Protein AF-A0A4D9CY10-F1 (afdb_monomer_lite)

Structure (mmCIF, N/CA/C/O backbone):
data_AF-A0A4D9CY10-F1
#
_entry.id   AF-A0A4D9CY10-F1
#
loop_
_atom_site.group_PDB
_atom_site.id
_atom_site.type_symbol
_atom_site.label_atom_id
_atom_site.label_alt_id
_atom_site.label_comp_id
_atom_site.label_asym_id
_atom_site.label_entity_id
_atom_site.label_seq_id
_atom_site.pdbx_PDB_ins_code
_atom_site.Cartn_x
_atom_site.Cartn_y
_atom_site.Cartn_z
_atom_site.occupancy
_atom_site.B_iso_or_equiv
_atom_site.auth_seq_id
_atom_site.auth_comp_id
_atom_site.auth_asym_id
_atom_site.auth_atom_id
_atom_site.pdbx_PDB_model_num
ATOM 1 N N . MET A 1 1 ? 20.789 26.738 68.091 1.00 42.75 1 MET A N 1
ATOM 2 C CA . MET A 1 1 ? 20.085 25.548 67.556 1.00 42.75 1 MET A CA 1
ATOM 3 C C . MET A 1 1 ? 20.517 25.385 66.103 1.00 42.75 1 MET A C 1
ATOM 5 O O . MET A 1 1 ? 20.319 26.319 65.353 1.00 42.75 1 MET A O 1
ATOM 9 N N . GLY A 1 2 ? 21.185 24.369 65.575 1.00 40.34 2 GLY A N 1
ATOM 10 C CA . GLY A 1 2 ? 21.736 23.102 66.038 1.00 40.34 2 GLY A CA 1
ATOM 11 C C . GLY A 1 2 ? 22.153 22.376 64.749 1.00 40.34 2 GLY A C 1
ATOM 12 O O . GLY A 1 2 ? 21.320 21.742 64.118 1.00 40.34 2 GLY A O 1
ATOM 13 N N . ARG A 1 3 ? 23.401 22.552 64.287 1.00 39.97 3 ARG A N 1
ATOM 14 C CA . ARG A 1 3 ? 23.963 21.806 63.144 1.00 39.97 3 ARG A CA 1
ATOM 15 C C . ARG A 1 3 ? 24.722 20.595 63.682 1.00 39.97 3 ARG A C 1
ATOM 17 O O . ARG A 1 3 ? 25.719 20.787 64.372 1.00 39.97 3 ARG A O 1
ATOM 24 N N . ARG A 1 4 ? 24.309 19.376 63.319 1.00 35.75 4 ARG A N 1
ATOM 25 C CA . ARG A 1 4 ? 25.170 18.179 63.303 1.00 35.75 4 ARG A CA 1
ATOM 26 C C . ARG A 1 4 ? 24.790 17.271 62.132 1.00 35.75 4 ARG A C 1
ATOM 28 O O . ARG A 1 4 ? 23.639 16.879 61.997 1.00 35.75 4 ARG A O 1
ATOM 35 N N . ARG A 1 5 ? 25.795 16.959 61.307 1.00 41.25 5 ARG A N 1
ATOM 36 C CA . ARG A 1 5 ? 25.872 15.765 60.451 1.00 41.25 5 ARG A CA 1
ATOM 37 C C . ARG A 1 5 ? 26.184 14.555 61.325 1.00 41.25 5 ARG A C 1
ATOM 39 O O . ARG A 1 5 ? 27.048 14.701 62.182 1.00 41.25 5 ARG A O 1
ATOM 46 N N . VAL A 1 6 ? 25.620 13.394 60.998 1.00 37.75 6 VAL A N 1
ATOM 47 C CA . VAL A 1 6 ? 26.177 12.036 61.200 1.00 37.75 6 VAL A CA 1
ATOM 48 C C . VAL A 1 6 ? 25.361 11.092 60.289 1.00 37.75 6 VAL A C 1
ATOM 50 O O . VAL A 1 6 ? 24.210 11.409 60.012 1.00 37.75 6 VAL A O 1
ATOM 53 N N . SER A 1 7 ? 25.764 9.886 59.906 1.00 30.69 7 SER A N 1
ATOM 54 C CA . SER A 1 7 ? 26.859 9.371 59.070 1.00 30.69 7 SER A CA 1
ATOM 55 C C . SER A 1 7 ? 26.428 7.948 58.653 1.00 30.69 7 SER A C 1
ATOM 57 O O . SER A 1 7 ? 25.545 7.396 59.303 1.00 30.69 7 SER A O 1
ATOM 59 N N . THR A 1 8 ? 27.130 7.336 57.681 1.00 34.03 8 THR A N 1
ATOM 60 C CA . THR A 1 8 ? 27.323 5.863 57.507 1.00 34.03 8 THR A CA 1
ATOM 61 C C . THR A 1 8 ? 26.074 5.016 57.168 1.00 34.03 8 THR A C 1
ATOM 63 O O . THR A 1 8 ? 24.975 5.336 57.577 1.00 34.03 8 THR A O 1
ATOM 66 N N . SER A 1 9 ? 26.100 3.915 56.414 1.00 33.12 9 SER A N 1
ATOM 67 C CA . SER A 1 9 ? 27.156 3.050 55.869 1.00 33.12 9 SER A CA 1
ATOM 68 C C . SER A 1 9 ? 26.523 2.089 54.849 1.00 33.12 9 SER A C 1
ATOM 70 O O . SER A 1 9 ? 25.342 1.764 54.936 1.00 33.12 9 SER A O 1
ATOM 72 N N . ALA A 1 10 ? 27.349 1.617 53.915 1.00 34.88 10 ALA A N 1
ATOM 73 C CA . ALA A 1 10 ? 27.102 0.500 53.008 1.00 34.88 10 ALA A CA 1
ATOM 74 C C . ALA A 1 10 ? 26.686 -0.795 53.735 1.00 34.88 10 ALA A C 1
ATOM 76 O O . ALA A 1 10 ? 27.009 -0.955 54.909 1.00 34.88 10 ALA A O 1
ATOM 77 N N . THR A 1 11 ? 26.083 -1.754 53.018 1.00 34.56 11 THR A N 1
ATOM 78 C CA . THR A 1 11 ? 26.665 -3.098 52.789 1.00 34.56 11 THR A CA 1
ATOM 79 C C . THR A 1 11 ? 25.801 -3.904 51.810 1.00 34.56 11 THR A C 1
ATOM 81 O O . THR A 1 11 ? 24.587 -4.007 51.945 1.00 34.56 11 THR A O 1
ATOM 84 N N . SER A 1 12 ? 26.488 -4.450 50.810 1.00 33.94 12 SER A N 1
ATOM 85 C CA . SER A 1 12 ? 26.058 -5.412 49.795 1.00 33.94 12 SER A CA 1
ATOM 86 C C . SER A 1 12 ? 26.119 -6.841 50.349 1.00 33.94 12 SER A C 1
ATOM 88 O O . SER A 1 12 ? 27.122 -7.187 50.969 1.00 33.94 12 SER A O 1
ATOM 90 N N . VAL A 1 13 ? 25.105 -7.677 50.093 1.00 38.88 13 VAL A N 1
ATOM 91 C CA . VAL A 1 13 ? 25.141 -9.147 50.282 1.00 38.88 13 VAL A CA 1
ATOM 92 C C . VAL A 1 13 ? 24.213 -9.762 49.215 1.00 38.88 13 VAL A C 1
ATOM 94 O O . VAL A 1 13 ? 23.016 -9.509 49.239 1.00 38.88 13 VAL A O 1
ATOM 97 N N . LYS A 1 14 ? 24.747 -10.216 48.073 1.00 35.12 14 LYS A N 1
ATOM 98 C CA . LYS A 1 14 ? 25.188 -11.586 47.706 1.00 35.12 14 LYS A CA 1
ATOM 99 C C . LYS A 1 14 ? 24.066 -12.630 47.539 1.00 35.12 14 LYS A C 1
ATOM 101 O O . LYS A 1 14 ? 23.420 -13.027 48.499 1.00 35.12 14 LYS A O 1
ATOM 106 N N . CYS A 1 15 ? 23.943 -13.099 46.293 1.00 31.30 15 CYS A N 1
ATOM 107 C CA . CYS A 1 15 ? 23.364 -14.374 45.861 1.00 31.30 15 CYS A CA 1
ATOM 108 C C . CYS A 1 15 ? 24.142 -15.580 46.419 1.00 31.30 15 CYS A C 1
ATOM 110 O O . CYS A 1 15 ? 25.361 -15.458 46.528 1.00 31.30 15 CYS A O 1
ATOM 112 N N . THR A 1 16 ? 23.445 -16.704 46.674 1.00 35.47 16 THR A N 1
ATOM 113 C CA . THR A 1 16 ? 23.597 -18.070 46.078 1.00 35.47 16 THR A CA 1
ATOM 114 C C . THR A 1 16 ? 23.129 -19.183 47.038 1.00 35.47 16 THR A C 1
ATOM 116 O O . THR A 1 16 ? 23.592 -19.187 48.172 1.00 35.47 16 THR A O 1
ATOM 119 N N . GLU A 1 17 ? 22.324 -20.131 46.507 1.00 37.41 17 GLU A N 1
ATOM 120 C CA . GLU A 1 17 ? 22.298 -21.600 46.793 1.00 37.41 17 GLU A CA 1
ATOM 121 C C . GLU A 1 17 ? 21.908 -22.077 48.224 1.00 37.41 17 GLU A C 1
ATOM 123 O O . GLU A 1 17 ? 22.102 -21.348 49.183 1.00 37.41 17 GLU A O 1
ATOM 128 N N . ILE A 1 18 ? 21.357 -23.262 48.545 1.00 35.38 18 ILE A N 1
ATOM 129 C CA . ILE A 1 18 ? 20.943 -24.536 47.905 1.00 35.38 18 ILE A CA 1
ATOM 130 C C . ILE A 1 18 ? 20.256 -25.378 49.024 1.00 35.38 18 ILE A C 1
ATOM 132 O O . ILE A 1 18 ? 20.633 -25.182 50.174 1.00 35.38 18 ILE A O 1
ATOM 136 N N . GLU A 1 19 ? 19.300 -26.264 48.664 1.00 34.09 19 GLU A N 1
ATOM 137 C CA . GLU A 1 19 ? 18.861 -27.566 49.282 1.00 34.09 19 GLU A CA 1
ATOM 138 C C . GLU A 1 19 ? 18.713 -27.693 50.826 1.00 34.09 19 GLU A C 1
ATOM 140 O O . GLU A 1 19 ? 19.347 -27.013 51.612 1.00 34.09 19 GLU A O 1
ATOM 145 N N . GLU A 1 20 ? 17.956 -28.572 51.482 1.00 36.62 20 GLU A N 1
ATOM 146 C CA . GLU A 1 20 ? 17.003 -29.671 51.283 1.00 36.62 20 GLU A CA 1
ATOM 147 C C . GLU A 1 20 ? 16.544 -30.014 52.728 1.00 36.62 20 GLU A C 1
ATOM 149 O O . GLU A 1 20 ? 17.337 -29.851 53.660 1.00 36.62 20 GLU A O 1
ATOM 154 N N . LYS A 1 21 ? 15.314 -30.520 52.942 1.00 34.19 21 LYS A N 1
ATOM 155 C CA . LYS A 1 21 ? 14.953 -31.455 54.045 1.00 34.19 21 LYS A CA 1
ATOM 156 C C . LYS A 1 21 ? 13.471 -31.904 53.970 1.00 34.19 21 LYS A C 1
ATOM 158 O O . LYS A 1 21 ? 12.582 -31.148 54.342 1.00 34.19 21 LYS A O 1
ATOM 163 N N . THR A 1 22 ? 13.201 -33.108 53.436 1.00 33.28 22 THR A N 1
ATOM 164 C CA . THR A 1 22 ? 12.957 -34.377 54.187 1.00 33.28 22 THR A CA 1
ATOM 165 C C . THR A 1 22 ? 12.262 -34.230 55.568 1.00 33.28 22 THR A C 1
ATOM 167 O O . THR A 1 22 ? 12.743 -33.445 56.374 1.00 33.28 22 THR A O 1
ATOM 170 N N . VAL A 1 23 ? 11.212 -34.962 56.006 1.00 35.31 23 VAL A N 1
ATOM 171 C CA . VAL A 1 23 ? 10.626 -36.263 55.601 1.00 35.31 23 VAL A CA 1
ATOM 172 C C . VAL A 1 23 ? 9.320 -36.589 56.382 1.00 35.31 23 VAL A C 1
ATOM 174 O O . VAL A 1 23 ? 9.163 -36.166 57.521 1.00 35.31 23 VAL A O 1
ATOM 177 N N . MET A 1 24 ? 8.449 -37.377 55.728 1.00 27.86 24 MET A N 1
ATOM 178 C CA . MET A 1 24 ? 7.503 -38.444 56.157 1.00 27.86 24 MET A CA 1
ATOM 179 C C . MET A 1 24 ? 6.609 -38.366 57.411 1.00 27.86 24 MET A C 1
ATOM 181 O O . MET A 1 24 ? 7.083 -38.277 58.537 1.00 27.86 24 MET A O 1
ATOM 185 N N . ILE A 1 25 ? 5.339 -38.751 57.190 1.00 31.33 25 ILE A N 1
ATOM 186 C CA . ILE A 1 25 ? 4.685 -39.861 57.911 1.00 31.33 25 ILE A CA 1
ATOM 187 C C . ILE A 1 25 ? 4.055 -40.813 56.869 1.00 31.33 25 ILE A C 1
ATOM 189 O O . ILE A 1 25 ? 3.282 -40.382 56.016 1.00 31.33 25 ILE A O 1
ATOM 193 N N . ALA A 1 26 ? 4.460 -42.085 56.941 1.00 30.08 26 ALA A N 1
ATOM 194 C CA . ALA A 1 26 ? 3.972 -43.264 56.212 1.00 30.08 26 ALA A CA 1
ATOM 195 C C . ALA A 1 26 ? 2.747 -43.886 56.943 1.00 30.08 26 ALA A C 1
ATOM 197 O O . ALA A 1 26 ? 2.405 -43.430 58.030 1.00 30.08 26 ALA A O 1
ATOM 198 N N . VAL A 1 27 ? 1.971 -44.850 56.434 1.00 35.34 27 VAL A N 1
ATOM 199 C CA . VAL A 1 27 ? 2.244 -46.304 56.280 1.00 35.34 27 VAL A CA 1
ATOM 200 C C . VAL A 1 27 ? 0.866 -46.907 55.906 1.00 35.34 27 VAL A C 1
ATOM 202 O O . VAL A 1 27 ? -0.117 -46.618 56.586 1.00 35.34 27 VAL A O 1
ATOM 205 N N . ASP A 1 28 ? 0.677 -47.426 54.693 1.00 29.12 28 ASP A N 1
ATOM 206 C CA . ASP A 1 28 ? 0.695 -48.846 54.266 1.00 29.12 28 ASP A CA 1
ATOM 207 C C . ASP A 1 28 ? -0.574 -49.679 54.522 1.00 29.12 28 ASP A C 1
ATOM 209 O O . ASP A 1 28 ? -1.007 -49.888 55.653 1.00 29.12 28 ASP A O 1
ATOM 213 N N . ASN A 1 29 ? -1.107 -50.234 53.428 1.00 32.16 29 ASN A N 1
ATOM 214 C CA . ASN A 1 29 ? -1.344 -51.673 53.217 1.00 32.16 29 ASN A CA 1
ATOM 215 C C . ASN A 1 29 ? -2.069 -51.858 51.870 1.00 32.16 29 ASN A C 1
ATOM 217 O O . ASN A 1 29 ? -2.998 -51.116 51.575 1.00 32.16 29 ASN A O 1
ATOM 221 N N . ALA A 1 30 ? -1.841 -52.860 51.029 1.00 30.44 30 ALA A N 1
ATOM 222 C CA . ALA A 1 30 ? -0.774 -53.827 50.791 1.00 30.44 30 ALA A CA 1
ATOM 223 C C . ALA A 1 30 ? -1.293 -54.692 49.627 1.00 30.44 30 ALA A C 1
ATOM 225 O O . ALA A 1 30 ? -2.455 -55.089 49.665 1.00 30.44 30 ALA A O 1
ATOM 226 N N . ALA A 1 31 ? -0.450 -54.976 48.628 1.00 30.80 31 ALA A N 1
ATOM 227 C CA . ALA A 1 31 ? -0.338 -56.270 47.929 1.00 30.80 31 ALA A CA 1
ATOM 228 C C . ALA A 1 31 ? 0.479 -56.111 46.629 1.00 30.80 31 ALA A C 1
ATOM 230 O O . ALA A 1 31 ? -0.068 -55.836 45.569 1.00 30.80 31 ALA A O 1
ATOM 231 N N . ALA A 1 32 ? 1.803 -56.202 46.794 1.00 38.44 32 ALA A N 1
ATOM 232 C CA . ALA A 1 32 ? 2.756 -57.126 46.156 1.00 38.44 32 ALA A CA 1
ATOM 233 C C . ALA A 1 32 ? 2.652 -57.532 44.654 1.00 38.44 32 ALA A C 1
ATOM 235 O O . ALA A 1 32 ? 1.577 -57.578 44.068 1.00 38.44 32 ALA A O 1
ATOM 236 N N . PRO A 1 33 ? 3.801 -57.886 44.034 1.00 39.94 33 PRO A N 1
ATOM 237 C CA . PRO A 1 33 ? 4.185 -57.419 42.704 1.00 39.94 33 PRO A CA 1
ATOM 238 C C . PRO A 1 33 ? 4.276 -58.532 41.649 1.00 39.94 33 PRO A C 1
ATOM 240 O O . PRO A 1 33 ? 4.471 -59.702 41.974 1.00 39.94 33 PRO A O 1
ATOM 243 N N . VAL A 1 34 ? 4.255 -58.144 40.371 1.00 35.81 34 VAL A N 1
ATOM 244 C CA . VAL A 1 34 ? 4.784 -58.972 39.278 1.00 35.81 34 VAL A CA 1
ATOM 245 C C . VAL A 1 34 ? 5.639 -58.086 38.369 1.00 35.81 34 VAL A C 1
ATOM 247 O O . VAL A 1 34 ? 5.188 -57.047 37.891 1.00 35.81 34 VAL A O 1
ATOM 250 N N . GLU A 1 35 ? 6.898 -58.487 38.210 1.00 36.53 35 GLU A N 1
ATOM 251 C CA . GLU A 1 35 ? 7.931 -57.878 37.367 1.00 36.53 35 GLU A CA 1
ATOM 252 C C . GLU A 1 35 ? 7.629 -57.978 35.852 1.00 36.53 35 GLU A C 1
ATOM 254 O O . GLU A 1 35 ? 6.734 -58.722 35.439 1.00 36.53 35 GLU A O 1
ATOM 259 N N . PRO A 1 36 ? 8.356 -57.218 35.004 1.00 44.72 36 PRO A N 1
ATOM 260 C CA . PRO A 1 36 ? 7.924 -56.869 33.659 1.00 44.72 36 PRO A CA 1
ATOM 261 C C . PRO A 1 36 ? 8.254 -57.965 32.642 1.00 44.72 36 PRO A C 1
ATOM 263 O O . PRO A 1 36 ? 9.391 -58.116 32.193 1.00 44.72 36 PRO A O 1
ATOM 266 N N . ALA A 1 37 ? 7.223 -58.680 32.199 1.00 30.73 37 ALA A N 1
ATOM 267 C CA . ALA A 1 37 ? 7.285 -59.432 30.957 1.00 30.73 37 ALA A CA 1
ATOM 268 C C . ALA A 1 37 ? 7.166 -58.451 29.779 1.00 30.73 37 ALA A C 1
ATOM 270 O O . ALA A 1 37 ? 6.090 -57.943 29.465 1.00 30.73 37 ALA A O 1
ATOM 271 N N . ALA A 1 38 ? 8.294 -58.184 29.123 1.00 42.47 38 ALA A N 1
ATOM 272 C CA . ALA A 1 38 ? 8.295 -57.797 27.721 1.00 42.47 38 ALA A CA 1
ATOM 273 C C . ALA A 1 38 ? 7.455 -58.814 26.934 1.00 42.47 38 ALA A C 1
ATOM 275 O O . ALA A 1 38 ? 7.676 -60.004 27.130 1.00 42.47 38 ALA A O 1
ATOM 276 N N . LEU A 1 39 ? 6.513 -58.348 26.101 1.00 33.81 39 LEU A N 1
ATOM 277 C CA . LEU A 1 39 ? 6.039 -58.969 24.852 1.00 33.81 39 LEU A CA 1
ATOM 278 C C . LEU A 1 39 ? 4.953 -58.075 24.197 1.00 33.81 39 LEU A C 1
ATOM 280 O O . LEU A 1 39 ? 3.841 -57.939 24.696 1.00 33.81 39 LEU A O 1
ATOM 284 N N . ASP A 1 40 ? 5.353 -57.459 23.081 1.00 29.09 40 ASP A N 1
ATOM 285 C CA . ASP A 1 40 ? 4.590 -56.913 21.946 1.00 29.09 40 ASP A CA 1
ATOM 286 C C . ASP A 1 40 ? 3.433 -55.912 22.144 1.00 29.09 40 ASP A C 1
ATOM 288 O O . ASP A 1 40 ? 2.249 -56.246 22.129 1.00 29.09 40 ASP A O 1
ATOM 292 N N . VAL A 1 41 ? 3.781 -54.621 22.058 1.00 38.19 41 VAL A N 1
ATOM 293 C CA . VAL A 1 41 ? 2.920 -53.622 21.402 1.00 38.19 41 VAL A CA 1
ATOM 294 C C . VAL A 1 41 ? 3.047 -53.826 19.889 1.00 38.19 41 VAL A C 1
ATOM 296 O O . VAL A 1 41 ? 3.784 -53.118 19.204 1.00 38.19 41 VAL A O 1
ATOM 299 N N . THR A 1 42 ? 2.336 -54.814 19.347 1.00 31.92 42 THR A N 1
ATOM 300 C CA . THR A 1 42 ? 2.064 -54.849 17.908 1.00 31.92 42 THR A CA 1
ATOM 301 C C . THR A 1 42 ? 0.892 -53.914 17.642 1.00 31.92 42 THR A C 1
ATOM 303 O O . THR A 1 42 ? -0.266 -54.199 17.943 1.00 31.92 42 THR A O 1
ATOM 306 N N . GLY A 1 43 ? 1.205 -52.731 17.112 1.00 34.97 43 GLY A N 1
ATOM 307 C CA . GLY A 1 43 ? 0.201 -51.860 16.524 1.00 34.97 43 GLY A CA 1
ATOM 308 C C . GLY A 1 43 ? -0.556 -52.650 15.464 1.00 34.97 43 GLY A C 1
ATOM 309 O O . GLY A 1 43 ? 0.023 -53.043 14.456 1.00 34.97 43 GLY A O 1
ATOM 310 N N . SER A 1 44 ? -1.843 -52.901 15.703 1.00 38.44 44 SER A N 1
ATOM 311 C CA . SER A 1 44 ? -2.751 -53.431 14.691 1.00 38.44 44 SER A CA 1
ATOM 312 C C . SER A 1 44 ? -2.866 -52.388 13.577 1.00 38.44 44 SER A C 1
ATOM 314 O O . SER A 1 44 ? -3.750 -51.532 13.602 1.00 38.44 44 SER A O 1
ATOM 316 N N . THR A 1 45 ? -1.946 -52.425 12.616 1.00 54.91 45 THR A N 1
ATOM 317 C CA . THR A 1 45 ? -1.990 -51.642 11.385 1.00 54.91 45 THR A CA 1
ATOM 318 C C . THR A 1 45 ? -3.219 -52.085 10.603 1.00 54.91 45 THR A C 1
ATOM 320 O O . THR A 1 45 ? -3.225 -53.111 9.929 1.00 54.91 45 THR A O 1
ATOM 323 N N . LYS A 1 46 ? -4.316 -51.336 10.740 1.00 69.44 46 LYS A N 1
ATOM 324 C CA . LYS A 1 46 ? -5.524 -51.575 9.949 1.00 69.44 46 LYS A CA 1
ATOM 325 C C . LYS A 1 46 ? -5.173 -51.327 8.481 1.00 69.44 46 LYS A C 1
ATOM 327 O O . LYS A 1 46 ? -4.769 -50.226 8.111 1.00 69.44 46 LYS A O 1
ATOM 332 N N . THR A 1 47 ? -5.257 -52.375 7.671 1.00 77.62 47 THR A N 1
ATOM 333 C CA . THR A 1 47 ? -5.025 -52.316 6.226 1.00 77.62 47 THR A CA 1
ATOM 334 C C . THR A 1 47 ? -6.338 -52.069 5.503 1.00 77.62 47 THR A C 1
ATOM 336 O O . THR A 1 47 ? -7.317 -52.760 5.781 1.00 77.62 47 THR A O 1
ATOM 339 N N . PHE A 1 48 ? -6.345 -51.135 4.558 1.00 84.19 48 PHE A N 1
ATOM 340 C CA . PHE A 1 48 ? -7.542 -50.756 3.807 1.00 84.19 48 PHE A CA 1
ATOM 341 C C . PHE A 1 48 ? -7.389 -51.062 2.314 1.00 84.19 48 PHE A C 1
ATOM 343 O O . PHE A 1 48 ? -6.273 -51.078 1.791 1.00 84.19 48 PHE A O 1
ATOM 350 N N . LYS A 1 49 ? -8.499 -51.308 1.613 1.00 84.50 49 LYS A N 1
ATOM 351 C CA . LYS A 1 49 ? -8.490 -51.656 0.183 1.00 84.50 49 LYS A CA 1
ATOM 352 C C . LYS A 1 49 ? -8.789 -50.454 -0.711 1.00 84.50 49 LYS A C 1
ATOM 354 O O . LYS A 1 49 ? -9.425 -49.481 -0.307 1.00 84.50 49 LYS A O 1
ATOM 359 N N . GLU A 1 50 ? -8.361 -50.541 -1.969 1.00 83.50 50 GLU A N 1
ATOM 360 C CA . GLU A 1 50 ? -8.763 -49.576 -2.994 1.00 83.50 50 GLU A CA 1
ATOM 361 C C . GLU A 1 50 ? -10.290 -49.551 -3.147 1.00 83.50 50 GLU A C 1
ATOM 363 O O . GLU A 1 50 ? -10.961 -50.579 -3.088 1.00 83.50 50 GLU A O 1
ATOM 368 N N . GLN A 1 51 ? -10.836 -48.353 -3.345 1.00 83.50 51 GLN A N 1
ATOM 369 C CA . GLN A 1 51 ? -12.264 -48.035 -3.426 1.00 83.50 51 GLN A CA 1
ATOM 370 C C . GLN A 1 51 ? -13.081 -48.199 -2.133 1.00 83.50 51 GLN A C 1
ATOM 372 O O . GLN A 1 51 ? -14.288 -47.940 -2.161 1.00 83.50 51 GLN A O 1
ATOM 377 N N . GLU A 1 52 ? -12.457 -48.540 -1.005 1.00 89.31 52 GLU A N 1
ATOM 378 C CA . GLU A 1 52 ? -13.120 -48.612 0.299 1.00 89.31 52 GLU A CA 1
ATOM 379 C C . GLU A 1 52 ? -13.446 -47.212 0.851 1.00 89.31 52 GLU A C 1
ATOM 381 O O . GLU A 1 52 ? -12.694 -46.251 0.650 1.00 89.31 52 GLU A O 1
ATOM 386 N N . VAL A 1 53 ? -14.594 -47.086 1.528 1.00 87.69 53 VAL A N 1
ATOM 387 C CA . VAL A 1 53 ? -15.020 -45.841 2.183 1.00 87.69 53 VAL A CA 1
ATOM 388 C C . VAL A 1 53 ? -14.617 -45.886 3.652 1.00 87.69 53 VAL A C 1
ATOM 390 O O . VAL A 1 53 ? -15.074 -46.739 4.409 1.00 87.69 53 VAL A O 1
ATOM 393 N N . VAL A 1 54 ? -13.792 -44.927 4.050 1.00 92.00 54 VAL A N 1
ATOM 394 C CA . VAL A 1 54 ? -13.185 -44.808 5.376 1.00 92.00 54 VAL A CA 1
ATOM 395 C C . VAL A 1 54 ? -13.462 -43.427 5.966 1.00 92.00 54 VAL A C 1
ATOM 397 O O . VAL A 1 54 ? -13.878 -42.501 5.269 1.00 92.00 54 VAL A O 1
ATOM 400 N N . LEU A 1 55 ? -13.247 -43.274 7.268 1.00 90.06 55 LEU A N 1
ATOM 401 C CA . LEU A 1 55 ? -13.284 -41.991 7.958 1.00 90.06 55 LEU A CA 1
ATOM 402 C C . LEU A 1 55 ? -11.856 -41.474 8.129 1.00 90.06 55 LEU A C 1
ATOM 404 O O . LEU A 1 55 ? -11.085 -42.013 8.918 1.00 90.06 55 LEU A O 1
ATOM 408 N N . ALA A 1 56 ? -11.509 -40.425 7.391 1.00 91.19 56 ALA A N 1
ATOM 409 C CA . ALA A 1 56 ? -10.209 -39.778 7.456 1.00 91.19 56 ALA A CA 1
ATOM 410 C C . ALA A 1 56 ? -10.209 -38.644 8.486 1.00 91.19 56 ALA A C 1
ATOM 412 O O . ALA A 1 56 ? -11.106 -37.794 8.506 1.00 91.19 56 ALA A O 1
ATOM 413 N N . LYS A 1 57 ? -9.189 -38.618 9.340 1.00 88.81 57 LYS A N 1
ATOM 414 C CA . LYS A 1 57 ? -8.964 -37.561 10.320 1.00 88.81 57 LYS A CA 1
ATOM 415 C C . LYS A 1 57 ? -8.325 -36.355 9.639 1.00 88.81 57 LYS A C 1
ATOM 417 O O . LYS A 1 57 ? -7.230 -36.436 9.092 1.00 88.81 57 LYS A O 1
ATOM 422 N N . ASP A 1 58 ? -8.996 -35.212 9.710 1.00 85.56 58 ASP A N 1
ATOM 423 C CA . ASP A 1 58 ? -8.440 -33.940 9.264 1.00 85.56 58 ASP A CA 1
ATOM 424 C C . ASP A 1 58 ? -8.812 -32.807 10.222 1.00 85.56 58 ASP A C 1
ATOM 426 O O . ASP A 1 58 ? -9.962 -32.662 10.636 1.00 85.56 58 ASP A O 1
ATOM 430 N N . SER A 1 59 ? -7.820 -31.999 10.608 1.00 79.38 59 SER A N 1
ATOM 431 C CA . SER A 1 59 ? -8.023 -30.779 11.403 1.00 79.38 59 SER A CA 1
ATOM 432 C C . SER A 1 59 ? -8.811 -30.966 12.717 1.00 79.38 59 SER A C 1
ATOM 434 O O . SER A 1 59 ? -9.454 -30.025 13.195 1.00 79.38 59 SER A O 1
ATOM 436 N N . GLY A 1 60 ? -8.753 -32.168 13.308 1.00 80.81 60 GLY A N 1
ATOM 437 C CA . GLY A 1 60 ? -9.468 -32.538 14.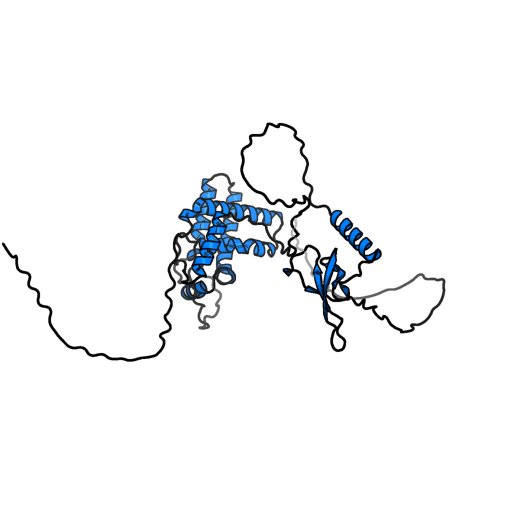538 1.00 80.81 60 GLY A CA 1
ATOM 438 C C . GLY A 1 60 ? -10.905 -33.037 14.332 1.00 80.81 60 GLY A C 1
ATOM 439 O O . GLY A 1 60 ? -11.623 -33.220 15.312 1.00 80.81 60 GLY A O 1
ATOM 440 N N . GLN A 1 61 ? -11.330 -33.258 13.087 1.00 86.38 61 GLN A N 1
ATOM 441 C CA . GLN A 1 61 ? -12.619 -33.848 12.723 1.00 86.38 61 GLN A CA 1
ATOM 442 C C . GLN A 1 61 ? -12.414 -35.111 11.878 1.00 86.38 61 GLN A C 1
ATOM 444 O O . GLN A 1 61 ? -11.328 -35.352 11.356 1.00 86.38 61 GLN A O 1
ATOM 449 N N . LEU A 1 62 ? -13.458 -35.933 11.780 1.00 90.00 62 LEU A N 1
ATOM 450 C CA . LEU A 1 62 ? -13.482 -37.131 10.944 1.00 90.00 62 LEU A CA 1
ATOM 451 C C . LEU A 1 62 ? -14.385 -36.874 9.738 1.00 90.00 62 LEU A C 1
ATOM 453 O O . LEU A 1 62 ? -15.539 -36.473 9.911 1.00 90.00 62 LEU A O 1
ATOM 457 N N . TYR A 1 63 ? -13.884 -37.129 8.535 1.00 90.38 63 TYR A N 1
ATOM 458 C CA . TYR A 1 63 ? -14.602 -36.936 7.277 1.00 90.38 63 TYR A CA 1
ATOM 459 C C . TYR A 1 63 ? -14.688 -38.241 6.502 1.00 90.38 63 TYR A C 1
ATOM 461 O O . TYR A 1 63 ? -13.752 -39.034 6.512 1.00 90.38 63 TYR A O 1
ATOM 469 N N . GLU A 1 64 ? -15.796 -38.462 5.801 1.00 91.00 64 GLU A N 1
ATOM 470 C CA . GLU A 1 64 ? -15.902 -39.611 4.905 1.00 91.00 64 GLU A CA 1
ATOM 471 C C . GLU A 1 64 ? -14.983 -39.414 3.696 1.00 91.00 64 GLU A C 1
ATOM 473 O O . GLU A 1 64 ? -15.032 -38.386 3.019 1.00 91.00 64 GLU A O 1
ATOM 478 N N . ALA A 1 65 ? -14.145 -40.405 3.419 1.00 92.94 65 ALA A N 1
ATOM 479 C CA . ALA A 1 65 ? -13.216 -40.406 2.306 1.00 92.94 65 ALA A CA 1
ATOM 480 C C . ALA A 1 65 ? -13.217 -41.770 1.611 1.00 92.94 65 ALA A C 1
ATOM 482 O O . ALA A 1 65 ? -13.459 -42.803 2.229 1.00 92.94 65 ALA A O 1
ATOM 483 N N . LYS A 1 66 ? -12.952 -41.775 0.307 1.00 92.00 66 LYS A N 1
ATOM 484 C CA . LYS A 1 66 ? -12.779 -42.987 -0.492 1.00 92.00 66 LYS A CA 1
ATOM 485 C C . LYS A 1 66 ? -11.301 -43.178 -0.800 1.00 92.00 66 LYS A C 1
ATOM 487 O O . LYS A 1 66 ? -10.649 -42.246 -1.274 1.00 92.00 66 LYS A O 1
ATOM 492 N N . ILE A 1 67 ? -10.785 -44.378 -0.569 1.00 91.69 67 ILE A N 1
ATOM 493 C CA . ILE A 1 67 ? -9.411 -44.724 -0.937 1.00 91.69 67 ILE A CA 1
ATOM 494 C C . ILE A 1 67 ? -9.358 -44.898 -2.449 1.00 91.69 67 ILE A C 1
ATOM 496 O O . ILE A 1 67 ? -10.063 -45.723 -3.023 1.00 91.69 67 ILE A O 1
ATOM 500 N N . GLN A 1 68 ? -8.538 -44.096 -3.112 1.00 89.00 68 GLN A N 1
ATOM 501 C CA . GLN A 1 68 ? -8.323 -44.180 -4.550 1.00 89.00 68 GLN A CA 1
ATOM 502 C C . GLN A 1 68 ? -7.127 -45.065 -4.901 1.00 89.00 68 GLN A C 1
ATOM 504 O O . GLN A 1 68 ? -7.192 -45.763 -5.907 1.00 89.00 68 GLN A O 1
ATOM 509 N N . LYS A 1 69 ? -6.046 -45.026 -4.111 1.00 87.25 69 LYS A N 1
ATOM 510 C CA . LYS A 1 69 ? -4.828 -45.819 -4.349 1.00 87.25 69 LYS A CA 1
ATOM 511 C C . LYS A 1 69 ? -4.224 -46.291 -3.036 1.00 87.25 69 LYS A C 1
ATOM 513 O O . LYS A 1 69 ? -4.238 -45.541 -2.059 1.00 87.25 69 LYS A O 1
ATOM 518 N N . VAL A 1 70 ? -3.655 -47.491 -3.035 1.00 88.56 70 VAL A N 1
ATOM 519 C CA . VAL A 1 70 ? -2.904 -48.035 -1.895 1.00 88.56 70 VAL A CA 1
ATOM 520 C C . VAL A 1 70 ? -1.438 -48.182 -2.293 1.00 88.56 70 VAL A C 1
ATOM 522 O O . VAL A 1 70 ? -1.120 -48.762 -3.328 1.00 88.56 70 VAL A O 1
ATOM 525 N N . GLN A 1 71 ? -0.533 -47.645 -1.480 1.00 84.62 71 GLN A N 1
ATOM 526 C CA . GLN A 1 71 ? 0.906 -47.781 -1.657 1.00 84.62 71 GLN A CA 1
ATOM 527 C C . GLN A 1 71 ? 1.494 -48.544 -0.471 1.00 84.62 71 GLN A C 1
ATOM 529 O O . GLN A 1 71 ? 1.659 -48.008 0.625 1.00 84.62 71 GLN A O 1
ATOM 534 N N . GLU A 1 72 ? 1.841 -49.806 -0.706 1.00 79.44 72 GLU A N 1
ATOM 535 C CA . GLU A 1 72 ? 2.567 -50.622 0.264 1.00 79.44 72 GLU A CA 1
ATOM 536 C C . GLU A 1 72 ? 4.026 -50.146 0.351 1.00 79.44 72 GLU A C 1
ATOM 538 O O . GLU A 1 72 ? 4.725 -50.002 -0.660 1.00 79.44 72 GLU A O 1
ATOM 543 N N . GLY A 1 73 ? 4.494 -49.849 1.563 1.00 70.25 73 GLY A N 1
ATOM 544 C CA . GLY A 1 73 ? 5.860 -49.384 1.785 1.00 70.25 73 GLY A CA 1
ATOM 545 C C . GLY A 1 73 ? 6.891 -50.481 1.493 1.00 70.25 73 GLY A C 1
ATOM 546 O O . GLY A 1 73 ? 6.751 -51.622 1.927 1.00 70.25 73 GLY A O 1
ATOM 547 N N . LYS A 1 74 ? 7.980 -50.152 0.787 1.00 64.88 74 LYS A N 1
ATOM 548 C CA . LYS A 1 74 ? 9.126 -51.069 0.627 1.00 64.88 74 LYS A CA 1
ATOM 549 C C . LYS A 1 74 ? 9.975 -51.075 1.906 1.00 64.88 74 LYS A C 1
ATOM 551 O O . LYS A 1 74 ? 10.293 -50.008 2.418 1.00 64.88 74 LYS A O 1
ATOM 556 N N . LYS A 1 75 ? 10.360 -52.272 2.382 1.00 54.88 75 LYS A N 1
ATOM 557 C CA . LYS A 1 75 ? 11.258 -52.545 3.534 1.00 54.88 75 LYS A CA 1
ATOM 558 C C . LYS A 1 75 ? 11.052 -51.603 4.742 1.00 54.88 75 LYS A C 1
ATOM 560 O O . LYS A 1 75 ? 11.878 -50.737 5.003 1.00 54.88 75 LYS A O 1
ATOM 565 N N . GLY A 1 76 ? 9.976 -51.826 5.503 1.00 60.47 76 GLY A N 1
ATOM 566 C CA . GLY A 1 76 ? 9.790 -51.253 6.849 1.00 60.47 76 GLY A CA 1
ATOM 567 C C . GLY A 1 76 ? 9.061 -49.906 6.927 1.00 60.47 76 GLY A C 1
ATOM 568 O O . GLY A 1 76 ? 8.916 -49.371 8.021 1.00 60.47 76 GLY A O 1
ATOM 569 N N . SER A 1 77 ? 8.584 -49.358 5.805 1.00 70.94 77 SER A N 1
ATOM 570 C CA . SER A 1 77 ? 7.741 -48.153 5.796 1.00 70.94 77 SER A CA 1
ATOM 571 C C . SER A 1 77 ? 6.253 -48.513 5.909 1.00 70.94 77 SER A C 1
ATOM 573 O O . SER A 1 77 ? 5.808 -49.483 5.293 1.00 70.94 77 SER A O 1
ATOM 575 N N . ALA A 1 78 ? 5.491 -47.748 6.69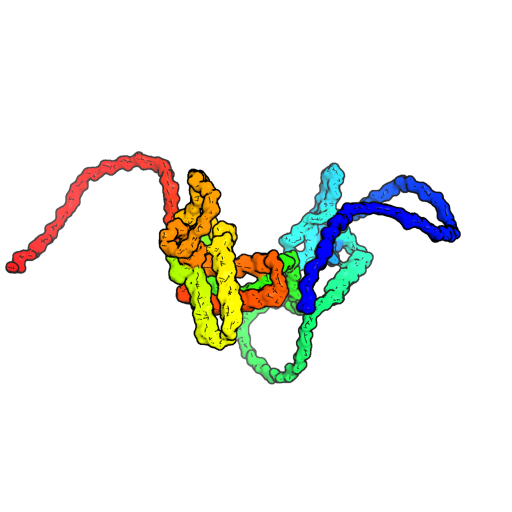8 1.00 75.50 78 ALA A N 1
ATOM 576 C CA . ALA A 1 78 ? 4.049 -47.938 6.863 1.00 75.50 78 ALA A CA 1
ATOM 577 C C . ALA A 1 78 ? 3.295 -47.714 5.532 1.00 75.50 78 ALA A C 1
ATOM 579 O O . ALA A 1 78 ? 3.713 -46.870 4.733 1.00 75.50 78 ALA A O 1
ATOM 580 N N . PRO A 1 79 ? 2.200 -48.453 5.269 1.00 82.56 79 PRO A N 1
ATOM 581 C CA . PRO A 1 79 ? 1.418 -48.284 4.048 1.00 82.56 79 PRO A CA 1
ATOM 582 C C . PRO A 1 79 ? 0.791 -46.887 3.990 1.00 82.56 79 PRO A C 1
ATOM 584 O O . PRO A 1 79 ? 0.267 -46.389 4.989 1.00 82.56 79 PRO A O 1
ATOM 587 N N . GLN A 1 80 ? 0.832 -46.272 2.809 1.00 89.38 80 GLN A N 1
ATOM 588 C CA . GLN A 1 80 ? 0.195 -44.986 2.531 1.00 89.38 80 GLN A CA 1
ATOM 589 C C . GLN A 1 80 ? -1.021 -45.176 1.628 1.00 89.38 80 GLN A C 1
ATOM 591 O O . GLN A 1 80 ? -1.041 -46.025 0.738 1.00 89.38 80 GLN A O 1
ATOM 596 N N . TYR A 1 81 ? -2.029 -44.340 1.833 1.00 91.62 81 TYR A N 1
ATOM 597 C CA . TYR A 1 81 ? -3.311 -44.402 1.147 1.00 91.62 81 TYR A CA 1
ATOM 598 C C . TYR A 1 81 ? -3.603 -43.054 0.503 1.00 91.62 81 TYR A C 1
ATOM 600 O O . TYR A 1 81 ? -3.575 -42.024 1.171 1.00 91.62 81 TYR A O 1
ATOM 608 N N . PHE A 1 82 ? -3.899 -43.042 -0.792 1.00 91.94 82 PHE A N 1
ATOM 609 C CA . PHE A 1 82 ? -4.368 -41.843 -1.475 1.00 91.94 82 PHE A CA 1
ATOM 610 C C . PHE A 1 82 ? -5.879 -41.748 -1.303 1.00 91.94 82 PHE A C 1
ATOM 612 O O . PHE A 1 82 ? -6.608 -42.614 -1.793 1.00 91.94 82 PHE A O 1
ATOM 619 N N . ILE A 1 83 ? -6.350 -40.722 -0.600 1.00 93.19 83 ILE A N 1
ATOM 620 C CA . ILE A 1 83 ? -7.766 -40.561 -0.267 1.00 93.19 83 ILE A CA 1
ATOM 621 C C . ILE A 1 83 ? -8.397 -39.368 -0.975 1.00 93.19 83 ILE A C 1
ATOM 623 O O . ILE A 1 83 ? -7.760 -38.336 -1.174 1.00 93.19 83 ILE A O 1
ATOM 627 N N . HIS A 1 84 ? -9.681 -39.515 -1.292 1.00 92.81 84 HIS A N 1
ATOM 628 C CA . HIS A 1 84 ? -10.549 -38.457 -1.794 1.00 92.81 84 HIS A CA 1
ATOM 629 C C . HIS A 1 84 ? -11.716 -38.243 -0.838 1.00 92.81 84 HIS A C 1
ATOM 631 O O . HIS A 1 84 ? -12.487 -39.170 -0.581 1.00 92.81 84 HIS A O 1
ATOM 637 N N . TYR A 1 85 ? -11.856 -37.030 -0.314 1.00 90.56 85 TYR A N 1
ATOM 638 C CA . TYR A 1 85 ? -12.936 -36.692 0.609 1.00 90.56 85 TYR A CA 1
ATOM 639 C C . TYR A 1 85 ? -14.275 -36.594 -0.126 1.00 90.56 85 TYR A C 1
ATOM 641 O O . TYR A 1 85 ? -14.401 -35.900 -1.136 1.00 90.56 85 TYR A O 1
ATOM 649 N N . GLN A 1 86 ? -15.298 -37.263 0.404 1.00 86.81 86 GLN A N 1
ATOM 650 C CA . GLN A 1 86 ? -16.633 -37.257 -0.184 1.00 86.81 86 GLN A CA 1
ATOM 651 C C . GLN A 1 86 ? -17.241 -35.851 -0.121 1.00 86.81 86 GLN A C 1
ATOM 653 O O . GLN A 1 86 ? -17.382 -35.270 0.954 1.00 86.81 86 GLN A O 1
ATOM 658 N N . GLY A 1 87 ? -17.594 -35.303 -1.287 1.00 84.00 87 GLY A N 1
ATOM 659 C CA . GLY A 1 87 ? -18.145 -33.949 -1.428 1.00 84.00 87 GLY A CA 1
ATOM 660 C C . GLY A 1 87 ? -17.100 -32.831 -1.542 1.00 84.00 87 GLY A C 1
ATOM 661 O O . GLY A 1 87 ? -17.470 -31.659 -1.584 1.00 84.00 87 GLY A O 1
ATOM 662 N N . TRP A 1 88 ? -15.806 -33.159 -1.609 1.00 84.00 88 TRP A N 1
ATOM 663 C CA . TRP A 1 88 ? -14.729 -32.176 -1.742 1.00 84.00 88 TRP A CA 1
ATOM 664 C C . TRP A 1 88 ? -14.172 -32.166 -3.171 1.00 84.00 88 TRP A C 1
ATOM 666 O O . TRP A 1 88 ? -14.269 -33.135 -3.918 1.00 84.00 88 TRP A O 1
ATOM 676 N N . LYS A 1 89 ? -13.566 -31.044 -3.581 1.00 75.25 89 LYS A N 1
ATOM 677 C CA . LYS A 1 89 ? -12.865 -30.953 -4.875 1.00 75.25 89 LYS A CA 1
ATOM 678 C C . LYS A 1 89 ? -11.589 -31.805 -4.846 1.00 75.25 89 LYS A C 1
ATOM 680 O O . LYS A 1 89 ? -10.859 -31.731 -3.863 1.00 75.25 89 LYS A O 1
ATOM 685 N N . SER A 1 90 ? -11.240 -32.454 -5.961 1.00 84.62 90 SER A N 1
ATOM 686 C CA . SER A 1 90 ? -10.049 -33.323 -6.087 1.00 84.62 90 SER A CA 1
ATOM 687 C C . SER A 1 90 ? -8.704 -32.655 -5.768 1.00 84.62 90 SER A C 1
ATOM 689 O O . SER A 1 90 ? -7.708 -33.328 -5.543 1.00 84.62 90 SER A O 1
ATOM 691 N N . LYS A 1 91 ? -8.649 -31.316 -5.703 1.00 86.81 91 LYS A N 1
ATOM 692 C CA . LYS A 1 91 ? -7.459 -30.583 -5.237 1.00 86.81 91 LYS A CA 1
ATOM 693 C C . LYS A 1 91 ? -7.079 -30.878 -3.775 1.00 86.81 91 LYS A C 1
ATOM 695 O O . LYS A 1 91 ? -6.004 -30.474 -3.352 1.00 86.81 91 LYS A O 1
ATOM 700 N N . TRP A 1 92 ? -7.983 -31.485 -3.005 1.00 84.44 92 TRP A N 1
ATOM 701 C CA . TRP A 1 92 ? -7.783 -31.851 -1.600 1.00 84.44 92 TRP A CA 1
ATOM 702 C C . TRP A 1 92 ? -7.383 -33.318 -1.412 1.00 84.44 92 TRP A C 1
ATOM 704 O O . TRP A 1 92 ? -7.225 -33.765 -0.276 1.00 84.44 92 TRP A O 1
ATOM 714 N N . ASP A 1 93 ? -7.221 -34.057 -2.508 1.00 90.12 93 ASP A N 1
ATOM 715 C CA . ASP A 1 93 ? -6.820 -35.456 -2.473 1.00 90.12 93 ASP A CA 1
ATOM 716 C C . ASP A 1 93 ? -5.356 -35.536 -2.040 1.00 90.12 93 ASP A C 1
ATOM 718 O O . ASP A 1 93 ? -4.499 -34.794 -2.532 1.00 90.12 93 ASP A O 1
ATOM 722 N N . ARG A 1 94 ? -5.059 -36.409 -1.077 1.00 91.25 94 ARG A N 1
ATOM 723 C CA . ARG A 1 94 ? -3.722 -36.503 -0.481 1.00 91.25 94 ARG A CA 1
ATOM 724 C C . ARG A 1 94 ? -3.378 -37.926 -0.070 1.00 91.25 94 ARG A C 1
ATOM 726 O O . ARG A 1 94 ? -4.264 -38.751 0.147 1.00 91.25 94 ARG A O 1
ATOM 733 N N . TRP A 1 95 ? -2.082 -38.178 0.078 1.00 91.81 95 TRP A N 1
ATOM 734 C CA . TRP A 1 95 ? -1.561 -39.386 0.712 1.00 91.81 95 TRP A CA 1
ATOM 735 C C . TRP A 1 95 ? -1.641 -39.252 2.234 1.00 91.81 95 TRP A C 1
ATOM 737 O O . TRP A 1 95 ? -1.220 -38.235 2.785 1.00 91.81 95 TRP A O 1
ATOM 747 N N . VAL A 1 96 ? -2.192 -40.262 2.901 1.00 89.31 96 VAL A N 1
ATOM 748 C CA . VAL A 1 96 ? -2.289 -40.363 4.364 1.00 89.31 96 VAL A CA 1
ATOM 749 C C . VAL A 1 96 ? -1.786 -41.721 4.843 1.00 89.31 96 VAL A C 1
ATOM 751 O O . VAL A 1 96 ? -1.876 -42.710 4.114 1.00 89.31 96 VAL A O 1
ATOM 754 N N . GLY A 1 97 ? -1.250 -41.770 6.060 1.00 87.19 97 GLY A N 1
ATOM 755 C CA . GLY A 1 97 ? -0.900 -43.025 6.722 1.00 87.19 97 GLY A CA 1
ATOM 756 C C . GLY A 1 97 ? -2.128 -43.747 7.287 1.00 87.19 97 GLY A C 1
ATOM 757 O O . GLY A 1 97 ? -3.230 -43.195 7.338 1.00 87.19 97 GLY A O 1
ATOM 758 N N . ALA A 1 98 ? -1.944 -44.996 7.720 1.00 85.00 98 ALA A N 1
ATOM 759 C CA . ALA A 1 98 ? -3.006 -45.794 8.343 1.00 85.00 98 ALA A CA 1
ATOM 760 C C . ALA A 1 98 ? -3.528 -45.173 9.657 1.00 85.00 98 ALA A C 1
ATOM 762 O O . ALA A 1 98 ? -4.669 -45.407 10.039 1.00 85.00 98 ALA A O 1
ATOM 763 N N . GLU A 1 99 ? -2.703 -44.380 10.342 1.00 84.62 99 GLU A N 1
ATOM 764 C CA . GLU A 1 99 ? -2.999 -43.712 11.613 1.00 84.62 99 GLU A CA 1
ATOM 765 C C . GLU A 1 99 ? -4.087 -42.634 11.514 1.00 84.62 99 GLU A C 1
ATOM 767 O O . GLU A 1 99 ? -4.801 -42.380 12.487 1.00 84.62 99 GLU A O 1
ATOM 772 N N . ASP A 1 100 ? -4.242 -42.032 10.334 1.00 86.69 100 ASP A N 1
ATOM 773 C CA . ASP A 1 100 ? -5.242 -40.997 10.069 1.00 86.69 100 ASP A CA 1
ATOM 774 C C . ASP A 1 100 ? -6.529 -41.570 9.463 1.00 86.69 100 ASP A C 1
ATOM 776 O O . ASP A 1 100 ? -7.459 -40.819 9.161 1.00 86.69 100 ASP A O 1
ATOM 780 N N . LEU A 1 101 ? -6.609 -42.894 9.299 1.00 87.81 101 LEU A N 1
ATOM 781 C CA . LEU A 1 101 ? -7.751 -43.589 8.721 1.00 87.81 101 LEU A CA 1
ATOM 782 C C . LEU A 1 101 ? -8.442 -44.481 9.748 1.00 87.81 101 LEU A C 1
ATOM 784 O O . LEU A 1 101 ? -7.837 -45.328 10.402 1.00 87.81 101 LEU A O 1
ATOM 788 N N . LEU A 1 102 ? -9.756 -44.317 9.861 1.00 85.44 102 LEU A N 1
ATOM 789 C CA . LEU A 1 102 ? -10.613 -45.171 10.665 1.00 85.44 102 LEU A CA 1
ATOM 790 C C . LEU A 1 102 ? -11.593 -45.920 9.753 1.00 85.44 102 LEU A C 1
ATOM 792 O O . LEU A 1 102 ? -12.186 -45.307 8.863 1.00 85.44 102 LEU A O 1
ATOM 796 N N . PRO A 1 103 ? -11.834 -47.222 9.982 1.00 88.06 103 PRO A N 1
ATOM 797 C CA . PRO A 1 103 ? -12.927 -47.918 9.316 1.00 88.06 103 PRO A CA 1
ATOM 798 C C . PRO A 1 103 ? -14.271 -47.283 9.681 1.00 88.06 103 PRO A C 1
ATOM 800 O O . PRO A 1 103 ? -14.430 -46.700 10.765 1.00 88.06 103 PRO A O 1
ATOM 803 N N . LYS A 1 104 ? -15.254 -47.418 8.787 1.00 84.88 104 LYS A N 1
ATOM 804 C CA . LYS A 1 104 ? -16.623 -46.919 8.979 1.00 84.88 104 LYS A CA 1
ATOM 805 C C . LYS A 1 104 ? -17.430 -47.832 9.917 1.00 84.88 104 LYS A C 1
ATOM 807 O O . LYS A 1 104 ? -18.484 -48.342 9.556 1.00 84.88 104 LYS A O 1
ATOM 812 N N . ASP A 1 105 ? -16.921 -48.019 11.130 1.00 87.62 105 ASP A N 1
ATOM 813 C CA . ASP A 1 105 ? -17.580 -48.764 12.201 1.00 87.62 105 ASP A CA 1
ATOM 814 C C . ASP A 1 105 ? -18.530 -47.856 12.997 1.00 87.62 105 ASP A C 1
ATOM 816 O O . ASP A 1 105 ? -18.366 -46.632 13.044 1.00 87.62 105 ASP A O 1
ATOM 820 N N . GLU A 1 106 ? -19.480 -48.457 13.717 1.00 83.56 106 GLU A N 1
ATOM 821 C CA . GLU A 1 106 ? -20.399 -47.735 14.610 1.00 83.56 106 GLU A CA 1
ATOM 822 C C . GLU A 1 106 ? -19.645 -46.883 15.652 1.00 83.56 106 GLU A C 1
ATOM 824 O O . GLU A 1 106 ? -20.060 -45.773 15.990 1.00 83.56 106 GLU A O 1
ATOM 829 N N . HIS A 1 107 ? -18.488 -47.365 16.117 1.00 79.88 107 HIS A N 1
ATOM 830 C CA . HIS A 1 107 ? -17.616 -46.642 17.044 1.00 79.88 107 HIS A CA 1
ATOM 831 C C . HIS A 1 107 ? -17.022 -45.366 16.417 1.00 79.88 107 HIS A C 1
ATOM 833 O O . HIS A 1 107 ? -17.042 -44.296 17.029 1.00 79.88 107 HIS A O 1
ATOM 839 N N . SER A 1 108 ? -16.545 -45.451 15.173 1.00 82.88 108 SER A N 1
ATOM 840 C CA . SER A 1 108 ? -15.972 -44.315 14.439 1.00 82.88 108 SER A CA 1
ATOM 841 C C . SER A 1 108 ? -17.037 -43.272 14.077 1.00 82.88 108 SER A C 1
ATOM 843 O O . SER A 1 108 ? -16.775 -42.070 14.143 1.00 82.88 108 SER A O 1
ATOM 845 N N . LEU A 1 109 ? -18.261 -43.715 13.766 1.00 84.75 109 LEU A N 1
ATOM 846 C CA . LEU A 1 109 ? -19.410 -42.839 13.509 1.00 84.75 109 LEU A CA 1
ATOM 847 C C . LEU A 1 109 ? -19.859 -42.088 14.772 1.00 84.75 109 LEU A C 1
ATOM 849 O O . LEU A 1 109 ? -20.119 -40.884 14.715 1.00 84.75 109 LEU A O 1
ATOM 853 N N . LYS A 1 110 ? -19.888 -42.760 15.933 1.00 86.69 110 LYS A N 1
ATOM 854 C CA . LYS A 1 110 ? -20.150 -42.104 17.228 1.00 86.69 110 LYS A CA 1
ATOM 855 C C . LYS A 1 110 ? -19.097 -41.037 17.536 1.00 86.69 110 LYS A C 1
ATOM 857 O O . LYS A 1 110 ? -19.458 -39.925 17.923 1.00 86.69 110 LYS A O 1
ATOM 862 N N . LEU A 1 111 ? -17.817 -41.335 17.301 1.00 85.31 111 LEU A N 1
ATOM 863 C CA . LEU A 1 111 ? -16.725 -40.378 17.494 1.00 85.31 111 LEU A CA 1
ATOM 864 C C . LEU A 1 111 ? -16.853 -39.165 16.558 1.00 85.31 111 LEU A C 1
ATOM 866 O O . LEU A 1 111 ? -16.697 -38.025 16.996 1.00 85.31 111 LEU A O 1
ATOM 870 N N . GLN A 1 112 ? -17.205 -39.384 15.290 1.00 87.69 112 GLN A N 1
ATOM 871 C CA . GLN A 1 112 ? -17.476 -38.303 14.340 1.00 87.69 112 GLN A CA 1
ATOM 872 C C . GLN A 1 112 ? -18.621 -37.397 14.823 1.00 87.69 112 GLN A C 1
ATOM 874 O O . GLN A 1 112 ? -18.484 -36.170 14.818 1.00 87.69 112 GLN A O 1
ATOM 879 N N . ALA A 1 113 ? -19.733 -37.984 15.279 1.00 86.81 113 ALA A N 1
ATOM 880 C CA . ALA A 1 113 ? -20.875 -37.237 15.804 1.00 86.81 113 ALA A CA 1
ATOM 881 C C . ALA A 1 113 ? -20.502 -36.419 17.053 1.00 86.81 113 ALA A C 1
ATOM 883 O O . ALA A 1 113 ? -20.850 -35.238 17.142 1.00 86.81 113 ALA A O 1
ATOM 884 N N . GLN A 1 114 ? -19.734 -37.008 17.974 1.00 88.19 114 GLN A N 1
ATOM 885 C CA . GLN A 1 114 ? -19.257 -36.338 19.184 1.00 88.19 114 GLN A CA 1
ATOM 886 C C . GLN A 1 114 ? -18.345 -35.145 18.858 1.00 88.19 114 GLN A C 1
ATOM 888 O O . GLN A 1 114 ? -18.546 -34.053 19.394 1.00 88.19 114 GLN A O 1
ATOM 893 N N . LEU A 1 115 ? -17.387 -35.312 17.938 1.00 86.00 115 LEU A N 1
ATOM 894 C CA . LEU A 1 115 ? -16.492 -34.234 17.497 1.00 86.00 115 LEU A CA 1
ATOM 895 C C . LEU A 1 115 ? -17.263 -33.103 16.800 1.00 86.00 115 LEU A C 1
ATOM 897 O O . LEU A 1 115 ? -16.998 -31.922 17.045 1.00 86.00 115 LEU A O 1
ATOM 901 N N . ARG A 1 116 ? -18.270 -33.443 15.985 1.00 84.69 116 ARG A N 1
ATOM 902 C CA . ARG A 1 116 ? -19.135 -32.456 15.322 1.00 84.69 116 ARG A CA 1
ATOM 903 C C . ARG A 1 116 ? -19.997 -31.688 16.326 1.00 84.69 116 ARG A C 1
ATOM 905 O O . ARG A 1 116 ? -20.175 -30.481 16.176 1.00 84.69 116 ARG A O 1
ATOM 912 N N . GLN A 1 117 ? -20.504 -32.350 17.365 1.00 84.62 117 GLN A N 1
ATOM 913 C CA . GLN A 1 117 ? -21.260 -31.693 18.433 1.00 84.62 117 GLN A CA 1
ATOM 914 C C . GLN A 1 117 ? -20.361 -30.790 19.289 1.00 84.62 117 GLN A C 1
ATOM 916 O O . GLN A 1 117 ? -20.748 -29.663 19.596 1.00 84.62 117 GLN A O 1
ATOM 921 N N . ALA A 1 118 ? -19.147 -31.233 19.623 1.00 82.38 118 ALA A N 1
ATOM 922 C CA . ALA A 1 118 ? -18.171 -30.428 20.357 1.00 82.38 118 ALA A CA 1
ATOM 923 C C . ALA A 1 118 ? -17.774 -29.153 19.590 1.00 82.38 118 ALA A C 1
ATOM 925 O O . ALA A 1 118 ? -17.668 -28.084 20.191 1.00 82.38 118 ALA A O 1
ATOM 926 N N . ALA A 1 119 ? -17.639 -29.234 18.262 1.00 77.06 119 ALA A N 1
ATOM 927 C CA . ALA A 1 119 ? -17.371 -28.072 17.416 1.00 77.06 119 ALA A CA 1
ATOM 928 C C . ALA A 1 119 ? -18.507 -27.031 17.451 1.00 77.06 119 ALA A C 1
ATOM 930 O O . ALA A 1 119 ? -18.231 -25.835 17.473 1.00 77.06 119 ALA A O 1
ATOM 931 N N . LYS A 1 120 ? -19.772 -27.475 17.528 1.00 75.38 120 LYS A N 1
ATOM 932 C CA . LYS 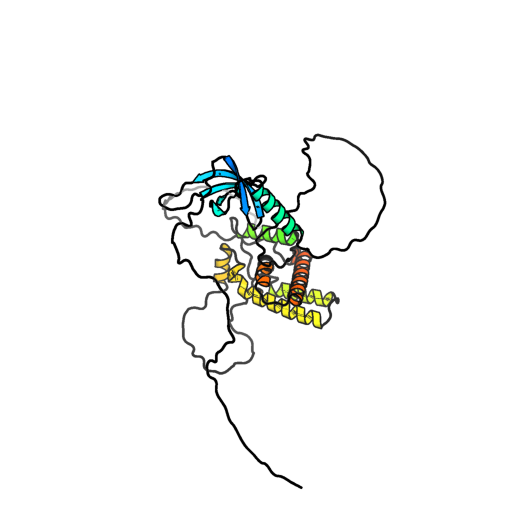A 1 120 ? -20.952 -26.594 17.625 1.00 75.38 120 LYS A CA 1
ATOM 933 C C . LYS A 1 120 ? -21.115 -25.919 18.992 1.00 75.38 120 LYS A C 1
ATOM 935 O O . LYS A 1 120 ? -21.777 -24.894 19.083 1.00 75.38 120 LYS A O 1
ATOM 940 N N . ARG A 1 121 ? -20.541 -26.480 20.063 1.00 69.00 121 ARG A N 1
ATOM 941 C CA . ARG A 1 121 ? -20.678 -25.956 21.439 1.00 69.00 121 ARG A CA 1
ATOM 942 C C . ARG A 1 121 ? -19.650 -24.877 21.802 1.00 69.00 121 ARG A C 1
ATOM 944 O O . ARG A 1 121 ? -19.665 -24.405 22.935 1.00 69.00 121 ARG A O 1
ATOM 951 N N . ARG A 1 122 ? -18.773 -24.467 20.877 1.00 49.75 122 ARG A N 1
ATOM 952 C CA . ARG A 1 122 ? -17.887 -23.307 21.070 1.00 49.75 122 ARG A CA 1
ATOM 953 C C . ARG A 1 122 ? -18.670 -22.029 20.722 1.00 49.75 122 ARG A C 1
ATOM 955 O O . ARG A 1 122 ? -19.052 -21.890 19.563 1.00 49.75 122 ARG A O 1
ATOM 962 N N . PRO A 1 123 ? -18.926 -21.104 21.664 1.00 39.81 123 PRO A N 1
ATOM 963 C CA . PRO A 1 123 ? -19.644 -19.870 21.355 1.00 39.81 123 PRO A CA 1
ATOM 964 C C . PRO A 1 123 ? -18.764 -18.932 20.516 1.00 39.81 123 PRO A C 1
ATOM 966 O O . PRO A 1 123 ? -17.642 -18.617 20.914 1.00 39.81 123 PRO A O 1
ATOM 969 N N . GLY A 1 124 ? -19.270 -18.485 19.365 1.00 43.88 124 GLY A N 1
ATOM 970 C CA . GLY A 1 124 ? -18.822 -17.250 18.711 1.00 43.88 124 GLY A CA 1
ATOM 971 C C . GLY A 1 124 ? -19.444 -16.013 19.387 1.00 43.88 124 GLY A C 1
ATOM 972 O O . GLY A 1 124 ? -20.360 -16.171 20.197 1.00 43.88 124 GLY A O 1
ATOM 973 N N . PRO A 1 125 ? -18.955 -14.790 19.104 1.00 41.28 125 PRO A N 1
ATOM 974 C CA . PRO A 1 125 ? -19.441 -13.569 19.745 1.00 41.28 125 PRO A CA 1
ATOM 975 C C . PRO A 1 125 ? -20.907 -13.285 19.379 1.00 41.28 125 PRO A C 1
ATOM 977 O O . PRO A 1 125 ? -21.332 -13.474 18.242 1.00 41.28 125 PRO A O 1
ATOM 980 N N . VAL A 1 126 ? -21.665 -12.861 20.388 1.00 37.78 126 VAL A N 1
ATOM 981 C CA . VAL A 1 126 ? -23.126 -12.712 20.411 1.00 37.78 126 VAL A CA 1
ATOM 982 C C . VAL A 1 126 ? -23.573 -11.551 19.511 1.00 37.78 126 VAL A C 1
ATOM 984 O O . VAL A 1 126 ? -23.100 -10.431 19.685 1.00 37.78 126 VAL A O 1
ATOM 987 N N . ALA A 1 127 ? -24.487 -11.814 18.573 1.00 33.41 127 ALA A N 1
ATOM 988 C CA . ALA A 1 127 ? -25.254 -10.799 17.849 1.00 33.41 127 ALA A CA 1
ATOM 989 C C . ALA A 1 127 ? -26.679 -10.761 18.422 1.00 33.41 127 ALA A C 1
ATOM 991 O O . ALA A 1 127 ? -27.351 -11.794 18.493 1.00 33.41 127 ALA A O 1
ATOM 992 N N . GLU A 1 128 ? -27.100 -9.583 18.877 1.00 30.78 128 GLU A N 1
ATOM 993 C CA . GLU A 1 128 ? -28.427 -9.323 19.434 1.00 30.78 128 GLU A CA 1
ATOM 994 C C . GLU A 1 128 ? -29.520 -9.383 18.356 1.00 30.78 128 GLU A C 1
ATOM 996 O O . GLU A 1 128 ? -29.325 -8.975 17.211 1.00 30.78 128 GLU A O 1
ATOM 1001 N N . LYS A 1 129 ? -30.683 -9.913 18.748 1.00 33.88 129 LYS A N 1
ATOM 1002 C CA . LYS A 1 129 ? -31.942 -9.852 17.998 1.00 33.88 129 LYS A CA 1
ATOM 1003 C C . LYS A 1 129 ? -32.587 -8.480 18.196 1.00 33.88 129 LYS A C 1
ATOM 1005 O O . LYS A 1 129 ? -32.766 -8.082 19.341 1.00 33.88 129 LYS A O 1
ATOM 1010 N N . GLU A 1 130 ? -33.106 -7.894 17.123 1.00 30.25 130 GLU A N 1
ATOM 1011 C CA . GLU A 1 130 ? -34.315 -7.067 17.193 1.00 30.25 130 GLU A CA 1
ATOM 1012 C C . GLU A 1 130 ? -35.352 -7.539 16.166 1.00 30.25 130 GLU A C 1
ATOM 1014 O O . GLU A 1 130 ? -35.027 -8.013 15.076 1.00 30.25 130 GLU A O 1
ATOM 1019 N N . ASP A 1 131 ? -36.603 -7.475 16.612 1.00 33.84 131 ASP A N 1
ATOM 1020 C CA . ASP A 1 131 ? -37.840 -7.998 16.037 1.00 33.84 131 ASP A CA 1
ATOM 1021 C C . ASP A 1 131 ? -38.557 -6.879 15.254 1.00 33.84 131 ASP A C 1
ATOM 1023 O O . ASP A 1 131 ? -38.541 -5.725 15.682 1.00 33.84 131 ASP A O 1
ATOM 1027 N N . GLY A 1 132 ? -39.185 -7.187 14.113 1.00 31.70 132 GLY A N 1
ATOM 1028 C CA . GLY A 1 132 ? -39.890 -6.176 13.314 1.00 31.70 132 GLY A CA 1
ATOM 1029 C C . GLY A 1 132 ? -40.541 -6.692 12.025 1.00 31.70 132 GLY A C 1
ATOM 1030 O O . GLY A 1 132 ? -39.972 -6.598 10.942 1.00 31.70 132 GLY A O 1
ATOM 1031 N N . ARG A 1 133 ? -41.764 -7.216 12.164 1.00 31.52 133 ARG A N 1
ATOM 1032 C CA . ARG A 1 133 ? -42.831 -7.406 11.143 1.00 31.52 133 ARG A CA 1
ATOM 1033 C C . ARG A 1 133 ? -43.176 -6.025 10.515 1.00 31.52 133 ARG A C 1
ATOM 1035 O O . ARG A 1 133 ? -43.035 -5.033 11.211 1.00 31.52 133 ARG A O 1
ATOM 1042 N N . GLU A 1 134 ? -43.617 -5.785 9.275 1.00 27.61 134 GLU A N 1
ATOM 1043 C CA . GLU A 1 134 ? -44.613 -6.402 8.387 1.00 27.61 134 GLU A CA 1
ATOM 1044 C C . GLU A 1 134 ? -44.609 -5.633 7.034 1.00 27.61 134 GLU A C 1
ATOM 1046 O O . GLU A 1 134 ? -44.271 -4.450 7.017 1.00 27.61 134 GLU A O 1
ATOM 1051 N N . GLY A 1 135 ? -45.060 -6.238 5.922 1.00 28.62 135 GLY A N 1
ATOM 1052 C CA . GLY A 1 135 ? -45.512 -5.479 4.738 1.00 28.62 135 GLY A CA 1
ATOM 1053 C C . GLY A 1 135 ? -45.254 -6.145 3.384 1.00 28.62 135 GLY A C 1
ATOM 1054 O O . GLY A 1 135 ? -44.218 -5.927 2.765 1.00 28.62 135 GLY A O 1
ATOM 1055 N N . GLY A 1 136 ? -46.209 -6.943 2.897 1.00 28.14 136 GLY A N 1
ATOM 1056 C CA . GLY A 1 136 ? -46.188 -7.500 1.539 1.00 28.14 136 GLY A CA 1
ATOM 1057 C C . GLY A 1 136 ? -46.825 -6.578 0.492 1.00 28.14 136 GLY A C 1
ATOM 1058 O O . GLY A 1 136 ? -47.647 -5.747 0.846 1.00 28.14 136 GLY A O 1
ATOM 1059 N N . PHE A 1 137 ? -46.508 -6.779 -0.796 1.00 27.67 137 PHE A N 1
ATOM 1060 C CA . PHE A 1 137 ? -47.452 -6.688 -1.926 1.00 27.67 137 PHE A CA 1
ATOM 1061 C C . PHE A 1 137 ? -46.867 -7.323 -3.210 1.00 27.67 137 PHE A C 1
ATOM 1063 O O . PHE A 1 137 ? -45.685 -7.637 -3.301 1.00 27.67 137 PHE A O 1
ATOM 1070 N N . LYS A 1 138 ? -47.767 -7.609 -4.155 1.00 31.31 138 LYS A N 1
ATOM 1071 C CA . LYS A 1 138 ? -47.777 -8.700 -5.147 1.00 31.31 138 LYS A CA 1
ATOM 1072 C C . LYS A 1 138 ? -46.977 -8.495 -6.453 1.00 31.31 138 LYS A C 1
ATOM 1074 O O . LYS A 1 138 ? -46.973 -7.419 -7.030 1.00 31.31 138 LYS A O 1
ATOM 1079 N N . ARG A 1 139 ? -46.467 -9.636 -6.954 1.00 32.38 139 ARG A N 1
ATOM 1080 C CA . ARG A 1 139 ? -46.418 -10.176 -8.342 1.00 32.38 139 ARG A CA 1
ATOM 1081 C C . ARG A 1 139 ? -46.821 -9.266 -9.526 1.00 32.38 139 ARG A C 1
ATOM 1083 O O . ARG A 1 139 ? -47.981 -8.886 -9.644 1.00 32.38 139 ARG A O 1
ATOM 1090 N N . GLY A 1 140 ? -45.919 -9.190 -10.512 1.00 28.78 140 GLY A N 1
ATOM 1091 C CA . GLY A 1 140 ? -46.186 -8.971 -11.942 1.00 28.78 140 GLY A CA 1
ATOM 1092 C C . GLY A 1 140 ? -45.264 -9.869 -12.788 1.00 28.78 140 GLY A C 1
ATOM 1093 O O . GLY A 1 140 ? -44.091 -10.009 -12.463 1.00 28.78 140 GLY A O 1
ATOM 1094 N N . LYS A 1 141 ? -45.832 -10.545 -13.792 1.00 29.41 141 LYS A N 1
ATOM 1095 C CA . LYS A 1 141 ? -45.330 -11.710 -14.550 1.00 29.41 141 LYS A CA 1
ATOM 1096 C C . LYS A 1 141 ? -45.029 -11.326 -16.014 1.00 29.41 141 LYS A C 1
ATOM 1098 O O . LYS A 1 141 ? -45.800 -10.561 -16.581 1.00 29.41 141 LYS A O 1
ATOM 1103 N N . GLY A 1 142 ? -43.992 -11.934 -16.605 1.00 27.00 142 GLY A N 1
ATOM 1104 C CA . GLY A 1 142 ? -43.713 -12.075 -18.054 1.00 27.00 142 GLY A CA 1
ATOM 1105 C C . GLY A 1 142 ? -42.266 -12.576 -18.251 1.00 27.00 142 GLY A C 1
ATOM 1106 O O . GLY A 1 142 ? -41.349 -11.841 -17.907 1.00 27.00 142 GLY A O 1
ATOM 1107 N N . GLU A 1 143 ? -41.991 -13.882 -18.421 1.00 29.38 143 GLU A N 1
ATOM 1108 C CA . GLU A 1 143 ? -42.000 -14.703 -19.669 1.00 29.38 143 GLU A CA 1
ATOM 1109 C C . GLU A 1 143 ? -41.015 -14.166 -20.734 1.00 29.38 143 GLU A C 1
ATOM 1111 O O . GLU A 1 143 ? -41.198 -13.041 -21.179 1.00 29.38 143 GLU A O 1
ATOM 1116 N N . GLY A 1 144 ? -39.952 -14.850 -21.199 1.00 27.20 144 GLY A N 1
ATOM 1117 C CA . GLY A 1 144 ? -39.388 -16.210 -21.024 1.00 27.20 144 GLY A CA 1
ATOM 1118 C C . GLY A 1 144 ? -37.893 -16.231 -21.465 1.00 27.20 144 GLY A C 1
ATOM 1119 O O . GLY A 1 144 ? -37.385 -15.195 -21.880 1.00 27.20 144 GLY A O 1
ATOM 1120 N N . GLY A 1 145 ? -37.100 -17.309 -21.378 1.00 29.12 145 GLY A N 1
ATOM 1121 C CA . GLY A 1 145 ? -37.378 -18.713 -21.061 1.00 29.12 145 GLY A CA 1
ATOM 1122 C C . GLY A 1 145 ? -36.117 -19.547 -20.710 1.00 29.12 145 GLY A C 1
ATOM 1123 O O . GLY A 1 145 ? -34.995 -19.080 -20.889 1.00 29.12 145 GLY A O 1
ATOM 1124 N N . GLU A 1 146 ? -36.407 -20.755 -20.187 1.00 32.88 146 GLU A N 1
ATOM 1125 C CA . GLU A 1 146 ? -35.644 -22.032 -20.056 1.00 32.88 146 GLU A CA 1
ATOM 1126 C C . GLU A 1 146 ? -34.254 -21.998 -19.381 1.00 32.88 146 GLU A C 1
ATOM 1128 O O . GLU A 1 146 ? -33.279 -21.546 -19.967 1.00 32.88 146 GLU A O 1
ATOM 1133 N N . ASP A 1 147 ? -34.034 -22.380 -18.112 1.00 31.59 147 ASP A N 1
ATOM 1134 C CA . ASP A 1 147 ? -34.438 -23.516 -17.237 1.00 31.59 147 ASP A CA 1
ATOM 1135 C C . ASP A 1 147 ? -33.840 -24.897 -17.579 1.00 31.59 147 ASP A C 1
ATOM 1137 O O . ASP A 1 147 ? -34.358 -25.631 -18.411 1.00 31.59 147 ASP A O 1
ATOM 1141 N N . VAL A 1 148 ? -32.795 -25.276 -16.825 1.00 37.16 148 VAL A N 1
ATOM 1142 C CA . VAL A 1 148 ? -32.699 -26.596 -16.175 1.00 37.16 148 VAL A CA 1
ATOM 1143 C C . VAL A 1 148 ? -32.182 -26.363 -14.751 1.00 37.16 148 VAL A C 1
ATOM 1145 O O . VAL A 1 148 ? -30.983 -26.209 -14.512 1.00 37.16 148 VAL A O 1
ATOM 1148 N N . SER A 1 149 ? -33.109 -26.308 -13.800 1.00 41.78 149 SER A N 1
ATOM 1149 C CA . SER A 1 149 ? -32.840 -26.194 -12.366 1.00 41.78 149 SER A CA 1
ATOM 1150 C C . SER A 1 149 ? -32.395 -27.534 -11.746 1.00 41.78 149 SER A C 1
ATOM 1152 O O . SER A 1 149 ? -33.018 -28.574 -11.959 1.00 41.78 149 SER A O 1
ATOM 1154 N N . ARG A 1 150 ? -31.361 -27.508 -10.892 1.00 34.97 150 ARG A N 1
ATOM 1155 C CA . ARG A 1 150 ? -31.166 -28.465 -9.780 1.00 34.97 150 ARG A CA 1
ATOM 1156 C C . ARG A 1 150 ? -31.244 -27.692 -8.455 1.00 34.97 150 ARG A C 1
ATOM 1158 O O . ARG A 1 150 ? -30.865 -26.522 -8.441 1.00 34.97 150 ARG A O 1
ATOM 1165 N N . PRO A 1 151 ? -31.754 -28.295 -7.366 1.00 39.19 151 PRO A N 1
ATOM 1166 C CA . PRO A 1 151 ? -32.188 -27.561 -6.180 1.00 39.19 151 PRO A CA 1
ATOM 1167 C C . PRO A 1 151 ? -30.996 -26.979 -5.418 1.00 39.19 151 PRO A C 1
ATOM 1169 O O . PRO A 1 151 ? -29.994 -27.662 -5.219 1.00 39.19 151 PRO A O 1
ATOM 1172 N N . ALA A 1 152 ? -31.117 -25.727 -4.981 1.00 40.97 152 ALA A N 1
ATOM 1173 C CA . ALA A 1 152 ? -30.181 -25.115 -4.052 1.00 40.97 152 ALA A CA 1
ATOM 1174 C C . ALA A 1 152 ? -30.482 -25.607 -2.625 1.00 40.97 152 ALA A C 1
ATOM 1176 O O . ALA A 1 152 ? -31.547 -25.313 -2.082 1.00 40.97 152 ALA A O 1
ATOM 1177 N N . ASP A 1 153 ? -29.549 -26.356 -2.035 1.00 39.53 153 ASP A N 1
ATOM 1178 C CA . ASP A 1 153 ? -29.553 -26.688 -0.608 1.00 39.53 153 ASP A CA 1
ATOM 1179 C C . ASP A 1 153 ? -29.283 -25.425 0.241 1.00 39.53 153 ASP A C 1
ATOM 1181 O O . ASP A 1 153 ? -28.349 -24.677 -0.064 1.00 39.53 153 ASP A O 1
ATOM 1185 N N . PRO A 1 154 ? -30.047 -25.174 1.324 1.00 47.66 154 PRO A N 1
ATOM 1186 C CA . PRO A 1 154 ? -29.922 -23.974 2.155 1.00 47.66 154 PRO A CA 1
ATOM 1187 C C . PRO A 1 154 ? -28.845 -24.057 3.260 1.00 47.66 154 PRO A C 1
ATOM 1189 O O . PRO A 1 154 ? -28.851 -23.215 4.152 1.00 47.66 154 PRO A O 1
ATOM 1192 N N . ASP A 1 155 ? -27.921 -25.028 3.230 1.00 42.97 155 ASP A N 1
ATOM 1193 C CA . ASP A 1 155 ? -26.938 -25.275 4.314 1.00 42.97 155 ASP A CA 1
ATOM 1194 C C . ASP A 1 155 ? -25.469 -25.115 3.868 1.00 42.97 155 ASP A C 1
ATOM 1196 O O . ASP A 1 155 ? -24.569 -25.824 4.323 1.00 42.97 155 ASP A O 1
ATOM 1200 N N . LEU A 1 156 ? -25.202 -24.197 2.934 1.00 42.88 156 LEU A N 1
ATOM 1201 C CA . LEU A 1 156 ? -23.843 -23.910 2.470 1.00 42.88 156 LEU A CA 1
ATOM 1202 C C . LEU A 1 156 ? -23.195 -22.802 3.317 1.00 42.88 156 LEU A C 1
ATOM 1204 O O . LEU A 1 156 ? -23.055 -21.658 2.886 1.00 42.88 156 LEU A O 1
ATOM 1208 N N . GLU A 1 157 ? -22.778 -23.150 4.532 1.00 55.28 157 GLU A N 1
ATOM 1209 C CA . GLU A 1 157 ? -21.851 -22.314 5.300 1.00 55.28 157 GLU A CA 1
ATOM 1210 C C . GLU A 1 157 ? -20.505 -22.216 4.545 1.00 55.28 157 GLU A C 1
ATOM 1212 O O . GLU A 1 157 ? -19.945 -23.244 4.139 1.00 55.28 157 GLU A O 1
ATOM 1217 N N . PRO A 1 158 ? -19.951 -21.007 4.326 1.00 41.97 158 PRO A N 1
ATOM 1218 C CA . PRO A 1 158 ? -18.668 -20.849 3.654 1.00 41.97 158 PRO A CA 1
ATOM 1219 C C . PRO A 1 158 ? -17.560 -21.523 4.478 1.00 41.97 158 PRO A C 1
ATOM 1221 O O . PRO A 1 158 ? -17.382 -21.241 5.662 1.00 41.97 158 PRO A O 1
ATOM 1224 N N . ALA A 1 159 ? -16.815 -22.434 3.846 1.00 44.12 159 ALA A N 1
ATOM 1225 C CA . ALA A 1 159 ? -15.742 -23.200 4.478 1.00 44.12 159 ALA A CA 1
ATOM 1226 C C . ALA A 1 159 ? -14.739 -22.295 5.234 1.00 44.12 159 ALA A C 1
ATOM 1228 O O . ALA A 1 159 ? -14.342 -21.254 4.702 1.00 44.12 159 ALA A O 1
ATOM 1229 N N . PRO A 1 160 ? -14.272 -22.681 6.441 1.00 42.78 160 PRO A N 1
ATOM 1230 C CA . PRO A 1 160 ? -13.294 -21.895 7.179 1.00 42.78 160 PRO A CA 1
ATOM 1231 C C . PRO A 1 160 ? -11.932 -21.961 6.478 1.00 42.78 160 PRO A C 1
ATOM 1233 O O . PRO A 1 160 ? -11.283 -23.007 6.440 1.00 42.78 160 PRO A O 1
ATOM 1236 N N . GLU A 1 161 ? -11.481 -20.825 5.948 1.00 45.56 161 GLU A N 1
ATOM 1237 C CA . GLU A 1 161 ? -10.111 -20.619 5.478 1.00 45.56 161 GLU A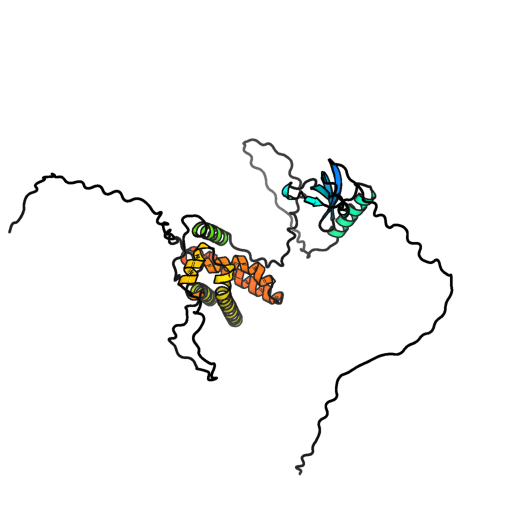 CA 1
ATOM 1238 C C . GLU A 1 161 ? -9.129 -20.778 6.654 1.00 45.56 161 GLU A C 1
ATOM 1240 O O . GLU A 1 161 ? -8.796 -19.829 7.363 1.00 45.56 161 GLU A O 1
ATOM 1245 N N . LYS A 1 162 ? -8.666 -22.007 6.909 1.00 48.84 162 LYS A N 1
ATOM 1246 C CA . LYS A 1 162 ? -7.631 -22.296 7.912 1.00 48.84 162 LYS A CA 1
ATOM 1247 C C . LYS A 1 162 ? -6.237 -22.079 7.326 1.00 48.84 162 LYS A C 1
ATOM 1249 O O . LYS A 1 162 ? -5.505 -23.006 7.010 1.00 48.84 162 LYS A O 1
ATOM 1254 N N . ASN A 1 163 ? -5.896 -20.804 7.227 1.00 39.00 163 ASN A N 1
ATOM 1255 C CA . ASN A 1 163 ? -4.578 -20.273 7.550 1.00 39.00 163 ASN A CA 1
ATOM 1256 C C . ASN A 1 163 ? -4.857 -18.931 8.225 1.00 39.00 163 ASN A C 1
ATOM 1258 O O . ASN A 1 163 ? -4.750 -17.879 7.602 1.00 39.00 163 ASN A O 1
ATOM 1262 N N . SER A 1 164 ? -5.301 -18.959 9.485 1.00 49.59 164 SER A N 1
ATOM 1263 C CA . SER A 1 164 ? -5.447 -17.727 10.260 1.00 49.59 164 SER A CA 1
ATOM 1264 C C . SER A 1 164 ? -4.068 -17.296 10.754 1.00 49.59 164 SER A C 1
ATOM 1266 O O . SER A 1 164 ? -3.801 -17.273 11.954 1.00 49.59 164 SER A O 1
ATOM 1268 N N . ASP A 1 165 ? -3.189 -16.979 9.802 1.00 54.28 165 ASP A N 1
ATOM 1269 C CA . ASP A 1 165 ? -2.239 -15.888 9.983 1.00 54.28 165 ASP A CA 1
ATOM 1270 C C . ASP A 1 165 ? -3.080 -14.751 10.585 1.00 54.28 165 ASP A C 1
ATOM 1272 O O . ASP A 1 165 ? -4.150 -14.476 10.021 1.00 54.28 165 ASP A O 1
ATOM 1276 N N . PRO A 1 166 ? -2.763 -14.210 11.775 1.00 56.00 166 PRO A N 1
ATOM 1277 C CA . PRO A 1 166 ? -3.559 -13.141 12.362 1.00 56.00 166 PRO A CA 1
ATOM 1278 C C . PRO A 1 166 ? -3.688 -12.047 11.304 1.00 56.00 166 PRO A C 1
ATOM 1280 O O . PRO A 1 166 ? -2.738 -11.350 11.014 1.00 56.00 166 PRO A O 1
ATOM 1283 N N . GLN A 1 167 ? -4.817 -11.948 10.608 1.00 57.72 167 GLN A N 1
ATOM 1284 C CA . GLN A 1 167 ? -4.913 -11.035 9.479 1.00 57.72 167 GLN A CA 1
ATOM 1285 C C . GLN A 1 167 ? -5.756 -9.861 9.919 1.00 57.72 167 GLN A C 1
ATOM 1287 O O . GLN A 1 167 ? -6.976 -9.949 10.072 1.00 57.72 167 GLN A O 1
ATOM 1292 N N . VAL A 1 168 ? -5.077 -8.737 10.115 1.00 75.56 168 VAL A N 1
ATOM 1293 C CA . VAL A 1 168 ? -5.717 -7.438 10.256 1.00 75.56 168 VAL A CA 1
ATOM 1294 C C . VAL A 1 168 ? -6.584 -7.194 9.016 1.00 75.56 168 VAL A C 1
ATOM 1296 O O . VAL A 1 168 ? -6.083 -7.111 7.896 1.00 75.56 168 VAL A O 1
ATOM 1299 N N . LYS A 1 169 ? -7.906 -7.103 9.184 1.00 78.81 169 LYS A N 1
ATOM 1300 C CA . LYS A 1 169 ? -8.838 -6.924 8.061 1.00 78.81 169 LYS A CA 1
ATOM 1301 C C . LYS A 1 169 ? -8.844 -5.467 7.599 1.00 78.81 169 LYS A C 1
ATOM 1303 O O . LYS A 1 169 ? -9.663 -4.672 8.046 1.00 78.81 169 LYS A O 1
ATOM 1308 N N . LEU A 1 170 ? -7.957 -5.117 6.669 1.00 86.00 170 LEU A N 1
ATOM 1309 C CA . LEU A 1 170 ? -8.019 -3.831 5.976 1.00 86.00 170 LEU A CA 1
ATOM 1310 C C . LEU A 1 170 ? -8.875 -3.959 4.709 1.00 86.00 170 LEU A C 1
ATOM 1312 O O . LEU A 1 170 ? -8.476 -4.590 3.728 1.00 86.00 170 LEU A O 1
ATOM 1316 N N . ALA A 1 171 ? -10.073 -3.375 4.729 1.00 89.00 171 ALA A N 1
ATOM 1317 C CA . ALA A 1 171 ? -10.980 -3.407 3.588 1.00 89.00 171 ALA A CA 1
ATOM 1318 C C . ALA A 1 171 ? -10.489 -2.462 2.481 1.00 89.00 171 ALA A C 1
ATOM 1320 O O . ALA A 1 171 ? -10.610 -1.242 2.586 1.00 89.00 171 ALA A O 1
ATOM 1321 N N . MET A 1 172 ? -9.944 -3.029 1.405 1.00 90.88 172 MET A N 1
ATOM 1322 C CA . MET A 1 172 ? -9.489 -2.254 0.254 1.00 90.88 172 MET A CA 1
ATOM 1323 C C . MET A 1 172 ? -10.647 -1.964 -0.722 1.00 90.88 172 MET A C 1
ATOM 1325 O O . MET A 1 172 ? -11.305 -2.915 -1.166 1.00 90.88 172 MET A O 1
ATOM 1329 N N . PRO A 1 173 ? -10.891 -0.691 -1.090 1.00 93.81 173 PRO A N 1
ATOM 1330 C CA . PRO A 1 173 ? -11.895 -0.323 -2.087 1.00 93.81 173 PRO A CA 1
ATOM 1331 C C . PRO A 1 173 ? -11.668 -0.981 -3.453 1.00 93.81 173 PRO A C 1
ATOM 1333 O O . PRO A 1 173 ? -10.529 -1.152 -3.885 1.00 93.81 173 PRO A O 1
ATOM 1336 N N . PHE A 1 174 ? -12.754 -1.309 -4.163 1.00 91.81 174 PHE A N 1
ATOM 1337 C CA . PHE A 1 174 ? -12.685 -1.986 -5.467 1.00 91.81 174 PHE A CA 1
ATOM 1338 C C . PHE A 1 174 ? -11.901 -1.188 -6.519 1.00 91.81 174 PHE A C 1
ATOM 1340 O O . PHE 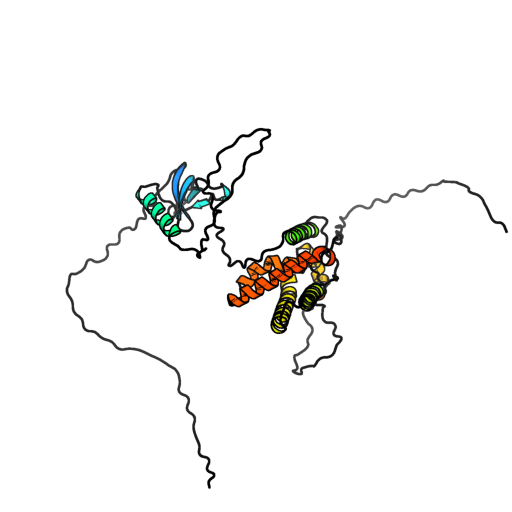A 1 174 ? -11.123 -1.768 -7.269 1.00 91.81 174 PHE A O 1
ATOM 1347 N N . THR A 1 175 ? -12.038 0.140 -6.532 1.00 93.81 175 THR A N 1
ATOM 1348 C CA . THR A 1 175 ? -11.301 1.020 -7.455 1.00 93.81 175 THR A CA 1
ATOM 1349 C C . THR A 1 175 ? -9.788 0.908 -7.271 1.00 93.81 175 THR A C 1
ATOM 1351 O O . THR A 1 175 ? -9.053 0.808 -8.246 1.00 93.81 175 THR A O 1
ATOM 1354 N N . LEU A 1 176 ? -9.323 0.843 -6.020 1.00 95.00 176 LEU A N 1
ATOM 1355 C CA . LEU A 1 176 ? -7.905 0.690 -5.698 1.00 95.00 176 LEU A CA 1
ATOM 1356 C C . LEU A 1 176 ? -7.405 -0.735 -5.960 1.00 95.00 176 LEU A C 1
ATOM 1358 O O . LEU A 1 176 ? -6.260 -0.917 -6.362 1.00 95.00 176 LEU A O 1
ATOM 1362 N N . LYS A 1 177 ? -8.262 -1.752 -5.803 1.00 94.56 177 LYS A N 1
ATOM 1363 C CA . LYS A 1 177 ? -7.936 -3.120 -6.239 1.00 94.56 177 LYS A CA 1
ATOM 1364 C C . LYS A 1 177 ? -7.733 -3.185 -7.748 1.00 94.56 177 LYS A C 1
ATOM 1366 O O . LYS A 1 177 ? -6.761 -3.785 -8.186 1.00 94.56 177 LYS A O 1
ATOM 1371 N N . LYS A 1 178 ? -8.619 -2.553 -8.525 1.00 94.25 178 LYS A N 1
ATOM 1372 C CA . LYS A 1 178 ? -8.464 -2.452 -9.979 1.00 94.25 178 LYS A CA 1
ATOM 1373 C C . LYS A 1 178 ? -7.143 -1.761 -10.331 1.00 94.25 178 LYS A C 1
ATOM 1375 O O . LYS A 1 178 ? -6.372 -2.328 -11.087 1.00 94.25 178 LYS A O 1
ATOM 1380 N N . GLN A 1 179 ? -6.834 -0.630 -9.687 1.00 94.88 179 GLN A N 1
ATOM 1381 C CA . GLN A 1 179 ? -5.558 0.070 -9.880 1.00 94.88 179 GLN A CA 1
ATOM 1382 C C . GLN A 1 179 ? -4.340 -0.833 -9.632 1.00 94.88 179 GLN A C 1
ATOM 1384 O O . GLN A 1 179 ? -3.371 -0.759 -10.375 1.00 94.88 179 GLN A O 1
ATOM 1389 N N . LEU A 1 180 ? -4.373 -1.686 -8.602 1.00 95.69 180 LEU A N 1
ATOM 1390 C CA . LEU A 1 180 ? -3.287 -2.632 -8.314 1.00 95.69 180 LEU A CA 1
ATOM 1391 C C . LEU A 1 180 ? -3.160 -3.739 -9.362 1.00 95.69 180 LEU A C 1
ATOM 1393 O O . LEU A 1 180 ? -2.049 -4.183 -9.639 1.00 95.69 180 LEU A O 1
ATOM 1397 N N . VAL A 1 181 ? -4.284 -4.206 -9.912 1.00 94.94 181 VAL A N 1
ATOM 1398 C CA . VAL A 1 181 ? -4.279 -5.180 -11.010 1.00 94.94 181 VAL A CA 1
ATOM 1399 C C . VAL A 1 181 ? -3.697 -4.532 -12.264 1.00 94.94 181 VAL A C 1
ATOM 1401 O O . VAL A 1 181 ? -2.772 -5.094 -12.838 1.00 94.94 181 VAL A O 1
ATOM 1404 N N . ASP A 1 182 ? -4.159 -3.333 -12.622 1.00 93.38 182 ASP A N 1
ATOM 1405 C CA . ASP A 1 182 ? -3.671 -2.578 -13.780 1.00 93.38 182 ASP A CA 1
ATOM 1406 C C . ASP A 1 182 ? -2.160 -2.269 -13.642 1.00 93.38 182 ASP A C 1
ATOM 1408 O O . ASP A 1 182 ? -1.387 -2.515 -14.565 1.00 93.38 182 ASP A O 1
ATOM 1412 N N . ASP A 1 183 ? -1.707 -1.821 -12.463 1.00 94.62 183 ASP A N 1
ATOM 1413 C CA . ASP A 1 183 ? -0.285 -1.595 -12.144 1.00 94.62 183 ASP A CA 1
ATOM 1414 C C . ASP A 1 183 ? 0.551 -2.878 -12.276 1.00 94.62 183 ASP A C 1
ATOM 1416 O O . ASP A 1 183 ? 1.616 -2.874 -12.897 1.00 94.62 183 ASP A O 1
ATOM 1420 N N . TRP A 1 184 ? 0.064 -3.998 -11.734 1.00 94.12 184 TRP A N 1
ATOM 1421 C CA . TRP A 1 184 ? 0.742 -5.283 -11.874 1.00 94.12 184 TRP A CA 1
ATOM 1422 C C . TRP A 1 184 ? 0.852 -5.702 -13.343 1.00 94.12 184 TRP A C 1
ATOM 1424 O O . TRP A 1 184 ? 1.931 -6.123 -13.766 1.00 94.12 184 TRP A O 1
ATOM 1434 N N . GLU A 1 185 ? -0.215 -5.569 -14.134 1.00 94.06 185 GLU A N 1
ATOM 1435 C CA . GLU A 1 185 ? -0.191 -5.909 -15.558 1.00 94.06 185 GLU A CA 1
ATOM 1436 C C . GLU A 1 185 ? 0.808 -5.043 -16.330 1.00 94.06 185 GLU A C 1
ATOM 1438 O O . GLU A 1 185 ? 1.615 -5.588 -17.082 1.00 94.06 185 GLU A O 1
ATOM 1443 N N . LEU A 1 186 ? 0.819 -3.727 -16.096 1.00 93.25 186 LEU A N 1
ATOM 1444 C CA . LEU A 1 186 ? 1.720 -2.791 -16.774 1.00 93.25 186 LEU A CA 1
ATOM 1445 C C . LEU A 1 186 ? 3.197 -3.081 -16.494 1.00 93.25 186 LEU A C 1
ATOM 1447 O O . LEU A 1 186 ? 4.007 -3.034 -17.421 1.00 93.25 186 LEU A O 1
ATOM 1451 N N . VAL A 1 187 ? 3.551 -3.386 -15.242 1.00 93.38 187 VAL A N 1
ATOM 1452 C CA . VAL A 1 187 ? 4.953 -3.590 -14.842 1.00 93.38 187 VAL A CA 1
ATOM 1453 C C . VAL A 1 187 ? 5.443 -5.004 -15.158 1.00 93.38 187 VAL A C 1
ATOM 1455 O O . VAL A 1 187 ? 6.594 -5.201 -15.561 1.00 93.38 187 VAL A O 1
ATOM 1458 N N . THR A 1 188 ? 4.597 -6.018 -14.964 1.00 91.25 188 THR A N 1
ATOM 1459 C CA . THR A 1 188 ? 5.028 -7.422 -15.046 1.00 91.25 188 THR A CA 1
ATOM 1460 C C . THR A 1 188 ? 4.796 -8.073 -16.401 1.00 91.25 188 THR A C 1
ATOM 1462 O O . THR A 1 188 ? 5.517 -9.019 -16.717 1.00 91.25 188 THR A O 1
ATOM 1465 N N . ARG A 1 189 ? 3.848 -7.594 -17.219 1.00 90.12 189 ARG A N 1
ATOM 1466 C CA . ARG A 1 189 ? 3.655 -8.128 -18.572 1.00 90.12 189 ARG A CA 1
ATOM 1467 C C . ARG A 1 189 ? 4.514 -7.367 -19.588 1.00 90.12 189 ARG A C 1
ATOM 1469 O O . ARG A 1 189 ? 4.630 -6.143 -19.489 1.00 90.12 189 ARG A O 1
ATOM 1476 N N . PRO A 1 190 ? 5.085 -8.056 -20.592 1.00 86.56 190 PRO A N 1
ATOM 1477 C CA . PRO A 1 190 ? 5.730 -7.400 -21.723 1.00 86.56 190 PRO A CA 1
ATOM 1478 C C . PRO A 1 190 ? 4.773 -6.399 -22.390 1.00 86.56 190 PRO A C 1
ATOM 1480 O O . PRO A 1 190 ? 3.583 -6.703 -22.523 1.00 86.56 190 PRO A O 1
ATOM 1483 N N . PRO A 1 191 ? 5.246 -5.212 -22.808 1.00 88.19 191 PRO A N 1
ATOM 1484 C CA . PRO A 1 191 ? 6.647 -4.800 -22.948 1.00 88.19 191 PRO A CA 1
ATOM 1485 C C . PRO A 1 191 ? 7.306 -4.197 -21.687 1.00 88.19 191 PRO A C 1
ATOM 1487 O O . PRO A 1 191 ? 8.294 -3.490 -21.822 1.00 88.19 191 PRO A O 1
ATOM 1490 N N . HIS A 1 192 ? 6.784 -4.459 -20.483 1.00 90.19 192 HIS A N 1
ATOM 1491 C CA . HIS A 1 192 ? 7.259 -3.917 -19.203 1.00 90.19 192 HIS A CA 1
ATOM 1492 C C . HIS A 1 192 ? 7.279 -2.391 -19.162 1.00 90.19 192 HIS A C 1
ATOM 1494 O O . HIS A 1 192 ? 8.156 -1.726 -19.709 1.00 90.19 192 HIS A O 1
ATOM 1500 N N . HIS A 1 193 ? 6.329 -1.815 -18.443 1.00 92.38 193 HIS A N 1
ATOM 1501 C CA . HIS A 1 193 ? 6.301 -0.383 -18.218 1.00 92.38 193 HIS A CA 1
ATOM 1502 C C . HIS A 1 193 ? 6.796 -0.042 -16.815 1.00 92.38 193 HIS A C 1
ATOM 1504 O O . HIS A 1 193 ? 6.545 -0.761 -15.851 1.00 92.38 193 HIS A O 1
ATOM 1510 N N . LEU A 1 194 ? 7.500 1.077 -16.702 1.00 93.62 194 LEU A N 1
ATOM 1511 C CA . LEU A 1 194 ? 8.039 1.602 -15.460 1.00 93.62 194 LEU A CA 1
ATOM 1512 C C . LEU A 1 194 ? 7.376 2.934 -15.132 1.00 93.62 194 LEU A C 1
ATOM 1514 O O . LEU A 1 194 ? 7.057 3.742 -16.008 1.00 93.62 194 LEU A O 1
ATOM 1518 N N . VAL A 1 195 ? 7.188 3.175 -13.841 1.00 94.12 195 VAL A N 1
ATOM 1519 C CA . VAL A 1 195 ? 6.706 4.466 -13.360 1.00 94.12 195 VAL A CA 1
ATOM 1520 C C . VAL A 1 195 ? 7.814 5.509 -13.576 1.00 94.12 195 VAL A C 1
ATOM 1522 O O . VAL A 1 195 ? 8.955 5.261 -13.177 1.00 94.12 195 VAL A O 1
ATOM 1525 N N . PRO A 1 196 ? 7.522 6.672 -14.186 1.00 92.88 196 PRO A N 1
ATOM 1526 C CA . PRO A 1 196 ? 8.492 7.754 -14.313 1.00 92.88 196 PRO A CA 1
ATOM 1527 C C . PRO A 1 196 ? 8.892 8.286 -12.936 1.00 92.88 196 PRO A C 1
ATOM 1529 O O . PRO A 1 196 ? 8.027 8.688 -12.160 1.00 92.88 196 PRO A O 1
ATOM 1532 N N . LEU A 1 197 ? 10.192 8.310 -12.642 1.00 92.88 197 LEU A N 1
ATOM 1533 C CA . LEU A 1 197 ? 10.747 8.849 -11.398 1.00 92.88 197 LEU A CA 1
ATOM 1534 C C . LEU A 1 197 ? 11.601 10.094 -11.705 1.00 92.88 197 LEU A C 1
ATOM 1536 O O . LEU A 1 197 ? 12.311 10.084 -12.712 1.00 92.88 197 LEU A O 1
ATOM 1540 N N . PRO A 1 198 ? 11.583 11.142 -10.857 1.00 93.50 198 PRO A N 1
ATOM 1541 C CA . PRO A 1 198 ? 10.795 11.277 -9.626 1.00 93.50 198 PRO A CA 1
ATOM 1542 C C . PRO A 1 198 ? 9.300 11.531 -9.896 1.00 93.50 198 PRO A C 1
ATOM 1544 O O . PRO A 1 198 ? 8.929 12.237 -10.833 1.00 93.50 198 PRO A O 1
ATOM 1547 N N . ARG A 1 199 ? 8.424 10.966 -9.057 1.00 92.81 199 ARG A N 1
ATOM 1548 C CA . ARG A 1 199 ? 6.965 11.121 -9.172 1.00 92.81 199 ARG A CA 1
ATOM 1549 C C . ARG A 1 199 ? 6.462 12.398 -8.507 1.00 92.81 199 ARG A C 1
ATOM 1551 O O . ARG A 1 199 ? 6.804 12.687 -7.365 1.00 92.81 199 ARG A O 1
ATOM 1558 N N . SER A 1 200 ? 5.549 13.090 -9.194 1.00 91.12 200 SER A N 1
ATOM 1559 C CA . SER A 1 200 ? 4.724 14.168 -8.634 1.00 91.12 200 SER A CA 1
ATOM 1560 C C . SER A 1 200 ? 3.226 13.848 -8.786 1.00 91.12 200 SER A C 1
ATOM 1562 O O . SER A 1 200 ? 2.783 13.657 -9.922 1.00 91.12 200 SER A O 1
ATOM 1564 N N . PRO A 1 201 ? 2.438 13.754 -7.698 1.00 94.00 201 PRO A N 1
ATOM 1565 C CA . PRO A 1 201 ? 2.852 13.871 -6.296 1.00 94.00 201 PRO A CA 1
ATOM 1566 C C . PRO A 1 201 ? 3.664 12.651 -5.813 1.00 94.00 201 PRO A C 1
ATOM 1568 O O . PRO A 1 201 ? 3.376 11.511 -6.184 1.00 94.00 201 PRO A O 1
ATOM 1571 N N . SER A 1 202 ? 4.670 12.886 -4.963 1.00 96.38 202 SER A N 1
ATOM 1572 C CA . SER A 1 202 ? 5.437 11.821 -4.298 1.00 96.38 202 SER A CA 1
ATOM 1573 C C . SER A 1 202 ? 4.634 11.182 -3.161 1.00 96.38 202 SER A C 1
ATOM 1575 O O . SER A 1 202 ? 3.656 11.755 -2.677 1.00 96.38 202 SER A O 1
ATOM 1577 N N . ALA A 1 203 ? 5.045 10.011 -2.676 1.00 96.12 203 ALA A N 1
ATOM 1578 C CA . ALA A 1 203 ? 4.399 9.344 -1.550 1.00 96.12 203 ALA A CA 1
ATOM 1579 C C . ALA A 1 203 ? 4.364 10.252 -0.306 1.00 96.12 203 ALA A C 1
ATOM 1581 O O . ALA A 1 203 ? 3.329 10.354 0.354 1.00 96.12 203 ALA A O 1
ATOM 1582 N N . ALA A 1 204 ? 5.449 10.982 -0.026 1.00 96.12 204 ALA A N 1
ATOM 1583 C CA . ALA A 1 204 ? 5.491 11.976 1.044 1.00 96.12 204 ALA A CA 1
ATOM 1584 C C . ALA A 1 204 ? 4.489 13.125 0.820 1.00 96.12 204 ALA A C 1
ATOM 1586 O O . ALA A 1 204 ? 3.795 13.532 1.760 1.00 96.12 204 ALA A O 1
ATOM 1587 N N . ALA A 1 205 ? 4.364 13.618 -0.416 1.00 96.00 205 ALA A N 1
ATOM 1588 C CA . ALA A 1 205 ? 3.395 14.654 -0.763 1.00 96.00 205 ALA A CA 1
ATOM 1589 C C . ALA A 1 205 ? 1.947 14.155 -0.612 1.00 96.00 205 ALA A C 1
ATOM 1591 O O . ALA A 1 205 ? 1.108 14.873 -0.076 1.00 96.00 205 ALA A O 1
ATOM 1592 N N . VAL A 1 206 ? 1.660 12.907 -0.991 1.00 96.81 206 VAL A N 1
ATOM 1593 C CA . VAL A 1 206 ? 0.334 12.284 -0.836 1.00 96.81 206 VAL A CA 1
ATOM 1594 C C . VAL A 1 206 ? -0.056 12.159 0.639 1.00 96.81 206 VAL A C 1
ATOM 1596 O O . VAL A 1 206 ? -1.170 12.527 1.016 1.00 96.81 206 VAL A O 1
ATOM 1599 N N . LEU A 1 207 ? 0.859 11.695 1.496 1.00 96.56 207 LEU A N 1
ATOM 1600 C CA . LEU A 1 207 ? 0.620 11.611 2.944 1.00 96.56 207 LEU A CA 1
ATOM 1601 C C . LEU A 1 207 ? 0.400 13.003 3.564 1.00 96.56 207 LEU A C 1
ATOM 1603 O O . LEU A 1 207 ? -0.475 13.172 4.414 1.00 96.56 207 LEU A O 1
ATOM 1607 N N . SER A 1 208 ? 1.143 14.009 3.098 1.00 95.94 208 SER A N 1
ATOM 1608 C CA . SER A 1 208 ? 0.996 15.403 3.543 1.00 95.94 208 SER A CA 1
ATOM 1609 C C . SER A 1 208 ? -0.329 16.021 3.078 1.00 95.94 208 SER A C 1
ATOM 1611 O O . SER A 1 208 ? -1.000 16.700 3.854 1.00 95.94 208 SER A O 1
ATOM 1613 N N . SER A 1 209 ? -0.751 15.732 1.844 1.00 95.81 209 SER A N 1
ATOM 1614 C CA . SER A 1 209 ? -2.050 16.144 1.297 1.00 95.81 209 SER A CA 1
ATOM 1615 C C . SER A 1 209 ? -3.209 15.554 2.107 1.00 95.81 209 SER A C 1
ATOM 1617 O O . SER A 1 209 ? -4.157 16.259 2.449 1.00 95.81 209 SER A O 1
ATOM 1619 N N . PHE A 1 210 ? -3.095 14.296 2.546 1.00 95.81 210 PHE A N 1
ATOM 1620 C CA . PHE A 1 210 ? -4.084 13.696 3.441 1.00 95.81 210 PHE A CA 1
ATOM 1621 C C . PHE A 1 210 ? -4.167 14.403 4.806 1.00 95.81 210 PHE A C 1
ATOM 1623 O O . PHE A 1 210 ? -5.270 14.626 5.312 1.00 95.81 210 PHE A O 1
ATOM 1630 N N . LEU A 1 211 ? -3.031 14.801 5.394 1.00 94.94 211 LEU A N 1
ATOM 1631 C CA . LEU A 1 211 ? -3.023 15.610 6.622 1.00 94.94 211 LEU A CA 1
ATOM 1632 C C . LEU A 1 211 ? -3.706 16.960 6.423 1.00 94.94 211 LEU A C 1
ATOM 1634 O O . LEU A 1 211 ? -4.513 17.361 7.262 1.00 94.94 211 LEU A O 1
ATOM 1638 N N . ALA A 1 212 ? -3.404 17.650 5.322 1.00 94.50 212 ALA A N 1
ATOM 1639 C CA . ALA A 1 212 ? -4.031 18.925 4.988 1.00 94.50 212 ALA A CA 1
ATOM 1640 C C . ALA A 1 212 ? -5.551 18.767 4.832 1.00 94.50 212 ALA A C 1
ATOM 1642 O O . ALA A 1 212 ? -6.314 19.493 5.466 1.00 94.50 212 ALA A O 1
ATOM 1643 N N . HIS A 1 213 ? -5.990 17.734 4.111 1.00 93.81 213 HIS A N 1
ATOM 1644 C CA . HIS A 1 213 ? -7.403 17.409 3.947 1.00 93.81 213 HIS A CA 1
ATOM 1645 C C . HIS A 1 213 ? -8.105 17.134 5.286 1.00 93.81 213 HIS A C 1
ATOM 1647 O O . HIS A 1 213 ? -9.249 17.534 5.497 1.00 93.81 213 HIS A O 1
ATOM 1653 N N . LYS A 1 214 ? -7.427 16.472 6.230 1.00 92.75 214 LYS A N 1
ATOM 1654 C CA . LYS A 1 214 ? -7.965 16.232 7.577 1.00 92.75 214 LYS A CA 1
ATOM 1655 C C . LYS A 1 214 ? -8.063 17.492 8.429 1.00 92.75 214 LYS A C 1
ATOM 1657 O O . LYS A 1 214 ? -8.996 17.588 9.224 1.00 92.75 214 LYS A O 1
ATOM 1662 N N . LYS A 1 215 ? -7.141 18.441 8.254 1.00 91.62 215 LYS A N 1
ATOM 1663 C CA . LYS A 1 215 ? -7.197 19.760 8.900 1.00 91.62 215 LYS A CA 1
ATOM 1664 C C . LYS A 1 215 ? -8.354 20.591 8.341 1.00 91.62 215 LYS A C 1
ATOM 1666 O O . LYS A 1 215 ? -9.122 21.146 9.117 1.00 91.62 215 LYS A O 1
ATOM 1671 N N . GLU A 1 216 ? -8.525 20.604 7.021 1.00 91.12 216 GLU A N 1
ATOM 1672 C CA . GLU A 1 216 ? -9.595 21.346 6.341 1.00 91.12 216 GLU A CA 1
ATOM 1673 C C . GLU A 1 216 ? -10.993 20.798 6.655 1.00 91.12 216 GLU A C 1
ATOM 1675 O O . GLU A 1 216 ? -11.930 21.565 6.855 1.00 91.12 216 GLU A O 1
ATOM 1680 N N . GLN A 1 217 ? -11.139 19.475 6.784 1.00 87.25 217 GLN A N 1
ATOM 1681 C CA . GLN A 1 217 ? -12.417 18.870 7.167 1.00 87.25 217 GLN A CA 1
ATOM 1682 C C . GLN A 1 217 ? -12.910 19.298 8.560 1.00 87.25 217 GLN A C 1
ATOM 1684 O O . GLN A 1 217 ? -14.081 19.083 8.856 1.00 87.25 217 GLN A O 1
ATOM 1689 N N . GLY A 1 218 ? -12.047 19.827 9.439 1.00 81.25 218 GLY A N 1
ATOM 1690 C CA . GLY A 1 218 ? -12.427 20.333 10.766 1.00 81.25 218 GLY A CA 1
ATOM 1691 C C . GLY A 1 218 ? -13.038 19.301 11.729 1.00 81.25 218 GLY A C 1
ATOM 1692 O O . GLY A 1 218 ? -13.462 19.653 12.824 1.00 81.25 218 GLY A O 1
ATOM 1693 N N . THR A 1 219 ? -13.092 18.020 11.349 1.00 76.12 219 THR A N 1
ATOM 1694 C CA . THR A 1 219 ? -13.765 16.954 12.115 1.00 76.12 219 THR A CA 1
ATOM 1695 C C . THR A 1 219 ? -12.917 16.387 13.252 1.00 76.12 219 THR A C 1
ATOM 1697 O O . THR A 1 219 ? -13.444 15.715 14.138 1.00 76.12 219 THR A O 1
ATOM 1700 N N . ALA A 1 220 ? -11.601 16.612 13.233 1.00 81.69 220 ALA A N 1
ATOM 1701 C CA . ALA A 1 220 ? -10.658 16.012 14.170 1.00 81.69 220 ALA A CA 1
ATOM 1702 C C . ALA A 1 220 ? -10.126 17.041 15.175 1.00 81.69 220 ALA A C 1
ATOM 1704 O O . ALA A 1 220 ? -9.737 18.146 14.806 1.00 81.69 220 ALA A O 1
ATOM 1705 N N . SER A 1 221 ? -10.052 16.649 16.449 1.00 87.75 221 SER A N 1
ATOM 1706 C CA . SER A 1 221 ? -9.418 17.466 17.487 1.00 87.75 221 SER A CA 1
ATOM 1707 C C . SER A 1 221 ? -7.902 17.577 17.278 1.00 87.75 221 SER A C 1
ATOM 1709 O O . SER A 1 221 ? -7.283 16.713 16.653 1.00 87.75 221 SER A O 1
ATOM 1711 N N . THR A 1 222 ? -7.276 18.599 17.869 1.00 90.31 222 THR A N 1
ATOM 1712 C CA . THR A 1 222 ? -5.820 18.835 17.793 1.00 90.31 222 THR A CA 1
ATOM 1713 C C . THR A 1 222 ? -4.999 17.606 18.194 1.00 90.31 222 THR A C 1
ATOM 1715 O O . THR A 1 222 ? -4.025 17.263 17.532 1.00 90.31 222 THR A O 1
ATOM 1718 N N . VAL A 1 223 ? -5.436 16.883 19.230 1.00 90.88 223 VAL A N 1
ATOM 1719 C CA . VAL A 1 223 ? -4.772 15.653 19.696 1.00 90.88 223 VAL A CA 1
ATOM 1720 C C . VAL A 1 223 ? -4.890 14.523 18.667 1.00 90.88 223 VAL A C 1
ATOM 1722 O O . VAL A 1 223 ? -3.944 13.767 18.466 1.00 90.88 223 VAL A O 1
ATOM 1725 N N . GLN A 1 224 ? -6.035 14.401 17.988 1.00 89.69 224 GLN A N 1
ATOM 1726 C CA . GLN A 1 224 ? -6.229 13.393 16.940 1.00 89.69 224 GLN A CA 1
ATOM 1727 C C . GLN A 1 224 ? -5.381 13.694 15.700 1.00 89.69 224 GLN A C 1
ATOM 1729 O O . GLN A 1 224 ? -4.875 12.765 15.074 1.00 89.69 224 GLN A O 1
ATOM 1734 N N . LEU A 1 225 ? -5.203 14.975 15.364 1.00 92.25 225 LEU A N 1
ATOM 1735 C CA . LEU A 1 225 ? -4.334 15.401 14.267 1.00 92.25 225 LEU A CA 1
ATOM 1736 C C . LEU A 1 225 ? -2.859 15.112 14.563 1.00 92.25 225 LEU A C 1
ATOM 1738 O O . LEU A 1 225 ? -2.187 14.564 13.697 1.00 92.25 225 LEU A O 1
ATOM 1742 N N . ALA A 1 226 ? -2.384 15.391 15.781 1.00 93.38 226 ALA A N 1
ATOM 1743 C CA . ALA A 1 226 ? -1.008 15.081 16.182 1.00 93.38 226 ALA A CA 1
ATOM 1744 C C . ALA A 1 226 ? -0.716 13.570 16.113 1.00 93.38 226 ALA A C 1
ATOM 1746 O O . ALA A 1 226 ? 0.256 13.147 15.495 1.00 93.38 226 ALA A O 1
ATOM 1747 N N . ARG A 1 227 ? -1.622 12.733 16.641 1.00 92.38 227 ARG A N 1
ATOM 1748 C CA . ARG A 1 227 ? -1.505 11.264 16.541 1.00 92.38 227 ARG A CA 1
ATOM 1749 C C . ARG A 1 227 ? -1.520 10.772 15.094 1.00 92.38 227 ARG A C 1
ATOM 1751 O O . ARG A 1 227 ? -0.843 9.806 14.753 1.00 92.38 227 ARG A O 1
ATOM 1758 N N . LEU A 1 228 ? -2.326 11.406 14.241 1.00 94.12 228 LEU A N 1
ATOM 1759 C CA . LEU A 1 228 ? -2.373 11.074 12.822 1.00 94.12 228 LEU A CA 1
ATOM 1760 C C . LEU A 1 228 ? -1.056 11.437 12.123 1.00 94.12 228 LEU A C 1
ATOM 1762 O O . LEU A 1 228 ? -0.572 10.661 11.305 1.00 94.12 228 LEU A O 1
ATOM 1766 N N . GLU A 1 229 ? -0.483 12.590 12.449 1.00 95.31 229 GLU A N 1
ATOM 1767 C CA . GLU A 1 229 ? 0.802 13.045 11.921 1.00 95.31 229 GLU A CA 1
ATOM 1768 C C . GLU A 1 229 ? 1.939 12.089 12.297 1.00 95.31 229 GLU A C 1
ATOM 1770 O O . GLU A 1 229 ? 2.668 11.637 11.413 1.00 95.31 229 GLU A O 1
ATOM 1775 N N . GLU A 1 230 ? 2.017 11.673 13.563 1.00 95.19 230 GLU A N 1
ATOM 1776 C CA . GLU A 1 230 ? 2.969 10.655 14.030 1.00 95.19 230 GLU A CA 1
ATOM 1777 C C . GLU A 1 230 ? 2.798 9.323 13.284 1.00 95.19 230 GLU A C 1
ATOM 1779 O O . GLU A 1 230 ? 3.772 8.724 12.820 1.00 95.19 230 GLU A O 1
ATOM 1784 N N . MET A 1 231 ? 1.552 8.874 13.105 1.00 94.88 231 MET A N 1
ATOM 1785 C CA . MET A 1 231 ? 1.256 7.637 12.384 1.00 94.88 231 MET A CA 1
ATOM 1786 C C . MET A 1 231 ? 1.689 7.710 10.911 1.00 94.88 231 MET A C 1
ATOM 1788 O O . MET A 1 231 ? 2.268 6.756 10.392 1.00 94.88 231 MET A O 1
ATOM 1792 N N . LEU A 1 232 ? 1.427 8.823 10.219 1.00 96.50 232 LEU A N 1
ATOM 1793 C CA . LEU A 1 232 ? 1.813 8.995 8.813 1.00 96.50 232 LEU A CA 1
ATOM 1794 C C . LEU A 1 232 ? 3.323 9.164 8.654 1.00 96.50 232 LEU A C 1
ATOM 1796 O O . LEU A 1 232 ? 3.887 8.662 7.682 1.00 96.50 232 LEU A O 1
ATOM 1800 N N . HIS A 1 233 ? 3.986 9.799 9.621 1.00 95.94 233 HIS A N 1
ATOM 1801 C CA . HIS A 1 233 ? 5.442 9.824 9.690 1.00 95.94 233 HIS A CA 1
ATOM 1802 C C . HIS A 1 233 ? 6.009 8.402 9.824 1.00 95.94 233 HIS A C 1
ATOM 1804 O O . HIS A 1 233 ? 6.904 8.018 9.069 1.00 95.94 233 HIS A O 1
ATOM 1810 N N . GLY A 1 234 ? 5.435 7.581 10.711 1.00 95.00 234 GLY A N 1
ATOM 1811 C CA . GLY A 1 234 ? 5.780 6.163 10.835 1.00 95.00 234 GLY A CA 1
ATOM 1812 C C . GLY A 1 234 ? 5.541 5.379 9.541 1.00 95.00 234 GLY A C 1
ATOM 1813 O O . GLY A 1 234 ? 6.382 4.576 9.143 1.00 95.00 234 GLY A O 1
ATOM 1814 N N . LEU A 1 235 ? 4.440 5.652 8.835 1.00 96.06 235 LEU A N 1
ATOM 1815 C CA . LEU A 1 235 ? 4.135 5.022 7.549 1.00 96.06 235 LEU A CA 1
ATOM 1816 C C . LEU A 1 235 ? 5.141 5.414 6.454 1.00 96.06 235 LEU A C 1
ATOM 1818 O O . LEU A 1 235 ? 5.544 4.552 5.675 1.00 96.06 235 LEU A O 1
ATOM 1822 N N . ARG A 1 236 ? 5.576 6.680 6.410 1.00 96.75 236 ARG A N 1
ATOM 1823 C CA . ARG A 1 236 ? 6.618 7.166 5.489 1.00 96.75 236 ARG A CA 1
ATOM 1824 C C . ARG A 1 236 ? 7.955 6.470 5.738 1.00 96.75 236 ARG A C 1
ATOM 1826 O O . ARG A 1 236 ? 8.569 5.959 4.809 1.00 96.75 236 ARG A O 1
ATOM 1833 N N . GLU A 1 237 ? 8.376 6.415 6.996 1.00 95.69 237 GLU A N 1
ATOM 1834 C CA . GLU A 1 237 ? 9.613 5.746 7.407 1.00 95.69 237 GLU A CA 1
ATOM 1835 C C . GLU A 1 237 ? 9.568 4.240 7.104 1.00 95.69 237 GLU A C 1
ATOM 1837 O O . GLU A 1 237 ? 10.547 3.640 6.656 1.00 95.69 237 GLU A O 1
ATOM 1842 N N . TYR A 1 238 ? 8.405 3.621 7.316 1.00 95.12 238 TYR A N 1
ATOM 1843 C CA . TYR A 1 238 ? 8.188 2.222 6.984 1.00 95.12 238 TYR A CA 1
ATOM 1844 C C . TYR A 1 238 ? 8.246 1.981 5.476 1.00 95.12 238 TYR A C 1
ATOM 1846 O O . TYR A 1 238 ? 8.868 1.018 5.033 1.00 95.12 238 TYR A O 1
ATOM 1854 N N . PHE A 1 239 ? 7.634 2.862 4.683 1.00 97.06 239 PHE A N 1
ATOM 1855 C CA . PHE A 1 239 ? 7.681 2.803 3.226 1.00 97.06 239 PHE A CA 1
ATOM 1856 C C . PHE A 1 239 ? 9.119 2.852 2.704 1.00 97.06 239 PHE A C 1
ATOM 1858 O O . PHE A 1 239 ? 9.484 2.009 1.887 1.00 97.06 239 PHE A O 1
ATOM 1865 N N . ASP A 1 240 ? 9.951 3.756 3.231 1.00 95.81 240 ASP A N 1
ATOM 1866 C CA . ASP A 1 240 ? 11.359 3.881 2.833 1.00 95.81 240 ASP A CA 1
ATOM 1867 C C . ASP A 1 240 ? 12.133 2.563 3.010 1.00 95.81 240 ASP A C 1
ATOM 1869 O O . ASP A 1 240 ? 12.901 2.164 2.133 1.00 95.81 240 ASP A O 1
ATOM 1873 N N . LYS A 1 241 ? 11.888 1.845 4.114 1.00 94.19 241 LYS A N 1
ATOM 1874 C CA . LYS A 1 241 ? 12.532 0.553 4.417 1.00 94.19 241 LYS A CA 1
ATOM 1875 C C . LYS A 1 241 ? 11.907 -0.610 3.650 1.00 94.19 241 LYS A C 1
ATOM 1877 O O . LYS A 1 241 ? 12.610 -1.520 3.217 1.00 94.19 241 LYS A O 1
ATOM 1882 N N . ALA A 1 242 ? 10.588 -0.600 3.483 1.00 95.06 242 ALA A N 1
ATOM 1883 C CA . ALA A 1 242 ? 9.848 -1.677 2.838 1.00 95.06 242 ALA A CA 1
ATOM 1884 C C . ALA A 1 242 ? 10.021 -1.681 1.315 1.00 95.06 242 ALA A C 1
ATOM 1886 O O . ALA A 1 242 ? 9.960 -2.754 0.708 1.00 95.06 242 ALA A O 1
ATOM 1887 N N . LEU A 1 243 ? 10.244 -0.515 0.698 1.00 95.75 243 LEU A N 1
ATOM 1888 C CA . LEU A 1 243 ? 10.302 -0.369 -0.753 1.00 95.75 243 LEU A CA 1
ATOM 1889 C C . LEU A 1 243 ? 11.284 -1.352 -1.424 1.00 95.75 243 LEU A C 1
ATOM 1891 O O . LEU A 1 243 ? 10.810 -2.200 -2.189 1.00 95.75 243 LEU A O 1
ATOM 1895 N N . PRO A 1 244 ? 12.600 -1.338 -1.121 1.00 95.19 244 PRO A N 1
ATOM 1896 C CA . PRO A 1 244 ? 13.558 -2.240 -1.771 1.00 95.19 244 PRO A CA 1
ATOM 1897 C C . PRO A 1 244 ? 13.356 -3.723 -1.424 1.00 95.19 244 PRO A C 1
ATOM 1899 O O . PRO A 1 244 ? 13.810 -4.608 -2.161 1.00 95.19 244 PRO A O 1
ATOM 1902 N N . LEU A 1 245 ? 12.683 -4.008 -0.305 1.00 93.88 245 LEU A N 1
ATOM 1903 C CA . LEU A 1 245 ? 12.524 -5.358 0.224 1.00 93.88 245 LEU A CA 1
ATOM 1904 C C . LEU A 1 245 ? 11.323 -6.074 -0.399 1.00 93.88 245 LEU A C 1
ATOM 1906 O O . LEU A 1 245 ? 11.478 -7.170 -0.936 1.00 93.88 245 LEU A O 1
ATOM 1910 N N . ILE A 1 246 ? 10.137 -5.459 -0.347 1.00 94.25 246 ILE A N 1
ATOM 1911 C CA . ILE A 1 246 ? 8.865 -6.165 -0.580 1.00 94.25 246 ILE A CA 1
ATOM 1912 C C . ILE A 1 246 ? 7.886 -5.467 -1.538 1.00 94.25 246 ILE A C 1
ATOM 1914 O O . ILE A 1 246 ? 6.842 -6.056 -1.831 1.00 94.25 246 ILE A O 1
ATOM 1918 N N . LEU A 1 247 ? 8.172 -4.243 -2.008 1.00 96.25 247 LEU A N 1
ATOM 1919 C CA . LEU A 1 247 ? 7.219 -3.457 -2.818 1.00 96.25 247 LEU A CA 1
ATOM 1920 C C . LEU A 1 247 ? 7.573 -3.353 -4.312 1.00 96.25 247 LEU A C 1
ATOM 1922 O O . LEU A 1 247 ? 6.680 -3.099 -5.123 1.00 96.25 247 LEU A O 1
ATOM 1926 N N . LEU A 1 248 ? 8.844 -3.537 -4.681 1.00 96.25 248 LEU A N 1
ATOM 1927 C CA . LEU A 1 248 ? 9.299 -3.469 -6.075 1.00 96.25 248 LEU A CA 1
ATOM 1928 C C . LEU A 1 248 ? 9.166 -4.816 -6.791 1.00 96.25 248 LEU A C 1
ATOM 1930 O O . LEU A 1 248 ? 9.593 -5.857 -6.276 1.00 96.25 248 LEU A O 1
ATOM 1934 N N . TYR A 1 249 ? 8.641 -4.783 -8.015 1.00 95.50 249 TYR A N 1
ATOM 1935 C CA . TYR A 1 249 ? 8.676 -5.922 -8.927 1.00 95.50 249 TYR A CA 1
ATOM 1936 C C . TYR A 1 249 ? 10.078 -6.114 -9.514 1.00 95.50 249 TYR A C 1
ATOM 1938 O O . TYR A 1 249 ? 10.931 -5.228 -9.458 1.00 95.50 249 TYR A O 1
ATOM 1946 N N . ARG A 1 250 ? 10.328 -7.290 -10.105 1.00 93.25 250 ARG A N 1
ATOM 1947 C CA . ARG A 1 250 ? 11.646 -7.669 -10.648 1.00 93.25 250 ARG A CA 1
ATOM 1948 C C . ARG A 1 250 ? 12.217 -6.611 -11.601 1.00 93.25 250 ARG A C 1
ATOM 1950 O O . ARG A 1 250 ? 13.384 -6.268 -11.464 1.00 93.25 250 ARG A O 1
ATOM 1957 N N . HIS A 1 251 ? 11.398 -6.082 -12.508 1.00 91.00 251 HIS A N 1
ATOM 1958 C CA . HIS A 1 251 ? 11.836 -5.141 -13.546 1.00 91.00 251 HIS A CA 1
ATOM 1959 C C . HIS A 1 251 ? 12.095 -3.716 -13.031 1.00 91.00 251 HIS A C 1
ATOM 1961 O O . HIS A 1 251 ? 12.850 -2.984 -13.660 1.00 91.00 251 HIS A O 1
ATOM 1967 N N . GLU A 1 252 ? 11.533 -3.336 -11.880 1.00 94.19 252 GLU A N 1
ATOM 1968 C CA . GLU A 1 252 ? 11.754 -2.021 -11.255 1.00 94.19 252 GLU A CA 1
ATOM 1969 C C . GLU A 1 252 ? 13.048 -1.976 -10.424 1.00 94.19 252 GLU A C 1
ATOM 1971 O O . GLU A 1 252 ? 13.510 -0.903 -10.042 1.00 94.19 252 GLU A O 1
ATOM 1976 N N . ARG A 1 253 ? 13.661 -3.130 -10.120 1.00 93.56 253 ARG A N 1
ATOM 1977 C CA . ARG A 1 253 ? 14.863 -3.190 -9.268 1.00 93.56 253 ARG A CA 1
ATOM 1978 C C . ARG A 1 253 ? 16.082 -2.525 -9.902 1.00 93.56 253 ARG A C 1
ATOM 1980 O O . ARG A 1 253 ? 16.877 -1.938 -9.177 1.00 93.56 253 ARG A O 1
ATOM 1987 N N . GLU A 1 254 ? 16.209 -2.583 -11.224 1.00 91.69 254 GLU A N 1
ATOM 1988 C CA . GLU A 1 254 ? 17.265 -1.878 -11.965 1.00 91.69 254 GLU A CA 1
ATOM 1989 C C . GLU A 1 254 ? 17.086 -0.359 -11.859 1.00 91.69 254 GLU A C 1
ATOM 1991 O O . GLU A 1 254 ? 18.030 0.359 -11.529 1.00 91.69 254 GLU A O 1
ATOM 1996 N N . GLN A 1 255 ? 15.847 0.120 -12.025 1.00 92.88 255 GLN A N 1
ATOM 1997 C CA . GLN A 1 255 ? 15.499 1.528 -11.833 1.00 92.88 255 GLN A CA 1
ATOM 1998 C C . GLN A 1 255 ? 15.832 1.983 -10.405 1.00 92.88 255 GLN A C 1
ATOM 2000 O O . GLN A 1 255 ? 16.456 3.026 -10.221 1.00 92.88 255 GLN A O 1
ATOM 2005 N N . TYR A 1 256 ? 15.503 1.179 -9.389 1.00 94.12 256 TYR A N 1
ATOM 2006 C CA . TYR A 1 256 ? 15.882 1.472 -8.006 1.00 94.12 256 TYR A CA 1
ATOM 2007 C C . TYR A 1 256 ? 17.404 1.512 -7.807 1.00 94.12 256 TYR A C 1
ATOM 2009 O O . TYR A 1 256 ? 17.907 2.467 -7.226 1.00 94.12 256 TYR A O 1
ATOM 2017 N N . ALA A 1 257 ? 18.148 0.525 -8.313 1.00 92.56 257 ALA A N 1
ATOM 2018 C CA . ALA A 1 257 ? 19.603 0.468 -8.160 1.00 92.56 257 ALA A CA 1
ATOM 2019 C C . ALA A 1 257 ? 20.314 1.680 -8.790 1.00 92.56 257 ALA A C 1
ATOM 2021 O O . ALA A 1 257 ? 21.297 2.163 -8.232 1.00 92.56 257 ALA A O 1
ATOM 2022 N N . SER A 1 258 ? 19.792 2.200 -9.909 1.00 91.06 258 SER A N 1
ATOM 2023 C CA . SER A 1 258 ? 20.325 3.409 -10.555 1.00 91.06 258 SER A CA 1
ATOM 2024 C C . SER A 1 258 ? 20.140 4.683 -9.719 1.00 91.06 258 SER A C 1
ATOM 2026 O O . SER A 1 258 ? 20.997 5.562 -9.734 1.00 91.06 258 SER A O 1
ATOM 2028 N N . LEU A 1 259 ? 19.045 4.773 -8.958 1.00 89.38 259 LEU A N 1
ATOM 2029 C CA . LEU A 1 259 ? 18.704 5.938 -8.135 1.00 89.38 259 LEU A CA 1
ATOM 2030 C C . LEU A 1 259 ? 19.295 5.861 -6.720 1.00 89.38 259 LEU A C 1
ATOM 2032 O O . LEU A 1 259 ? 19.539 6.890 -6.094 1.00 89.38 259 LEU A O 1
ATOM 2036 N N . PHE A 1 260 ? 19.519 4.645 -6.221 1.00 89.88 260 PHE A N 1
ATOM 2037 C CA . PHE A 1 260 ? 20.014 4.351 -4.877 1.00 89.88 260 PHE A CA 1
ATOM 2038 C C . PHE A 1 260 ? 21.222 3.408 -4.966 1.00 89.88 260 PHE A C 1
ATOM 2040 O O . PHE A 1 260 ? 21.121 2.241 -4.568 1.00 89.88 260 PHE A O 1
ATOM 2047 N N . PRO A 1 261 ? 22.363 3.872 -5.509 1.00 83.94 261 PRO A N 1
ATOM 2048 C CA . PRO A 1 261 ? 23.554 3.045 -5.588 1.00 83.94 261 PRO A CA 1
ATOM 2049 C C . PRO A 1 261 ? 23.988 2.641 -4.177 1.00 83.94 261 PRO A C 1
ATOM 2051 O O . PRO A 1 261 ? 24.044 3.469 -3.264 1.00 83.94 261 PRO A O 1
ATOM 2054 N N . ALA A 1 262 ? 24.290 1.353 -3.989 1.00 73.44 262 ALA A N 1
ATOM 2055 C CA . ALA A 1 262 ? 24.876 0.885 -2.743 1.00 73.44 262 ALA A CA 1
ATOM 2056 C C . ALA A 1 262 ? 26.182 1.654 -2.510 1.00 73.44 262 ALA A C 1
ATOM 2058 O O . ALA A 1 262 ? 27.020 1.733 -3.411 1.00 73.44 262 ALA A O 1
ATOM 2059 N N . ALA A 1 263 ? 26.336 2.243 -1.320 1.00 67.62 263 ALA A N 1
ATOM 2060 C CA . ALA A 1 263 ? 27.564 2.937 -0.960 1.00 67.62 263 ALA A CA 1
ATOM 2061 C C . ALA A 1 263 ? 28.762 2.006 -1.235 1.00 67.62 263 ALA A C 1
ATOM 2063 O O . ALA A 1 263 ? 28.705 0.830 -0.855 1.00 67.62 263 ALA A O 1
ATOM 2064 N N . PRO A 1 264 ? 29.815 2.483 -1.921 1.00 57.06 264 PRO A N 1
ATOM 2065 C CA . PRO A 1 264 ? 30.937 1.631 -2.272 1.00 57.06 264 PRO A CA 1
ATOM 2066 C C . PRO A 1 264 ? 31.571 1.060 -0.996 1.00 57.06 264 PRO A C 1
ATOM 2068 O O . PRO A 1 264 ? 31.732 1.788 -0.009 1.00 57.06 264 PRO A O 1
ATOM 2071 N N . PRO A 1 265 ? 31.951 -0.229 -0.980 1.00 54.44 265 PRO A N 1
ATOM 2072 C CA . PRO A 1 265 ? 32.721 -0.764 0.126 1.00 54.44 265 PRO A CA 1
ATOM 2073 C C . PRO A 1 265 ? 34.109 -0.101 0.132 1.00 54.44 265 PRO A C 1
ATOM 2075 O O . PRO A 1 265 ? 34.942 -0.386 -0.720 1.00 54.44 265 PRO A O 1
ATOM 2078 N N . SER A 1 266 ? 34.347 0.739 1.147 1.00 49.25 266 SER A N 1
ATOM 2079 C CA . SER A 1 266 ? 35.648 1.240 1.628 1.00 49.25 266 SER A CA 1
ATOM 2080 C C . SER A 1 266 ? 36.270 2.486 0.968 1.00 49.25 266 SER A C 1
ATOM 2082 O O . SER A 1 266 ? 36.934 2.406 -0.059 1.00 49.25 266 SER A O 1
ATOM 2084 N N . SER A 1 267 ? 36.284 3.593 1.724 1.00 44.34 267 SER A N 1
ATOM 2085 C CA . SER A 1 267 ? 37.550 4.217 2.150 1.00 44.34 267 SER A CA 1
ATOM 2086 C C . SER A 1 267 ? 37.364 4.959 3.482 1.00 44.34 267 SER A C 1
ATOM 2088 O O . SER A 1 267 ? 36.421 5.726 3.641 1.00 44.34 267 SER A O 1
ATOM 2090 N N . ALA A 1 268 ? 38.256 4.683 4.432 1.00 47.75 268 ALA A N 1
ATOM 2091 C CA . ALA A 1 268 ? 38.340 5.165 5.810 1.00 47.75 268 ALA A CA 1
ATOM 2092 C C . ALA A 1 268 ? 37.767 6.565 6.132 1.00 47.75 268 ALA A C 1
ATOM 2094 O O . ALA A 1 268 ? 38.245 7.571 5.621 1.00 47.75 268 ALA A O 1
ATOM 2095 N N . CYS A 1 269 ? 36.898 6.638 7.147 1.00 36.72 269 CYS A N 1
ATOM 2096 C CA . CYS A 1 269 ? 36.923 7.752 8.092 1.00 36.72 269 CYS A CA 1
ATOM 2097 C C . CYS A 1 269 ? 36.518 7.268 9.493 1.00 36.72 269 CYS A C 1
ATOM 2099 O O . CYS A 1 269 ? 35.444 6.717 9.720 1.00 36.72 269 CYS A O 1
ATOM 2101 N N . ARG A 1 270 ? 37.469 7.415 10.412 1.00 36.34 270 ARG A N 1
ATOM 2102 C CA . ARG A 1 270 ? 37.447 7.057 11.834 1.00 36.34 270 ARG A CA 1
ATOM 2103 C C . ARG A 1 270 ? 36.345 7.834 12.575 1.00 36.34 270 ARG A C 1
ATOM 2105 O O . ARG A 1 270 ? 36.224 9.032 12.322 1.00 36.34 270 ARG A O 1
ATOM 2112 N N . PRO A 1 271 ? 35.597 7.242 13.527 1.00 46.16 271 PRO A N 1
ATOM 2113 C CA . PRO A 1 271 ? 34.698 8.027 14.356 1.00 46.16 271 PRO A CA 1
ATOM 2114 C C . PRO A 1 271 ? 35.550 8.790 15.374 1.00 46.16 271 PRO A C 1
ATOM 2116 O O . PRO A 1 271 ? 36.169 8.198 16.258 1.00 46.16 271 PRO A O 1
ATOM 2119 N N . THR A 1 272 ? 35.614 10.111 15.229 1.00 34.19 272 THR A N 1
ATOM 2120 C CA . THR A 1 272 ? 36.025 11.000 16.318 1.00 34.19 272 THR A CA 1
ATOM 2121 C C . THR A 1 272 ? 34.766 11.732 16.745 1.00 34.19 272 THR A C 1
ATOM 2123 O O . THR A 1 272 ? 34.115 12.391 15.941 1.00 34.19 272 THR A O 1
ATOM 2126 N N . SER A 1 273 ? 34.385 11.507 17.992 1.00 45.38 273 SER A N 1
ATOM 2127 C CA . SER A 1 273 ? 33.201 12.019 18.666 1.00 45.38 273 SER A CA 1
ATOM 2128 C C . SER A 1 273 ? 33.182 13.548 18.711 1.00 45.38 273 SER A C 1
ATOM 2130 O O . SER A 1 273 ? 33.742 14.125 19.637 1.00 45.38 273 SER A O 1
ATOM 2132 N N . THR A 1 274 ? 32.511 14.177 17.749 1.00 40.31 274 THR A N 1
ATOM 2133 C CA . THR A 1 274 ? 31.953 15.528 17.878 1.00 40.31 274 THR A CA 1
ATOM 2134 C C . THR A 1 274 ? 30.723 15.603 16.976 1.00 40.31 274 THR A C 1
ATOM 2136 O O . THR A 1 274 ? 30.843 15.572 15.753 1.00 40.31 274 THR A O 1
ATOM 2139 N N . GLU A 1 275 ? 29.541 15.651 17.589 1.00 42.41 275 GLU A N 1
ATOM 2140 C CA . GLU A 1 275 ? 28.269 15.999 16.943 1.00 42.41 275 GLU A CA 1
ATOM 2141 C C . GLU A 1 275 ? 28.417 17.257 16.067 1.00 42.41 275 GLU A C 1
ATOM 2143 O O . GLU A 1 275 ? 29.005 18.240 16.530 1.00 42.41 275 GLU A O 1
ATOM 2148 N N . PRO A 1 276 ? 27.810 17.310 14.869 1.00 46.66 276 PRO A N 1
ATOM 2149 C CA . PRO A 1 276 ? 27.497 18.578 14.241 1.00 46.66 276 PRO A CA 1
ATOM 2150 C C . PRO A 1 276 ? 25.984 18.796 14.155 1.00 46.66 276 PRO A C 1
ATOM 2152 O O . PRO A 1 276 ? 25.216 17.996 13.621 1.00 46.66 276 PRO A O 1
ATOM 2155 N N . ALA A 1 277 ? 25.592 19.954 14.672 1.00 39.00 277 ALA A N 1
ATOM 2156 C CA . ALA A 1 277 ? 24.289 20.558 14.516 1.00 39.00 277 ALA A CA 1
ATOM 2157 C C . ALA A 1 277 ? 23.977 20.906 13.045 1.00 39.00 277 ALA A C 1
ATOM 2159 O O . ALA A 1 277 ? 24.812 21.440 12.323 1.00 39.00 277 ALA A O 1
ATOM 2160 N N . LEU A 1 278 ? 22.733 20.616 12.656 1.00 44.53 278 LEU A N 1
ATOM 2161 C CA . LEU A 1 278 ? 21.805 21.441 11.872 1.00 44.53 278 LEU A CA 1
ATOM 2162 C C . LEU A 1 278 ? 22.396 22.520 10.928 1.00 44.53 278 LEU A C 1
ATOM 2164 O O . LEU A 1 278 ? 22.792 23.597 11.368 1.00 44.53 278 LEU A O 1
ATOM 2168 N N . GLY A 1 279 ? 22.290 22.291 9.614 1.00 34.50 279 GLY A N 1
ATOM 2169 C CA . GLY A 1 279 ? 22.449 23.324 8.579 1.00 34.50 279 GLY A CA 1
ATOM 2170 C C . GLY A 1 279 ? 22.606 22.740 7.169 1.00 34.50 279 GLY A C 1
ATOM 2171 O O . GLY A 1 279 ? 23.553 22.016 6.906 1.00 34.50 279 GLY A O 1
ATOM 2172 N N . SER A 1 280 ? 21.646 23.030 6.287 1.00 45.38 280 SER A N 1
ATOM 2173 C CA . SER A 1 280 ? 21.421 22.492 4.931 1.00 45.38 280 SER A CA 1
ATOM 2174 C C . SER A 1 280 ? 22.609 22.355 3.961 1.00 45.38 280 SER A C 1
ATOM 2176 O O . SER A 1 280 ? 23.554 23.136 3.979 1.00 45.38 280 SER A O 1
ATOM 2178 N N . SER A 1 281 ? 22.379 21.464 2.977 1.00 46.16 281 SER A N 1
ATOM 2179 C CA . SER A 1 281 ? 23.104 21.185 1.714 1.00 46.16 281 SER A CA 1
ATOM 2180 C C . SER A 1 281 ? 24.127 20.039 1.746 1.00 46.16 281 SER A C 1
ATOM 2182 O O . SER A 1 281 ? 25.291 20.184 1.397 1.00 46.16 281 SER A O 1
ATOM 2184 N N . SER A 1 282 ? 23.663 18.851 2.137 1.00 40.47 282 SER A N 1
ATOM 2185 C CA . SER A 1 282 ? 24.446 17.612 2.089 1.00 40.47 282 SER A CA 1
ATOM 2186 C C . SER A 1 282 ? 23.975 16.742 0.925 1.00 40.47 282 SER A C 1
ATOM 2188 O O . SER A 1 282 ? 22.768 16.564 0.758 1.00 40.47 282 SER A O 1
ATOM 2190 N N . GLY A 1 283 ? 24.911 16.194 0.143 1.00 52.25 283 GLY A N 1
ATOM 2191 C CA . GLY A 1 283 ? 24.699 15.192 -0.911 1.00 52.25 283 GLY A CA 1
ATOM 2192 C C . GLY A 1 283 ? 24.207 13.841 -0.377 1.00 52.25 283 GLY A C 1
ATOM 2193 O O . GLY A 1 283 ? 24.759 12.794 -0.705 1.00 52.25 283 GLY A O 1
ATOM 2194 N N . ALA A 1 284 ? 23.192 13.873 0.483 1.00 63.69 284 ALA A N 1
ATOM 2195 C CA . ALA A 1 284 ? 22.482 12.714 0.976 1.00 63.69 284 ALA A CA 1
ATOM 2196 C C . ALA A 1 284 ? 21.576 12.181 -0.136 1.00 63.69 284 ALA A C 1
ATOM 2198 O O . ALA A 1 284 ? 20.864 12.948 -0.789 1.00 63.69 284 ALA A O 1
ATOM 2199 N N . ALA A 1 285 ? 21.609 10.865 -0.348 1.00 75.75 285 ALA A N 1
ATOM 2200 C CA . ALA A 1 285 ? 20.718 10.205 -1.289 1.00 75.75 285 ALA A CA 1
ATOM 2201 C C . ALA A 1 285 ? 19.254 10.588 -0.981 1.00 75.75 285 ALA A C 1
ATOM 2203 O O . ALA A 1 285 ? 18.873 10.623 0.197 1.00 75.75 285 ALA A O 1
ATOM 2204 N N . PRO A 1 286 ? 18.438 10.897 -2.007 1.00 87.44 286 PRO A N 1
ATOM 2205 C CA . PRO A 1 286 ? 17.040 11.260 -1.799 1.00 87.44 286 PRO A CA 1
ATOM 2206 C C . PRO A 1 286 ? 16.311 10.110 -1.101 1.00 87.44 286 PRO A C 1
ATOM 2208 O O . PRO A 1 286 ? 16.675 8.955 -1.287 1.00 87.44 286 PRO A O 1
ATOM 2211 N N . ARG A 1 287 ? 15.284 10.382 -0.289 1.00 92.25 287 ARG A N 1
ATOM 2212 C CA . ARG A 1 287 ? 14.528 9.302 0.364 1.00 92.25 287 ARG A CA 1
ATOM 2213 C C . ARG A 1 287 ? 13.603 8.616 -0.644 1.00 92.25 287 ARG A C 1
ATOM 2215 O O . ARG A 1 287 ? 13.031 9.302 -1.493 1.00 92.25 287 ARG A O 1
ATOM 2222 N N . PRO A 1 288 ? 13.351 7.301 -0.528 1.00 95.00 288 PRO A N 1
ATOM 2223 C CA . PRO A 1 288 ? 12.401 6.622 -1.405 1.00 95.00 288 PRO A CA 1
ATOM 2224 C C . PRO A 1 288 ? 11.002 7.259 -1.416 1.00 95.00 288 PRO A C 1
ATOM 2226 O O . PRO A 1 288 ? 10.403 7.404 -2.478 1.00 95.00 288 PRO A O 1
ATOM 2229 N N . SER A 1 289 ? 10.502 7.717 -0.269 1.00 96.19 289 SER A N 1
ATOM 2230 C CA . SER A 1 289 ? 9.219 8.420 -0.132 1.00 96.19 289 SER A CA 1
ATOM 2231 C C . SER A 1 289 ? 9.138 9.757 -0.871 1.00 96.19 289 SER A C 1
ATOM 2233 O O . SER A 1 289 ? 8.030 10.201 -1.176 1.00 96.19 289 SER A O 1
ATOM 2235 N N . ASP A 1 290 ? 10.276 10.382 -1.177 1.00 95.56 290 ASP A N 1
ATOM 2236 C CA . ASP A 1 290 ? 10.341 11.645 -1.919 1.00 95.56 290 ASP A CA 1
ATOM 2237 C C . ASP A 1 290 ? 10.440 11.421 -3.435 1.00 95.56 290 ASP A C 1
ATOM 2239 O O . ASP A 1 290 ? 10.120 12.317 -4.212 1.00 95.56 290 ASP A O 1
ATOM 2243 N N . VAL A 1 291 ? 10.844 10.218 -3.859 1.00 95.94 291 VAL A N 1
ATOM 2244 C CA . VAL A 1 291 ? 11.057 9.858 -5.270 1.00 95.94 291 VAL A CA 1
ATOM 2245 C C . VAL A 1 291 ? 9.882 9.063 -5.840 1.00 95.94 291 VAL A C 1
ATOM 2247 O O . VAL A 1 291 ? 9.460 9.313 -6.968 1.00 95.94 291 VAL A O 1
ATOM 2250 N N . TYR A 1 292 ? 9.358 8.102 -5.079 1.00 96.94 292 TYR A N 1
ATOM 2251 C CA . TYR A 1 292 ? 8.286 7.204 -5.508 1.00 96.94 292 TYR A CA 1
ATOM 2252 C C . TYR A 1 292 ? 6.903 7.800 -5.242 1.00 96.94 292 TYR A C 1
ATOM 2254 O O . TYR A 1 292 ? 6.742 8.668 -4.386 1.00 96.94 292 TYR A O 1
ATOM 2262 N N . GLY A 1 293 ? 5.905 7.337 -5.996 1.00 95.81 293 GLY A N 1
ATOM 2263 C CA . GLY A 1 293 ? 4.548 7.880 -5.996 1.00 95.81 293 GLY A CA 1
ATOM 2264 C C . GLY A 1 293 ? 3.528 7.045 -5.223 1.00 95.81 293 GLY A C 1
ATOM 2265 O O . GLY A 1 293 ? 3.846 6.169 -4.412 1.00 95.81 293 GLY A O 1
ATOM 2266 N N . ALA A 1 294 ? 2.260 7.329 -5.506 1.00 95.81 294 ALA A N 1
ATOM 2267 C CA . ALA A 1 294 ? 1.123 6.665 -4.887 1.00 95.81 294 ALA A CA 1
ATOM 2268 C C . ALA A 1 294 ? 0.953 5.203 -5.313 1.00 95.81 294 ALA A C 1
ATOM 2270 O O . ALA A 1 294 ? 0.377 4.417 -4.564 1.00 95.81 294 ALA A O 1
ATOM 2271 N N . GLU A 1 295 ? 1.458 4.831 -6.488 1.00 95.50 295 GLU A N 1
ATOM 2272 C CA . GLU A 1 295 ? 1.407 3.474 -7.030 1.00 95.50 295 GLU A CA 1
ATOM 2273 C C . GLU A 1 295 ? 2.097 2.500 -6.065 1.00 95.50 295 GLU A C 1
ATOM 2275 O O . GLU A 1 295 ? 1.489 1.555 -5.557 1.00 95.50 295 GLU A O 1
ATOM 2280 N N . HIS A 1 296 ? 3.346 2.801 -5.707 1.00 96.88 296 HIS A N 1
ATOM 2281 C CA . HIS A 1 296 ? 4.141 2.008 -4.770 1.00 96.88 296 HIS A CA 1
ATOM 2282 C C . HIS A 1 296 ? 3.609 2.100 -3.341 1.00 96.88 296 HIS A C 1
ATOM 2284 O O . HIS A 1 296 ? 3.610 1.099 -2.620 1.00 96.88 296 HIS A O 1
ATOM 2290 N N . LEU A 1 297 ? 3.118 3.274 -2.928 1.00 96.81 297 LEU A N 1
ATOM 2291 C CA . LEU A 1 297 ? 2.472 3.437 -1.624 1.00 96.81 297 LEU A CA 1
ATOM 2292 C C . LEU A 1 297 ? 1.231 2.540 -1.512 1.00 96.81 297 LEU A C 1
ATOM 2294 O O . LEU A 1 297 ? 1.010 1.924 -0.473 1.00 96.81 297 LEU A O 1
ATOM 2298 N N . LEU A 1 298 ? 0.444 2.397 -2.581 1.00 96.50 298 LEU A N 1
ATOM 2299 C CA . LEU A 1 298 ? -0.731 1.530 -2.589 1.00 96.50 298 LEU A CA 1
ATOM 2300 C C . LEU A 1 298 ? -0.353 0.048 -2.445 1.00 96.50 298 LEU A C 1
ATOM 2302 O O . LEU A 1 298 ? -1.037 -0.692 -1.733 1.00 96.50 298 LEU A O 1
ATOM 2306 N N . ARG A 1 299 ? 0.771 -0.385 -3.031 1.00 96.06 299 ARG A N 1
ATOM 2307 C CA . ARG A 1 299 ? 1.296 -1.753 -2.848 1.00 96.06 299 ARG A CA 1
ATOM 2308 C C . ARG A 1 299 ? 1.613 -2.058 -1.382 1.00 96.06 299 ARG A C 1
ATOM 2310 O O . ARG A 1 299 ? 1.401 -3.187 -0.934 1.00 96.06 299 ARG A O 1
ATOM 2317 N N . LEU A 1 300 ? 2.055 -1.061 -0.609 1.00 95.94 300 LEU A N 1
ATOM 2318 C CA . LEU A 1 300 ? 2.291 -1.222 0.828 1.00 95.94 300 LEU A CA 1
ATOM 2319 C C . LEU A 1 300 ? 1.003 -1.622 1.565 1.00 95.94 300 LEU A C 1
ATOM 2321 O O . LEU A 1 300 ? 1.037 -2.536 2.388 1.00 95.94 300 LEU A O 1
ATOM 2325 N N . PHE A 1 301 ? -0.152 -1.050 1.210 1.00 94.94 301 PHE A N 1
ATOM 2326 C CA . PHE A 1 301 ? -1.442 -1.394 1.827 1.00 94.94 301 PHE A CA 1
ATOM 2327 C C . PHE A 1 301 ? -1.886 -2.843 1.611 1.00 94.94 301 PHE A C 1
ATOM 2329 O O . PHE A 1 301 ? -2.652 -3.366 2.419 1.00 94.94 301 PHE A O 1
ATOM 2336 N N . VAL A 1 302 ? -1.388 -3.520 0.575 1.00 93.19 302 VAL A N 1
ATOM 2337 C CA . VAL A 1 302 ? -1.631 -4.958 0.366 1.00 93.19 302 VAL A CA 1
ATOM 2338 C C . VAL A 1 302 ? -0.835 -5.801 1.366 1.00 93.19 302 VAL A C 1
ATOM 2340 O O . VAL A 1 302 ? -1.290 -6.858 1.803 1.00 93.19 302 VAL A O 1
ATOM 2343 N N . ARG A 1 303 ? 0.359 -5.336 1.749 1.00 91.06 303 ARG A N 1
ATOM 2344 C CA . ARG A 1 303 ? 1.266 -6.040 2.667 1.00 91.06 303 ARG A CA 1
ATOM 2345 C C . ARG A 1 303 ? 1.000 -5.703 4.135 1.00 91.06 303 ARG A C 1
ATOM 2347 O O . ARG A 1 303 ? 1.168 -6.575 4.986 1.00 91.06 303 ARG A O 1
ATOM 2354 N N . LEU A 1 304 ? 0.551 -4.479 4.428 1.00 91.19 304 LEU A N 1
ATOM 2355 C CA . LEU A 1 304 ? 0.326 -3.971 5.788 1.00 91.19 304 LEU A CA 1
ATOM 2356 C C . LEU A 1 304 ? -0.503 -4.901 6.687 1.00 91.19 304 LEU A C 1
ATOM 2358 O O . LEU A 1 304 ? -0.068 -5.121 7.809 1.00 91.19 304 LEU A O 1
ATOM 2362 N N . PRO A 1 305 ? -1.626 -5.502 6.246 1.00 90.62 305 PRO A N 1
ATOM 2363 C CA . PRO A 1 305 ? -2.391 -6.452 7.055 1.00 90.62 305 PRO A CA 1
ATOM 2364 C C . PRO A 1 305 ? -1.573 -7.558 7.722 1.00 90.62 305 PRO A C 1
ATOM 2366 O O . PRO A 1 305 ? -1.781 -7.857 8.893 1.00 90.62 305 PRO A O 1
ATOM 2369 N N . ARG A 1 306 ? -0.636 -8.155 6.976 1.00 88.75 306 ARG A N 1
ATOM 2370 C CA . ARG A 1 306 ? 0.227 -9.228 7.487 1.00 88.75 306 ARG A CA 1
ATOM 2371 C C . ARG A 1 306 ? 1.337 -8.673 8.370 1.00 88.75 306 ARG A C 1
ATOM 2373 O O . ARG A 1 306 ? 1.691 -9.271 9.371 1.00 88.75 306 ARG A O 1
ATOM 2380 N N . LEU A 1 307 ? 1.865 -7.505 8.019 1.00 87.88 307 LEU A N 1
ATOM 2381 C CA . LEU A 1 307 ? 2.958 -6.867 8.753 1.00 87.88 307 LEU A CA 1
ATOM 2382 C C . LEU A 1 307 ? 2.500 -6.316 10.111 1.00 87.88 307 LEU A C 1
ATOM 2384 O O . LEU A 1 307 ? 3.203 -6.469 11.103 1.00 87.88 307 LEU A O 1
ATOM 2388 N N . LEU A 1 308 ? 1.303 -5.727 10.171 1.00 88.56 308 LEU A N 1
ATOM 2389 C CA . LEU A 1 308 ? 0.703 -5.206 11.402 1.00 88.56 308 LEU A CA 1
ATOM 2390 C C . LEU A 1 308 ? 0.376 -6.308 12.404 1.00 88.56 308 LEU A C 1
ATOM 2392 O O . LEU A 1 308 ? 0.376 -6.060 13.602 1.00 88.56 308 LEU A O 1
ATOM 2396 N N . ALA A 1 309 ? 0.116 -7.517 11.925 1.00 87.62 309 ALA A N 1
ATOM 2397 C CA . ALA A 1 309 ? -0.172 -8.648 12.785 1.00 87.62 309 ALA A CA 1
ATOM 2398 C C . ALA A 1 309 ? 1.050 -9.216 13.507 1.00 87.62 309 ALA A C 1
ATOM 2400 O O . ALA A 1 309 ? 0.915 -9.852 14.549 1.00 87.62 309 ALA A O 1
ATOM 2401 N N . LEU A 1 310 ? 2.237 -8.976 12.950 1.00 87.38 310 LEU A N 1
ATOM 2402 C CA . LEU A 1 310 ? 3.511 -9.320 13.574 1.00 87.38 310 LEU A CA 1
ATOM 2403 C C . LEU A 1 310 ? 3.965 -8.246 14.574 1.00 87.38 310 LEU A C 1
ATOM 2405 O O . LEU A 1 310 ? 4.892 -8.482 15.345 1.00 87.38 310 LEU A O 1
ATOM 2409 N N . ALA A 1 311 ? 3.344 -7.062 14.556 1.00 86.81 311 ALA A N 1
ATOM 2410 C CA . ALA A 1 311 ? 3.696 -5.973 15.453 1.00 86.81 311 ALA A CA 1
ATOM 2411 C C . ALA A 1 311 ? 3.075 -6.195 16.847 1.00 86.81 311 ALA A C 1
ATOM 2413 O O . ALA A 1 311 ? 1.877 -6.473 16.944 1.00 86.81 311 ALA A O 1
ATOM 2414 N N . PRO A 1 312 ? 3.844 -6.028 17.940 1.00 87.19 312 PRO A N 1
ATOM 2415 C CA . PRO A 1 312 ? 3.337 -6.165 19.303 1.00 87.19 312 PRO A CA 1
ATOM 2416 C C . PRO A 1 312 ? 2.537 -4.915 19.715 1.00 87.19 312 PRO A C 1
ATOM 2418 O O . PRO A 1 312 ? 3.000 -4.104 20.511 1.00 87.19 312 PRO A O 1
ATOM 2421 N N . LEU A 1 313 ? 1.348 -4.733 19.137 1.00 87.06 313 LEU A N 1
ATOM 2422 C CA . LEU A 1 313 ? 0.449 -3.609 19.420 1.00 87.06 313 LEU A CA 1
ATOM 2423 C C . LEU A 1 313 ? -0.709 -4.034 20.323 1.00 87.06 313 LEU A C 1
ATOM 2425 O O . LEU A 1 313 ? -1.243 -5.139 20.192 1.00 87.06 313 LEU A O 1
ATOM 2429 N N . ALA A 1 314 ? -1.159 -3.131 21.199 1.00 91.69 314 ALA A N 1
ATOM 2430 C CA . ALA A 1 314 ? -2.372 -3.372 21.968 1.00 91.69 314 ALA A CA 1
ATOM 2431 C C . ALA A 1 314 ? -3.603 -3.428 21.031 1.00 91.69 314 ALA A C 1
ATOM 2433 O O . ALA A 1 314 ? -3.661 -2.686 20.044 1.00 91.69 314 ALA A O 1
ATOM 2434 N N . PRO A 1 315 ? -4.643 -4.237 21.331 1.00 88.50 315 PRO A N 1
ATOM 2435 C CA . PRO A 1 315 ? -5.816 -4.368 20.456 1.00 88.50 315 PRO A CA 1
ATOM 2436 C C . PRO A 1 315 ? -6.524 -3.038 20.141 1.00 88.50 315 PRO A C 1
ATOM 2438 O O . PRO A 1 315 ? -7.006 -2.832 19.024 1.00 88.50 315 PRO A O 1
ATOM 2441 N N . ALA A 1 316 ? -6.555 -2.115 21.108 1.00 90.25 316 ALA A N 1
ATOM 2442 C CA . ALA A 1 316 ? -7.137 -0.784 20.938 1.00 90.25 316 ALA A CA 1
ATOM 2443 C C . ALA A 1 316 ? -6.325 0.086 19.960 1.00 90.25 316 ALA A C 1
ATOM 2445 O O . ALA A 1 316 ? -6.896 0.689 19.051 1.00 90.25 316 ALA A O 1
ATOM 2446 N N . GLU A 1 317 ? -4.997 0.099 20.099 1.00 90.62 317 GLU A N 1
ATOM 2447 C CA . GLU A 1 317 ? -4.088 0.843 19.217 1.00 90.62 317 GLU A CA 1
ATOM 2448 C C . GLU A 1 317 ? -4.132 0.287 17.795 1.00 90.62 317 GLU A C 1
ATOM 2450 O O . GLU A 1 317 ? -4.258 1.039 16.831 1.00 90.62 317 GLU A O 1
ATOM 2455 N N . MET A 1 318 ? -4.128 -1.040 17.660 1.00 90.81 318 MET A N 1
ATOM 2456 C CA . MET A 1 318 ? -4.270 -1.717 16.375 1.00 90.81 318 MET A CA 1
ATOM 2457 C C . MET A 1 318 ? -5.581 -1.331 15.675 1.00 90.81 318 MET A C 1
ATOM 2459 O O . MET A 1 318 ? -5.574 -1.037 14.480 1.00 90.81 318 MET A O 1
ATOM 2463 N N . THR A 1 319 ? -6.695 -1.274 16.408 1.00 90.38 319 THR A N 1
ATOM 2464 C CA . THR A 1 319 ? -7.991 -0.839 15.860 1.00 90.38 319 THR A CA 1
ATOM 2465 C C . THR A 1 319 ? -7.944 0.624 15.410 1.00 90.38 319 THR A C 1
ATOM 2467 O O . THR A 1 319 ? -8.457 0.967 14.343 1.00 90.38 319 THR A O 1
ATOM 2470 N N . GLN A 1 320 ? -7.278 1.495 16.174 1.00 91.19 320 GLN A N 1
ATOM 2471 C CA . GLN A 1 320 ? -7.115 2.903 15.816 1.00 91.19 320 GLN A CA 1
ATOM 2472 C C . GLN A 1 320 ? -6.259 3.076 14.551 1.00 91.19 320 GLN A C 1
ATOM 2474 O O . GLN A 1 320 ? -6.652 3.814 13.645 1.00 91.19 320 GLN A O 1
ATOM 2479 N N . VAL A 1 321 ? -5.132 2.364 14.450 1.00 92.44 321 VAL A N 1
ATOM 2480 C CA . VAL A 1 321 ? -4.270 2.364 13.257 1.00 92.44 321 VAL A CA 1
ATOM 2481 C C . VAL A 1 321 ? -5.048 1.862 12.040 1.00 92.44 321 VAL A C 1
ATOM 2483 O O . VAL A 1 321 ? -5.043 2.514 10.998 1.00 92.44 321 VAL A O 1
ATOM 2486 N N . GLN A 1 322 ? -5.794 0.761 12.168 1.00 92.19 322 GLN A N 1
ATOM 2487 C CA . GLN A 1 322 ? -6.644 0.239 11.091 1.00 92.19 322 GLN A CA 1
ATOM 2488 C C . GLN A 1 322 ? -7.681 1.257 10.614 1.00 92.19 322 GLN A C 1
ATOM 2490 O O . GLN A 1 322 ? -7.845 1.446 9.407 1.00 92.19 322 GLN A O 1
ATOM 2495 N N . ALA A 1 323 ? -8.359 1.938 11.542 1.00 92.19 323 ALA A N 1
ATOM 2496 C CA . ALA A 1 323 ? -9.340 2.960 11.203 1.00 92.19 323 ALA A CA 1
ATOM 2497 C C . ALA A 1 323 ? -8.700 4.099 10.395 1.00 92.19 323 ALA A C 1
ATOM 2499 O O . ALA A 1 323 ? -9.223 4.484 9.348 1.00 92.19 323 ALA A O 1
ATOM 2500 N N . LYS A 1 324 ? -7.526 4.586 10.817 1.00 93.50 324 LYS A N 1
ATOM 2501 C CA . LYS A 1 324 ? -6.805 5.659 10.116 1.00 93.50 324 LYS A CA 1
ATOM 2502 C C . LYS A 1 324 ? -6.249 5.233 8.760 1.00 93.50 324 LYS A C 1
ATOM 2504 O O . LYS A 1 324 ? -6.368 5.996 7.802 1.00 93.50 324 LYS A O 1
ATOM 2509 N N . LEU A 1 325 ? -5.738 4.010 8.635 1.00 94.94 325 LEU A N 1
ATOM 2510 C CA . LEU A 1 325 ? -5.349 3.442 7.340 1.00 94.94 325 LEU A CA 1
ATOM 2511 C C . LEU A 1 325 ? -6.559 3.299 6.403 1.00 94.94 325 LEU A C 1
ATOM 2513 O O . LEU A 1 325 ? -6.458 3.598 5.215 1.00 94.94 325 LEU A O 1
ATOM 2517 N N . GLY A 1 326 ? -7.720 2.905 6.932 1.00 94.50 326 GLY A N 1
ATOM 2518 C CA . GLY A 1 326 ? -8.972 2.851 6.178 1.00 94.50 326 GLY A CA 1
ATOM 2519 C C . GLY A 1 326 ? -9.456 4.230 5.715 1.00 94.50 326 GLY A C 1
ATOM 2520 O O . GLY A 1 326 ? -9.923 4.375 4.586 1.00 94.50 326 GLY A O 1
ATOM 2521 N N . GLU A 1 327 ? -9.322 5.263 6.551 1.00 94.44 327 GLU A N 1
ATOM 2522 C CA . GLU A 1 327 ? -9.603 6.654 6.170 1.00 94.44 327 GLU A CA 1
ATOM 2523 C C . GLU A 1 327 ? -8.665 7.143 5.053 1.00 94.44 327 GLU A C 1
ATOM 2525 O O . GLU A 1 327 ? -9.131 7.792 4.114 1.00 94.44 327 GLU A O 1
ATOM 2530 N N . LEU A 1 328 ? -7.376 6.793 5.116 1.00 95.88 328 LEU A N 1
ATOM 2531 C CA . LEU A 1 328 ? -6.400 7.112 4.072 1.00 95.88 328 LEU A CA 1
ATOM 2532 C C . LEU A 1 328 ? -6.726 6.391 2.754 1.00 95.88 328 LEU A C 1
ATOM 2534 O O . LEU A 1 328 ? -6.749 7.026 1.706 1.00 95.88 328 LEU A O 1
ATOM 2538 N N . LEU A 1 329 ? -7.091 5.105 2.785 1.00 95.94 329 LEU A N 1
ATOM 2539 C CA . LEU A 1 329 ? -7.553 4.388 1.586 1.00 95.94 329 LEU A CA 1
ATOM 2540 C C . LEU A 1 329 ? -8.795 5.039 0.957 1.00 95.94 329 LEU A C 1
ATOM 2542 O O . LEU A 1 329 ? -8.881 5.157 -0.264 1.00 95.94 329 LEU A O 1
ATOM 2546 N N . LYS A 1 330 ? -9.746 5.509 1.773 1.00 95.12 330 LYS A N 1
ATOM 2547 C CA . LYS A 1 330 ? -10.914 6.259 1.277 1.00 95.12 330 LYS A CA 1
ATOM 2548 C C . LYS A 1 330 ? -10.510 7.590 0.641 1.00 95.12 330 LYS A C 1
ATOM 2550 O O . LYS A 1 330 ? -11.116 7.992 -0.347 1.00 95.12 330 LYS A O 1
ATOM 2555 N N . PHE A 1 331 ? -9.508 8.276 1.187 1.00 95.44 331 PHE A N 1
ATOM 2556 C CA . PHE A 1 331 ? -8.967 9.496 0.589 1.00 95.44 331 PHE A CA 1
ATOM 2557 C C . PHE A 1 331 ? -8.310 9.221 -0.770 1.00 95.44 331 PHE A C 1
ATOM 2559 O O . PHE A 1 331 ? -8.672 9.870 -1.749 1.00 95.44 331 PHE A O 1
ATOM 2566 N N . LEU A 1 332 ? -7.449 8.199 -0.858 1.00 95.50 332 LEU A N 1
ATOM 2567 C CA . LEU A 1 332 ? -6.825 7.775 -2.119 1.00 95.50 332 LEU A CA 1
ATOM 2568 C C . LEU A 1 332 ? -7.867 7.397 -3.178 1.00 95.50 332 LEU A C 1
ATOM 2570 O O . LEU A 1 332 ?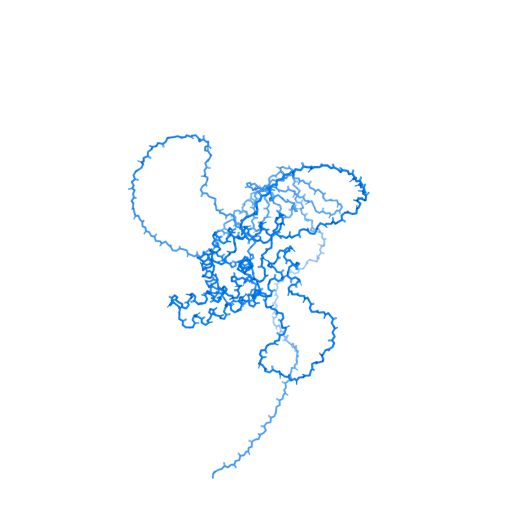 -7.701 7.707 -4.351 1.00 95.50 332 LEU A O 1
ATOM 2574 N N . GLN A 1 333 ? -8.965 6.756 -2.768 1.00 94.88 333 GLN A N 1
ATOM 2575 C CA . GLN A 1 333 ? -10.080 6.450 -3.660 1.00 94.88 333 GLN A CA 1
ATOM 2576 C C . GLN A 1 333 ? -10.785 7.715 -4.172 1.00 94.88 333 GLN A C 1
ATOM 2578 O O . GLN A 1 333 ? -11.141 7.770 -5.345 1.00 94.88 333 GLN A O 1
ATOM 2583 N N . LYS A 1 334 ? -11.023 8.712 -3.309 1.00 94.56 334 LYS A N 1
ATOM 2584 C CA . LYS A 1 334 ? -11.704 9.961 -3.694 1.00 94.56 334 LYS A CA 1
ATOM 2585 C C . LYS A 1 334 ? -10.867 10.811 -4.647 1.00 94.56 334 LYS A C 1
ATOM 2587 O O . LYS A 1 334 ? -11.424 11.420 -5.548 1.00 94.56 334 LYS A O 1
ATOM 2592 N N . GLN A 1 335 ? -9.555 10.838 -4.440 1.00 93.12 335 GLN A N 1
ATOM 2593 C CA . GLN A 1 335 ? -8.597 11.623 -5.225 1.00 93.12 335 GLN A CA 1
ATOM 2594 C C . GLN A 1 335 ? -7.888 10.771 -6.292 1.00 93.12 335 GLN A C 1
ATOM 2596 O O . GLN A 1 335 ? -6.786 11.092 -6.730 1.00 93.12 335 GLN A O 1
ATOM 2601 N N . HIS A 1 336 ? -8.506 9.657 -6.705 1.00 92.75 336 HIS A N 1
ATOM 2602 C CA . HIS A 1 336 ? -7.871 8.651 -7.562 1.00 92.75 336 HIS A CA 1
ATOM 2603 C C . HIS A 1 336 ? -7.328 9.241 -8.875 1.00 92.75 336 HIS A C 1
ATOM 2605 O O . HIS A 1 336 ? -6.191 8.956 -9.235 1.00 92.75 336 HIS A O 1
ATOM 2611 N N . GLY A 1 337 ? -8.089 10.123 -9.531 1.00 90.00 337 GLY A N 1
ATOM 2612 C CA . GLY A 1 337 ? -7.694 10.715 -10.815 1.00 90.00 337 GLY A CA 1
ATOM 2613 C C . GLY A 1 337 ? -6.531 11.713 -10.752 1.00 90.00 337 GLY A C 1
ATOM 2614 O O . GLY A 1 337 ? -5.882 11.931 -11.767 1.00 90.00 337 GLY A O 1
ATOM 2615 N N . GLU A 1 338 ? -6.257 12.312 -9.590 1.00 90.81 338 GLU A N 1
ATOM 2616 C CA . GLU A 1 338 ? -5.141 13.256 -9.411 1.00 90.81 338 GLU A CA 1
ATOM 2617 C C . GLU A 1 338 ? -3.881 12.551 -8.891 1.00 90.81 338 GLU A C 1
ATOM 2619 O O . GLU A 1 338 ? -2.753 12.925 -9.211 1.00 90.81 338 GLU A O 1
ATOM 2624 N N . ILE A 1 339 ? -4.070 11.504 -8.085 1.00 91.62 339 ILE A N 1
ATOM 2625 C CA . ILE A 1 339 ? -2.987 10.839 -7.365 1.00 91.62 339 ILE A CA 1
ATOM 2626 C C . ILE A 1 339 ? -2.291 9.761 -8.216 1.00 91.62 339 ILE A C 1
ATOM 2628 O O . ILE A 1 339 ? -1.069 9.608 -8.120 1.00 91.62 339 ILE A O 1
ATOM 2632 N N . PHE A 1 340 ? -3.037 9.008 -9.032 1.00 93.38 340 PHE A N 1
ATOM 2633 C CA . PHE A 1 340 ? -2.503 7.879 -9.803 1.00 93.38 340 PHE A CA 1
ATOM 2634 C C . PHE A 1 340 ? -2.226 8.246 -11.261 1.00 93.38 340 PHE A C 1
ATOM 2636 O O . PHE A 1 340 ? -2.992 8.973 -11.891 1.00 93.38 340 PHE A O 1
ATOM 2643 N N . LEU A 1 341 ? -1.143 7.701 -11.821 1.00 87.69 341 LEU A N 1
ATOM 2644 C CA . LEU A 1 341 ? -0.847 7.859 -13.242 1.00 87.69 341 LEU A CA 1
ATOM 2645 C C . LEU A 1 341 ? -1.833 7.113 -14.137 1.00 87.69 341 LEU A C 1
ATOM 2647 O O . LEU A 1 341 ? -2.282 6.007 -13.840 1.00 87.69 341 LEU A O 1
ATOM 2651 N N . THR A 1 342 ? -2.064 7.701 -15.307 1.00 82.38 342 THR A N 1
ATOM 2652 C CA . THR A 1 342 ? -2.812 7.100 -16.414 1.00 82.38 342 THR A CA 1
ATOM 2653 C C . THR A 1 342 ? -1.927 6.322 -17.389 1.00 82.38 342 THR A C 1
ATOM 2655 O O . THR A 1 342 ? -2.435 5.448 -18.085 1.00 82.38 342 THR A O 1
ATOM 2658 N N . SER A 1 343 ? -0.620 6.608 -17.461 1.00 82.56 343 SER A N 1
ATOM 2659 C CA . SER A 1 343 ? 0.317 5.891 -18.340 1.00 82.56 343 SER A CA 1
ATOM 2660 C C . SER A 1 343 ? 1.719 5.782 -17.740 1.00 82.56 343 SER A C 1
ATOM 2662 O O . SER A 1 343 ? 2.138 6.642 -16.963 1.00 82.56 343 SER A O 1
ATOM 2664 N N . TYR A 1 344 ? 2.418 4.697 -18.079 1.00 89.75 344 TYR A N 1
ATOM 2665 C CA . TYR A 1 344 ? 3.763 4.369 -17.602 1.00 89.75 344 TYR A CA 1
ATOM 2666 C C . TYR A 1 344 ? 4.747 4.427 -18.786 1.00 89.75 344 TYR A C 1
ATOM 2668 O O . TYR A 1 344 ? 4.349 4.278 -19.942 1.00 89.75 344 TYR A O 1
ATOM 2676 N N . MET A 1 345 ? 6.036 4.625 -18.512 1.00 88.19 345 MET A N 1
ATOM 2677 C CA . MET A 1 345 ? 7.080 4.656 -19.542 1.00 88.19 345 MET A CA 1
ATOM 2678 C C . MET A 1 345 ? 7.423 3.237 -19.992 1.00 88.19 345 MET A C 1
ATOM 2680 O O . MET A 1 345 ? 7.583 2.353 -19.158 1.00 88.19 345 MET A O 1
ATOM 2684 N N . LYS A 1 346 ? 7.562 3.000 -21.297 1.00 84.69 346 LYS A N 1
ATOM 2685 C CA . LYS A 1 346 ? 8.009 1.698 -21.812 1.00 84.69 346 LYS A CA 1
ATOM 2686 C C . LYS A 1 346 ? 9.474 1.472 -21.423 1.00 84.69 346 LYS A C 1
ATOM 2688 O O . LYS A 1 346 ? 10.293 2.360 -21.642 1.00 84.69 346 LYS A O 1
ATOM 2693 N N . LYS A 1 347 ? 9.812 0.303 -20.871 1.00 77.75 347 LYS A N 1
ATOM 2694 C CA . LYS A 1 347 ? 11.211 -0.085 -20.672 1.00 77.75 347 LYS A CA 1
ATOM 2695 C C . LYS A 1 347 ? 11.835 -0.309 -22.051 1.00 77.75 347 LYS A C 1
ATOM 2697 O O . LYS A 1 347 ? 11.312 -1.094 -22.842 1.00 77.75 347 LYS A O 1
ATOM 2702 N N . GLU A 1 348 ? 12.908 0.411 -22.367 1.00 69.19 348 GLU A N 1
ATOM 2703 C CA . GLU A 1 348 ? 13.681 0.126 -23.575 1.00 69.19 348 GLU A CA 1
ATOM 2704 C C . GLU A 1 348 ? 14.294 -1.268 -23.411 1.00 69.19 348 GLU A C 1
ATOM 2706 O O . GLU A 1 348 ? 15.039 -1.529 -22.467 1.00 69.19 348 GLU A O 1
ATOM 2711 N N . GLU A 1 349 ? 13.894 -2.203 -24.271 1.00 58.62 349 GLU A N 1
ATOM 2712 C CA . GLU A 1 349 ? 14.532 -3.511 -24.338 1.00 58.62 349 GLU A CA 1
ATOM 2713 C C . GLU A 1 349 ? 15.920 -3.286 -24.939 1.00 58.62 349 GLU A C 1
ATOM 2715 O O . GLU A 1 349 ? 16.034 -2.906 -26.108 1.00 58.62 349 GLU A O 1
ATOM 2720 N N . GLU A 1 350 ? 16.975 -3.491 -24.145 1.00 52.69 350 GLU A N 1
ATOM 2721 C CA . GLU A 1 350 ? 18.310 -3.697 -24.697 1.00 52.69 350 GLU A CA 1
ATOM 2722 C C . GLU A 1 350 ? 18.197 -4.881 -25.659 1.00 52.69 350 GLU A C 1
ATOM 2724 O O . GLU A 1 350 ? 18.018 -6.029 -25.248 1.00 52.69 350 GLU A O 1
ATOM 2729 N N . LYS A 1 351 ? 18.220 -4.599 -26.965 1.00 39.81 351 LYS A N 1
ATOM 2730 C CA . LYS A 1 351 ? 18.415 -5.642 -27.963 1.00 39.81 351 LYS A CA 1
ATOM 2731 C C . LYS A 1 351 ? 19.766 -6.267 -27.643 1.00 39.81 351 LYS A C 1
ATOM 2733 O O . LYS A 1 351 ? 20.783 -5.598 -27.797 1.00 39.81 351 LYS A O 1
ATOM 2738 N N . GLU A 1 352 ? 19.778 -7.530 -27.224 1.00 40.88 352 GLU A N 1
ATOM 2739 C CA . GLU A 1 352 ? 20.975 -8.352 -27.366 1.00 40.88 352 GLU A CA 1
ATOM 2740 C C . GLU A 1 352 ? 21.407 -8.241 -28.833 1.00 40.88 352 GLU A C 1
ATOM 2742 O O . GLU A 1 352 ? 20.727 -8.737 -29.737 1.00 40.88 352 GLU A O 1
ATOM 2747 N N . GLU A 1 353 ? 22.501 -7.521 -29.085 1.00 40.19 353 GLU A N 1
ATOM 2748 C CA . GLU A 1 353 ? 23.178 -7.534 -30.372 1.00 40.19 353 GLU A CA 1
ATOM 2749 C C . GLU A 1 353 ? 23.700 -8.954 -30.604 1.00 40.19 353 GLU A C 1
ATOM 2751 O O . GLU A 1 353 ? 24.802 -9.337 -30.208 1.00 40.19 353 GLU A O 1
ATOM 2756 N N . GLY A 1 354 ? 22.862 -9.766 -31.243 1.00 38.72 354 GLY A N 1
ATOM 2757 C CA . GLY A 1 354 ? 23.279 -10.995 -31.884 1.00 38.72 354 GLY A CA 1
ATOM 2758 C C . GLY A 1 354 ? 24.348 -10.676 -32.927 1.00 38.72 354 GLY A C 1
ATOM 2759 O O . GLY A 1 354 ? 24.092 -9.989 -33.912 1.00 38.72 354 GLY A O 1
ATOM 2760 N N . LYS A 1 355 ? 25.555 -11.189 -32.686 1.00 41.41 355 LYS A N 1
ATOM 2761 C CA . LYS A 1 355 ? 26.649 -11.312 -33.655 1.00 41.41 355 LYS A CA 1
ATOM 2762 C C . LYS A 1 355 ? 26.172 -11.865 -35.010 1.00 41.41 355 LYS A C 1
ATOM 2764 O O . LYS A 1 355 ? 25.527 -12.909 -35.043 1.00 41.41 355 LYS A O 1
ATOM 2769 N N . GLY A 1 356 ? 26.690 -11.269 -36.089 1.00 34.19 356 GLY A N 1
ATOM 2770 C CA . GLY A 1 356 ? 26.698 -11.803 -37.463 1.00 34.19 356 GLY A CA 1
ATOM 2771 C C . GLY A 1 356 ? 25.552 -11.238 -38.309 1.00 34.19 356 GLY A C 1
ATOM 2772 O O . GLY A 1 356 ? 24.417 -11.235 -37.869 1.00 34.19 356 GLY A O 1
ATOM 2773 N N . GLU A 1 357 ? 25.732 -10.704 -39.513 1.00 34.47 357 GLU A N 1
ATOM 2774 C CA . GLU A 1 357 ? 26.790 -10.860 -40.507 1.00 34.47 357 GLU A CA 1
ATOM 2775 C C . GLU A 1 357 ? 26.947 -9.569 -41.325 1.00 34.47 357 GLU A C 1
ATOM 2777 O O . GLU A 1 357 ? 25.985 -8.897 -41.697 1.00 34.47 357 GLU A O 1
ATOM 2782 N N . GLU A 1 358 ? 28.200 -9.285 -41.651 1.00 42.19 358 GLU A N 1
ATOM 2783 C CA . GLU A 1 358 ? 28.656 -8.387 -42.700 1.00 42.19 358 GLU A CA 1
ATOM 2784 C C . GLU A 1 358 ? 28.106 -8.829 -44.068 1.00 42.19 358 GLU A C 1
ATOM 2786 O O . GLU A 1 358 ? 28.461 -9.890 -44.577 1.00 42.19 358 GLU A O 1
ATOM 2791 N N . LYS A 1 359 ? 27.279 -7.996 -44.708 1.00 37.59 359 LYS A N 1
ATOM 2792 C CA . LYS A 1 359 ? 27.158 -7.987 -46.172 1.00 37.59 359 LYS A CA 1
ATOM 2793 C C . LYS A 1 359 ? 27.144 -6.560 -46.686 1.00 37.59 359 LYS A C 1
ATOM 2795 O O . LYS A 1 359 ? 26.139 -5.857 -46.632 1.00 37.59 359 LYS A O 1
ATOM 2800 N N . GLY A 1 360 ? 28.297 -6.163 -47.218 1.00 33.59 360 GLY A N 1
ATOM 2801 C CA . GLY A 1 360 ? 28.404 -5.029 -48.114 1.00 33.59 360 GLY A CA 1
ATOM 2802 C C . GLY A 1 360 ? 27.515 -5.225 -49.339 1.00 33.59 360 GLY A C 1
ATOM 2803 O O . GLY A 1 360 ? 27.356 -6.329 -49.858 1.00 33.59 360 GLY A O 1
ATOM 2804 N N . SER A 1 361 ? 26.929 -4.135 -49.814 1.00 36.59 361 SER A N 1
ATOM 2805 C CA . SER A 1 361 ? 26.416 -4.033 -51.175 1.00 36.59 361 SER A CA 1
ATOM 2806 C C . SER A 1 361 ? 26.527 -2.584 -51.615 1.00 36.59 361 SER A C 1
ATOM 2808 O O . SER A 1 361 ? 25.765 -1.704 -51.227 1.00 36.59 361 SER A O 1
ATOM 2810 N N . GLN A 1 362 ? 27.572 -2.376 -52.399 1.00 34.16 362 GLN A N 1
ATOM 2811 C CA . GLN A 1 362 ? 27.828 -1.247 -53.268 1.00 34.16 362 GLN A CA 1
ATOM 2812 C C . GLN A 1 362 ? 26.704 -1.181 -54.318 1.00 34.16 362 GLN A C 1
ATOM 2814 O O . GLN A 1 362 ? 26.432 -2.182 -54.977 1.00 34.16 362 GLN A O 1
ATOM 2819 N N . ALA A 1 363 ? 26.068 -0.024 -54.505 1.00 36.22 363 ALA A N 1
ATOM 2820 C CA . ALA A 1 363 ? 25.254 0.241 -55.689 1.00 36.22 363 ALA A CA 1
ATOM 2821 C C . ALA A 1 363 ? 25.377 1.716 -56.090 1.00 36.22 363 ALA A C 1
ATOM 2823 O O . ALA A 1 363 ? 24.917 2.626 -55.403 1.00 36.22 363 ALA A O 1
ATOM 2824 N N . VAL A 1 364 ? 26.059 1.911 -57.213 1.00 34.19 364 VAL A N 1
ATOM 2825 C CA . VAL A 1 364 ? 26.143 3.132 -58.013 1.00 34.19 364 VAL A CA 1
ATOM 2826 C C . VAL A 1 364 ? 24.950 3.151 -58.978 1.00 34.19 364 VAL A C 1
ATOM 2828 O O . VAL A 1 364 ? 24.616 2.095 -59.508 1.00 34.19 364 VAL A O 1
ATOM 2831 N N . ALA A 1 365 ? 24.391 4.345 -59.227 1.00 33.25 365 ALA A N 1
ATOM 2832 C CA . ALA A 1 365 ? 23.838 4.853 -60.503 1.00 33.25 365 ALA A CA 1
ATOM 2833 C C . ALA A 1 365 ? 22.461 5.557 -60.398 1.00 33.25 365 ALA A C 1
ATOM 2835 O O . ALA A 1 365 ? 21.419 4.932 -60.256 1.00 33.25 365 ALA A O 1
ATOM 2836 N N . GLU A 1 366 ? 22.530 6.887 -60.531 1.00 32.75 366 GLU A N 1
ATOM 2837 C CA . GLU A 1 366 ? 21.945 7.685 -61.626 1.00 32.75 366 GLU A CA 1
ATOM 2838 C C . GLU A 1 366 ? 20.418 7.917 -61.781 1.00 32.75 366 GLU A C 1
ATOM 2840 O O . GLU A 1 366 ? 19.599 7.010 -61.846 1.00 32.75 366 GLU A O 1
ATOM 2845 N N . SER A 1 367 ? 20.124 9.200 -62.058 1.00 33.84 367 SER A N 1
ATOM 2846 C CA . SER A 1 367 ? 19.003 9.771 -62.828 1.00 33.84 367 SER A CA 1
ATOM 2847 C C . SER A 1 367 ? 17.664 10.050 -62.127 1.00 33.84 367 SER A C 1
ATOM 2849 O O . SER A 1 367 ? 16.939 9.164 -61.690 1.00 33.84 367 SER A O 1
ATOM 2851 N N . GLY A 1 368 ? 17.282 11.335 -62.117 1.00 32.69 368 GLY A N 1
ATOM 2852 C CA . GLY A 1 368 ? 15.986 11.801 -61.618 1.00 32.69 368 GLY A CA 1
ATOM 2853 C C . GLY A 1 368 ? 15.750 13.301 -61.800 1.00 32.69 368 GLY A C 1
ATOM 2854 O O . GLY A 1 368 ? 15.513 14.031 -60.845 1.00 32.69 368 GLY A O 1
ATOM 2855 N N . MET A 1 369 ? 15.843 13.775 -63.039 1.00 34.62 369 MET A N 1
ATOM 2856 C CA . MET A 1 369 ? 15.562 15.143 -63.479 1.00 34.62 369 MET A CA 1
ATOM 2857 C C . MET A 1 369 ? 14.122 15.593 -63.139 1.00 34.62 369 MET A C 1
ATOM 2859 O O . MET A 1 369 ? 13.169 14.983 -63.618 1.00 34.62 369 MET A O 1
ATOM 2863 N N . LYS A 1 370 ? 13.928 16.718 -62.424 1.00 44.34 370 LYS A N 1
ATOM 2864 C CA . LYS A 1 370 ? 12.695 17.527 -62.557 1.00 44.34 370 LYS A CA 1
ATOM 2865 C C . LYS A 1 370 ? 12.883 19.008 -62.201 1.00 44.34 370 LYS A C 1
ATOM 2867 O O . LYS A 1 370 ? 13.277 19.381 -61.105 1.00 44.34 370 LYS A O 1
ATOM 2872 N N . LYS A 1 371 ? 12.589 19.836 -63.207 1.00 37.66 371 LYS A N 1
ATOM 2873 C CA . LYS A 1 371 ? 12.589 21.305 -63.233 1.00 37.66 371 LYS A CA 1
ATOM 2874 C C . LYS A 1 371 ? 11.392 21.886 -62.462 1.00 37.66 371 LYS A C 1
ATOM 2876 O O . LYS A 1 371 ? 10.295 21.347 -62.553 1.00 37.66 371 LYS A O 1
ATOM 2881 N N . GLY A 1 372 ? 11.576 23.068 -61.873 1.00 35.56 372 GLY A N 1
ATOM 2882 C CA . GLY A 1 372 ? 10.507 23.988 -61.445 1.00 35.56 372 GLY A CA 1
ATOM 2883 C C . GLY A 1 372 ? 11.110 25.297 -60.920 1.00 35.56 372 GLY A C 1
ATOM 2884 O O . GLY A 1 372 ? 11.477 25.385 -59.762 1.00 35.56 372 GLY A O 1
ATOM 2885 N N . ARG A 1 373 ? 11.590 26.184 -61.798 1.00 38.97 373 ARG A N 1
ATOM 2886 C CA . ARG A 1 373 ? 10.929 27.416 -62.286 1.00 38.97 373 ARG A CA 1
ATOM 2887 C C . ARG A 1 373 ? 10.525 28.423 -61.186 1.00 38.97 373 ARG A C 1
ATOM 2889 O O . ARG A 1 373 ? 9.446 28.328 -60.631 1.00 38.97 373 ARG A O 1
ATOM 2896 N N . ARG A 1 374 ? 11.401 29.433 -61.044 1.00 41.56 374 ARG A N 1
ATOM 2897 C CA . ARG A 1 374 ? 11.182 30.899 -60.958 1.00 41.56 374 ARG A CA 1
ATOM 2898 C C . ARG A 1 374 ? 9.995 31.421 -60.135 1.00 41.56 374 ARG A C 1
ATOM 2900 O O . ARG A 1 374 ? 8.873 31.234 -60.571 1.00 41.56 374 ARG A O 1
ATOM 2907 N N . THR A 1 375 ? 10.295 32.349 -59.219 1.00 43.03 375 THR A N 1
ATOM 2908 C CA . THR A 1 375 ? 9.899 33.776 -59.327 1.00 43.03 375 THR A CA 1
ATOM 2909 C C . THR A 1 375 ? 10.757 34.654 -58.404 1.00 43.03 375 THR A C 1
ATOM 2911 O O . THR A 1 375 ? 10.851 34.389 -57.211 1.00 43.03 375 THR A O 1
ATOM 2914 N N . ARG A 1 376 ? 11.367 35.705 -58.968 1.00 38.97 376 ARG A N 1
ATOM 2915 C CA . ARG A 1 376 ? 12.007 36.836 -58.278 1.00 38.97 376 ARG A CA 1
ATOM 2916 C C . ARG A 1 376 ? 11.550 38.105 -59.004 1.00 38.97 376 ARG A C 1
ATOM 2918 O O . ARG A 1 376 ? 11.836 38.230 -60.189 1.00 38.97 376 ARG A O 1
ATOM 2925 N N . THR A 1 377 ? 10.845 38.974 -58.290 1.00 48.41 377 THR A N 1
ATOM 2926 C CA . THR A 1 377 ? 10.467 40.374 -58.590 1.00 48.41 377 THR A CA 1
ATOM 2927 C C . THR A 1 377 ? 9.930 40.916 -57.258 1.00 48.41 377 THR A C 1
ATOM 2929 O O . THR A 1 377 ? 9.168 40.194 -56.620 1.00 48.41 377 THR A O 1
ATOM 2932 N N . ALA A 1 378 ? 10.279 42.088 -56.742 1.00 50.25 378 ALA A N 1
ATOM 2933 C CA . ALA A 1 378 ? 11.019 43.230 -57.266 1.00 50.25 378 ALA A CA 1
ATOM 2934 C C . ALA A 1 378 ? 11.981 43.755 -56.189 1.00 50.25 378 ALA A C 1
ATOM 2936 O O . ALA A 1 378 ? 11.720 43.473 -54.997 1.00 50.25 378 ALA A O 1
#

InterPro domains:
  IPR000953 Chromo/chromo shadow domain [SM00298] (62-117)
  IPR008676 MRG [PIRSF038133] (45-353)
  IPR008676 MRG [PTHR10880] (44-350)
  IPR016197 Chromo-like domain superfamily [SSF54160] (44-189)
  IPR026541 MRG domain [PF05712] (159-345)
  IPR038217 MRG, C-terminal domain superfamily [G3DSA:1.10.274.30] (163-356)
  IPR053820 MSL3 chromodomain-like [PF22732] (48-116)

Foldseek 3Di:
DDDDDDDDDDDDDDDDDDDDDDDDDDDDDDDDDDDDDDDDPPDPLDDDDAQAWWFFDDPQATFIWGFHDWADDDPPDAIWTFIDTPPDDCVPTDIDGSVRIGHPDPVVVVVNVVSVVVVVPDDDDDDDDDDDDDDDDDDDDDDDDDDDDDDDDPPDDPDDPPPPLVFDDQDFDPVLVVLLVVLCCQQPPPVHFAADKQDVVFLVNLLVVLLVVVVVVVPDDPVRSVVSVVLSVVLLVVLLVCVQPPQDDPRCNVVVCVQDPDDDPDDDDDDDDDDDDDDDDDPDRDGNRSIHFVNSSSSVVVVCRSVLSPDPDDPVVSVVSSVSVNVSSVVCVVCVVVRDDPDGHRDPPPPPPDDDDDDDDDDDDDDDDDDDDDDDDD

Radius of gyration: 37.65 Å; chains: 1; bounding box: 86×103×131 Å

Secondary structure (DSSP, 8-state):
-------------------------------------------------TT-EEEEEETTEEEEEEEEEEEPPSSSPPPEEEEEETTS-GGG-EEEEGGGEEES-HHHHHHHHHHHHHHHTSPPPPPPP------------------------S--PPP--------------HHHHHHHHHHHHHHHSTT-EE--SS-SS-HHHHHHHHHHHHHHT--S-HHHHHHHHHHHHHHHHHHHHHIIIII--TTHHHHHHHHSPPPPS--------------S---PPPPHHHHS-HHHHHHHHHHHHHHHHSS---HHHHHHHHHHHHHHHHHHHHTHHHHS-S--EEPP------------------------------

pLDDT: mean 70.29, std 25.6, range [27.0, 97.06]

Sequence (378 aa):
MGRRRVSTSATSVKCTEIEEKTVMIAVDNAAAPVEPAALDVTGSTKTFKEQEVVLAKDSGQLYEAKIQKVQEGKKGSAPQYFIHYQGWKSKWDRWVGAEDLLPKDEHSLKLQAQLRQAAKRRPGPVAEKEDGREGGFKRGKGEGGEDVSRPADPDLEPAPEKNSDPQVKLAMPFTLKKQLVDDWELVTRPPHHLVPLPRSPSAAAVLSSFLAHKKEQGTASTVQLARLEEMLHGLREYFDKALPLILLYRHEREQYASLFPAAPPSSACRPTSTEPALGSSSGAAPRPSDVYGAEHLLRLFVRLPRLLALAPLAPAEMTQVQAKLGELLKFLQKQHGEIFLTSYMKKEEEKEEGKGEEKGSQAVAESGMKKGRRTRTA

Organism: NCBI:txid1027361